Protein AF-A0A429MW27-F1 (afdb_monomer_lite)

Foldseek 3Di:
DLLLVLVLVLLVLVVCQFVVNDDPVVSVVSNLVSLLVSLVVVDPLVLVLLVVLLVLCCVLCPPHDTPCDSVNSVVSNVSSCCSNQPVVQVVQVVCCVVPVDDDPRPQHPVRSVVPQVQLVLLLQLLVVLCVVPQAAAPAQQLVLLSCLVSVVSGPAQARDSDSLAVLSNLCNHGHDPVSCVVVVVVVVLLVVLSVQQNDSLLSSLNSSLVSLNSSSGRGDHPPDPVNVVSNVVSSVVSQVSPPDDDDDDDDPVVVVVVVVVVVVVVVLVVQLVVLLVQLVVCVVVVHHSADHDPRDSDRDPPVLSVVVSVVSPDALLDADDPVVLVVLVSNCSSPVDLVSLLSSLSNCVSNVNNVVSVSSQVSCCRNPVDDDDSVNSNPPD

InterPro domains:
  IPR007016 O-antigen ligase-related domain [PF04932] (31-181)
  IPR021797 Virulence factor membrane-bound polymerase, C-terminal [PF11846] (207-371)
  IPR051533 O-antigen ligase-like [PTHR37422] (2-244)

Radius of gyration: 25.69 Å; chains: 1; bounding box: 64×52×71 Å

Secondary structure (DSSP, 8-state):
-HHHHHHHHHHHHHHHHHTT-S-HHHHHHHHHHHHHHHHHTT-THHHHHHHHHHHHHHHHHTTS--SS-HHHHHHHHHHHHHIIIIIHHHHHHHHHHHHT--------HHHHHHTTHHHHHHHHHHHHHHHHSTTT-S-TT-HHHHHHHTGGG----S--SS-SSHHHHHHHHHHHHHHHHHHHHHHHHHHHHHHH--SHHHHHHHHHHHHHHHHHHHSS----HHHHHHHHHHHHHHHHT-SS-------HHHHHHHHHHHHHHHHHHHHHHHHHHHHHHHHHTT------SSS----SS-HHHHHHHHHHHS-TT----HHHHHHHHHHHHHT--HHHHHHHHHHHHHTT-HHHHHHHHHHHHHHH-----HHHHHH--

pLDDT: mean 90.4, std 8.34, range [47.47, 98.5]

Sequence (381 aa):
NMATFLIIGLLGCLYLYEKHKVTLWLLLPSALIILFTIALSQSRTSWIVFPFLLIYWMVKQFGKQKRFRFVQGLLWCLAFFLIAGLILPYITQFIEFSTNTEITETSSFVARAGSGHERIGMWIQILHAIAQQPWLGYGWSQTSVAVVDSIQYGTVHVWFNSAHNVLLDIIIWNGIPIGIVIIAYFACWFVWLNQQAKETISIIAIMMVCTVLIHAMLEFPQRYAYFLLTCGFLLGIIQAQTPVLKGIVLNKQVLRLIWGISVILLVAIWRDYNVYVTNSNLLFKNKQPNAEILGSNQIFILTQFEQRLKWIEMKPETTLSDADLAVWGNFVKNKATPYNLRKYAQLLAYNGKVEQAEQQIFILQHLYRQQITLAELLKNK

Organism: Acinetobacter baumannii (NCBI:txid470)

Structure (mmCIF, N/CA/C/O backbone):
data_AF-A0A429MW27-F1
#
_entry.id   AF-A0A429MW27-F1
#
loop_
_atom_site.group_PDB
_atom_site.id
_atom_site.type_symbol
_atom_site.label_atom_id
_atom_site.label_alt_id
_atom_site.label_comp_id
_atom_site.label_asym_id
_atom_site.label_entity_id
_atom_site.label_seq_id
_atom_site.pdbx_PDB_ins_code
_atom_site.Cartn_x
_atom_site.Cartn_y
_atom_site.Cartn_z
_atom_site.occupancy
_atom_site.B_iso_or_equiv
_atom_site.auth_seq_id
_atom_site.auth_comp_id
_atom_site.auth_asym_id
_atom_site.auth_atom_id
_atom_site.pdbx_PDB_model_num
ATOM 1 N N . ASN A 1 1 ? 2.960 1.534 8.537 1.00 86.00 1 ASN A N 1
ATOM 2 C CA . ASN A 1 1 ? 2.543 0.133 8.791 1.00 86.00 1 ASN A CA 1
ATOM 3 C C . ASN A 1 1 ? 2.744 -0.309 10.236 1.00 86.00 1 ASN A C 1
ATOM 5 O O . ASN A 1 1 ? 1.744 -0.527 10.902 1.00 86.00 1 ASN A O 1
ATOM 9 N N . MET A 1 2 ? 3.978 -0.413 10.754 1.00 89.69 2 MET A N 1
ATOM 10 C CA . MET A 1 2 ? 4.218 -0.864 12.141 1.00 89.69 2 MET A CA 1
ATOM 11 C C . MET A 1 2 ? 3.453 -0.028 13.183 1.00 89.69 2 MET A C 1
ATOM 13 O O . MET A 1 2 ? 2.705 -0.582 13.981 1.00 89.69 2 MET A O 1
ATOM 17 N N . ALA A 1 3 ? 3.560 1.306 13.115 1.00 91.69 3 ALA A N 1
ATOM 18 C CA . ALA A 1 3 ? 2.825 2.218 13.996 1.00 91.69 3 ALA A CA 1
ATOM 19 C C . ALA A 1 3 ? 1.305 1.980 13.966 1.00 91.69 3 ALA A C 1
ATOM 21 O O . ALA A 1 3 ? 0.669 1.923 15.009 1.00 91.69 3 ALA A O 1
ATOM 22 N N . THR A 1 4 ? 0.726 1.774 12.779 1.00 92.88 4 THR A N 1
ATOM 23 C CA . THR A 1 4 ? -0.705 1.487 12.596 1.00 92.88 4 THR A CA 1
ATOM 24 C C . THR A 1 4 ? -1.123 0.234 13.362 1.00 92.88 4 THR A C 1
ATOM 26 O O . THR A 1 4 ? -2.112 0.264 14.086 1.00 92.88 4 THR A O 1
ATOM 29 N N . PHE A 1 5 ? -0.355 -0.853 13.247 1.00 92.56 5 PHE A N 1
ATOM 30 C CA . PHE A 1 5 ? -0.632 -2.092 13.973 1.00 92.56 5 PHE A CA 1
ATOM 31 C C . PHE A 1 5 ? -0.544 -1.922 15.481 1.00 92.56 5 PHE A C 1
ATOM 33 O O . PHE A 1 5 ? -1.406 -2.409 16.206 1.00 92.56 5 PHE A O 1
ATOM 40 N N . LEU A 1 6 ? 0.477 -1.209 15.947 1.00 95.12 6 LEU A N 1
ATOM 41 C CA . LEU A 1 6 ? 0.656 -0.928 17.363 1.00 95.12 6 LEU A CA 1
ATOM 42 C C . LEU A 1 6 ? -0.487 -0.072 17.916 1.00 95.12 6 LEU A C 1
ATOM 44 O O . LEU A 1 6 ? -0.979 -0.358 19.002 1.00 95.12 6 LEU A O 1
ATOM 48 N N . ILE A 1 7 ? -0.972 0.915 17.158 1.00 95.69 7 ILE A N 1
ATOM 49 C CA . ILE A 1 7 ? -2.142 1.713 17.546 1.00 95.69 7 ILE A CA 1
ATOM 50 C C . ILE A 1 7 ? -3.406 0.840 17.585 1.00 95.69 7 ILE A C 1
ATOM 52 O O . ILE A 1 7 ? -4.173 0.935 18.539 1.00 95.69 7 ILE A O 1
ATOM 56 N N . ILE A 1 8 ? -3.612 -0.060 16.615 1.00 95.56 8 ILE A N 1
ATOM 57 C CA . ILE A 1 8 ? -4.714 -1.039 16.669 1.00 95.56 8 ILE A CA 1
ATOM 58 C C . ILE A 1 8 ? -4.579 -1.927 17.919 1.00 95.56 8 ILE A C 1
ATOM 60 O O . ILE A 1 8 ? -5.558 -2.126 18.635 1.00 95.56 8 ILE A O 1
ATOM 64 N N . GLY A 1 9 ? -3.373 -2.401 18.241 1.00 95.56 9 GLY A N 1
ATOM 65 C CA . GLY A 1 9 ? -3.093 -3.156 19.467 1.00 95.56 9 GLY A CA 1
ATOM 66 C C . GLY A 1 9 ? -3.407 -2.365 20.742 1.00 95.56 9 GLY A C 1
ATOM 67 O O . GLY A 1 9 ? -4.072 -2.881 21.640 1.00 95.56 9 GLY A O 1
ATOM 68 N N . LEU A 1 10 ? -3.0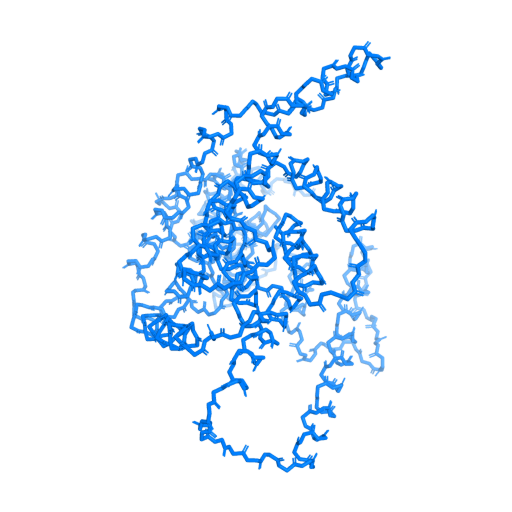25 -1.085 20.789 1.00 95.81 10 LEU A N 1
ATOM 69 C CA . LEU A 1 10 ? -3.327 -0.167 21.892 1.00 95.81 10 LEU A CA 1
ATOM 70 C C . LEU A 1 10 ? -4.841 0.030 22.074 1.00 95.81 10 LEU A C 1
ATOM 72 O O . LEU A 1 10 ? -5.347 0.021 23.197 1.00 95.81 10 LEU A O 1
ATOM 76 N N . LEU A 1 11 ? -5.587 0.151 20.974 1.00 96.69 11 LEU A N 1
ATOM 77 C CA . LEU A 1 11 ? -7.052 0.194 20.994 1.00 96.69 11 LEU A CA 1
ATOM 78 C C . LEU A 1 11 ? -7.661 -1.141 21.459 1.00 96.69 11 LEU A C 1
ATOM 80 O O . LEU A 1 11 ? -8.707 -1.151 22.110 1.00 96.69 11 LEU A O 1
ATOM 84 N N . GLY A 1 12 ? -6.985 -2.263 21.208 1.00 95.69 12 GLY A N 1
ATOM 85 C CA . GLY A 1 12 ? -7.302 -3.556 21.815 1.00 95.69 12 GLY A CA 1
ATOM 86 C C . GLY A 1 12 ? -7.158 -3.533 23.342 1.00 95.69 12 GLY A C 1
ATOM 87 O O . GLY A 1 12 ? -8.060 -3.987 24.049 1.00 95.69 12 GLY A O 1
ATOM 88 N N . CYS A 1 13 ? -6.088 -2.929 23.872 1.00 94.81 13 CYS A N 1
ATOM 89 C CA . CYS A 1 13 ? -5.930 -2.719 25.317 1.00 94.81 13 CYS A CA 1
ATOM 90 C C . CYS A 1 13 ? -7.059 -1.850 25.894 1.00 94.81 13 CYS A C 1
ATOM 92 O O . CYS A 1 13 ? -7.601 -2.183 26.951 1.00 94.81 13 CYS A O 1
ATOM 94 N N . LEU A 1 14 ? -7.464 -0.785 25.186 1.00 94.56 14 LEU A N 1
ATOM 95 C CA . LEU A 1 14 ? -8.612 0.048 25.568 1.00 94.56 14 LEU A CA 1
ATOM 96 C C . LEU A 1 14 ? -9.907 -0.774 25.643 1.00 94.56 14 LEU A C 1
ATOM 98 O O . LEU A 1 14 ? -10.663 -0.657 26.607 1.00 94.56 14 LEU A O 1
ATOM 102 N N . TYR A 1 15 ? -10.151 -1.642 24.659 1.00 95.00 15 TYR A N 1
ATOM 103 C CA . TYR A 1 15 ? -11.321 -2.520 24.654 1.00 95.00 15 TYR A CA 1
ATOM 104 C C . TYR A 1 15 ? -11.338 -3.469 25.858 1.00 95.00 15 TYR A C 1
ATOM 106 O O . TYR A 1 15 ? -12.357 -3.581 26.546 1.00 95.00 15 TYR A O 1
ATOM 114 N N . LEU A 1 16 ? -10.211 -4.125 26.145 1.00 95.19 16 LEU A N 1
ATOM 115 C CA . LEU A 1 16 ? -10.089 -5.049 27.277 1.00 95.19 16 LEU A CA 1
ATOM 116 C C . LEU A 1 16 ? -10.269 -4.339 28.624 1.00 95.19 16 LEU A C 1
ATOM 118 O O . LEU A 1 16 ? -10.903 -4.896 29.526 1.00 95.19 16 LEU A O 1
ATOM 122 N N . TYR A 1 17 ? -9.764 -3.107 28.734 1.00 93.44 17 TYR A N 1
ATOM 123 C CA . TYR A 1 17 ? -9.952 -2.245 29.898 1.00 93.44 17 TYR A CA 1
ATOM 124 C C . TYR A 1 17 ? -11.429 -1.896 30.117 1.00 93.44 17 TYR A C 1
ATOM 126 O O . TYR A 1 17 ? -11.951 -2.087 31.216 1.00 93.44 17 TYR A O 1
ATOM 134 N N . GLU A 1 18 ? -12.121 -1.436 29.072 1.00 92.00 18 GLU A N 1
ATOM 135 C CA . GLU A 1 18 ? -13.542 -1.064 29.131 1.00 92.00 18 GLU A CA 1
ATOM 136 C C . GLU A 1 18 ? -14.460 -2.256 29.432 1.00 92.00 18 GLU A C 1
ATOM 138 O O . GLU A 1 18 ? -15.501 -2.100 30.066 1.00 92.00 18 GLU A O 1
ATOM 143 N N . LYS A 1 19 ? -14.091 -3.461 28.986 1.00 92.00 19 LYS A N 1
ATOM 144 C CA . LYS A 1 19 ? -14.880 -4.683 29.201 1.00 92.00 19 LYS A CA 1
ATOM 145 C C . LYS A 1 19 ? -14.529 -5.442 30.480 1.00 92.00 19 LYS A C 1
ATOM 147 O O . LYS A 1 19 ? -15.071 -6.529 30.678 1.00 92.00 19 LYS A O 1
ATOM 152 N N . HIS A 1 20 ? -13.647 -4.906 31.328 1.00 90.56 20 HIS A N 1
ATOM 153 C CA . HIS A 1 20 ? -13.184 -5.566 32.556 1.00 90.56 20 HIS A CA 1
ATOM 154 C C . HIS A 1 20 ? -12.633 -6.986 32.319 1.00 90.56 20 HIS A C 1
ATOM 156 O O . HIS A 1 20 ? -12.781 -7.869 33.160 1.00 90.56 20 HIS A O 1
ATOM 162 N N . LYS A 1 21 ? -12.017 -7.233 31.155 1.00 92.56 21 LYS A N 1
ATOM 163 C CA . LYS A 1 21 ? -11.528 -8.572 30.782 1.00 92.56 21 LYS A CA 1
ATOM 164 C C . LYS A 1 21 ? -10.104 -8.850 31.254 1.00 92.56 21 LYS A C 1
ATOM 166 O O . LYS A 1 21 ? -9.735 -10.012 31.365 1.00 92.56 21 LYS A O 1
ATOM 171 N N . VAL A 1 22 ? -9.315 -7.807 31.517 1.00 92.19 22 VAL A N 1
ATOM 172 C CA . VAL A 1 22 ? -7.907 -7.911 31.934 1.00 92.19 22 VAL A CA 1
ATOM 173 C C . VAL A 1 22 ? -7.610 -6.879 33.024 1.00 92.19 22 VAL A C 1
ATOM 175 O O . VAL A 1 22 ? -8.192 -5.792 33.046 1.00 92.19 22 VAL A O 1
ATOM 178 N N . THR A 1 23 ? -6.713 -7.224 33.948 1.00 92.31 23 THR A N 1
ATOM 179 C CA . THR A 1 23 ? -6.307 -6.356 35.059 1.00 92.31 23 THR A CA 1
ATOM 180 C C . THR A 1 23 ? -5.449 -5.179 34.586 1.00 92.31 23 THR A C 1
ATOM 182 O O . THR A 1 23 ? -4.709 -5.259 33.604 1.00 92.31 23 THR A O 1
ATOM 185 N N . LEU A 1 24 ? -5.516 -4.063 35.319 1.00 90.00 24 LEU A N 1
ATOM 186 C CA . LEU A 1 24 ? -4.744 -2.858 34.999 1.00 90.00 24 LEU A CA 1
ATOM 187 C C . LEU A 1 24 ? -3.227 -3.099 35.067 1.00 90.00 24 LEU A C 1
ATOM 189 O O . LEU A 1 24 ? -2.493 -2.537 34.263 1.00 90.00 24 LEU A O 1
ATOM 193 N N . TRP A 1 25 ? -2.781 -3.973 35.973 1.00 90.88 25 TRP A N 1
ATOM 194 C CA . TRP A 1 25 ? -1.375 -4.348 36.141 1.00 90.88 25 TRP A CA 1
ATOM 195 C C . TRP A 1 25 ? -0.743 -4.956 34.888 1.00 90.88 25 TRP A C 1
ATOM 197 O O . TRP A 1 25 ? 0.449 -4.779 34.679 1.00 90.88 25 TRP A O 1
ATOM 207 N N . LEU A 1 26 ? -1.526 -5.627 34.038 1.00 92.69 26 LEU A N 1
ATOM 208 C CA . LEU A 1 26 ? -1.049 -6.155 32.755 1.00 92.69 26 LEU A CA 1
ATOM 209 C C . LEU A 1 26 ? -1.221 -5.139 31.620 1.00 92.69 26 LEU A C 1
ATOM 211 O O . LEU A 1 26 ? -0.357 -5.009 30.753 1.00 92.69 26 LEU A O 1
ATOM 215 N N . LEU A 1 27 ? -2.330 -4.396 31.623 1.00 91.88 27 LEU A N 1
ATOM 216 C CA . LEU A 1 27 ? -2.658 -3.461 30.545 1.00 91.88 27 LEU A CA 1
ATOM 217 C C . LEU A 1 27 ? -1.769 -2.216 30.539 1.00 91.88 27 LEU A C 1
ATOM 219 O O . LEU A 1 27 ? -1.381 -1.766 29.465 1.00 91.88 27 LEU A O 1
ATOM 223 N N . LEU A 1 28 ? -1.440 -1.665 31.709 1.00 90.56 28 LEU A N 1
ATOM 224 C CA . LEU A 1 28 ? -0.627 -0.455 31.822 1.00 90.56 28 LEU A CA 1
ATOM 225 C C . LEU A 1 28 ? 0.793 -0.631 31.249 1.00 90.56 28 LEU A C 1
ATOM 227 O O . LEU A 1 28 ? 1.144 0.148 30.362 1.00 90.56 28 LEU A O 1
ATOM 231 N N . PRO A 1 29 ? 1.600 -1.630 31.668 1.00 93.62 29 PRO A N 1
ATOM 232 C CA . PRO A 1 29 ? 2.932 -1.818 31.094 1.00 93.62 29 PRO A CA 1
ATOM 233 C C . PRO A 1 29 ? 2.861 -2.154 29.602 1.00 93.62 29 PRO A C 1
ATOM 235 O O . PRO A 1 29 ? 3.644 -1.616 28.825 1.00 93.62 29 PRO A O 1
ATOM 238 N N . SER A 1 30 ? 1.877 -2.955 29.177 1.00 94.06 30 SER A N 1
ATOM 239 C CA . SER A 1 30 ? 1.670 -3.265 27.756 1.00 94.06 30 SER A CA 1
ATOM 240 C C . SER A 1 30 ? 1.406 -2.001 26.931 1.00 94.06 30 SER A C 1
ATOM 242 O O . SER A 1 30 ? 2.038 -1.792 25.899 1.00 94.06 30 SER A O 1
ATOM 244 N N . ALA A 1 31 ? 0.516 -1.122 27.403 1.00 93.44 31 ALA A N 1
ATOM 245 C CA . ALA A 1 31 ? 0.212 0.141 26.737 1.00 93.44 31 ALA A CA 1
ATOM 246 C C . ALA A 1 31 ? 1.434 1.072 26.678 1.00 93.44 31 ALA A C 1
ATOM 248 O O . ALA A 1 31 ? 1.676 1.679 25.638 1.00 93.44 31 ALA A O 1
ATOM 249 N N . LEU A 1 32 ? 2.227 1.158 27.753 1.00 92.06 32 LEU A N 1
ATOM 250 C CA . LEU A 1 32 ? 3.448 1.973 27.786 1.00 92.06 32 LEU A CA 1
ATOM 251 C C . LEU A 1 32 ? 4.518 1.457 26.817 1.00 92.06 32 LEU A C 1
ATOM 253 O O . LEU A 1 32 ? 5.095 2.256 26.082 1.00 92.06 32 LEU A O 1
ATOM 257 N N . ILE A 1 33 ? 4.738 0.139 26.761 1.00 94.12 33 ILE A N 1
ATOM 258 C CA . ILE A 1 33 ? 5.657 -0.480 25.795 1.00 94.12 33 ILE A CA 1
ATOM 259 C C . ILE A 1 33 ? 5.191 -0.181 24.370 1.00 94.12 33 ILE A C 1
ATOM 261 O O . ILE A 1 33 ? 5.983 0.281 23.552 1.00 94.12 33 ILE A O 1
ATOM 265 N N . ILE A 1 34 ? 3.899 -0.372 24.084 1.00 95.19 34 ILE A N 1
ATOM 266 C CA . ILE A 1 34 ? 3.325 -0.082 22.766 1.00 95.19 34 ILE A CA 1
ATOM 267 C C . ILE A 1 34 ? 3.519 1.396 22.400 1.00 95.19 34 ILE A C 1
ATOM 269 O O . ILE A 1 34 ? 3.984 1.686 21.299 1.00 95.19 34 ILE A O 1
ATOM 273 N N . LEU A 1 35 ? 3.218 2.331 23.306 1.00 93.50 35 LEU A N 1
ATOM 274 C CA . LEU A 1 35 ? 3.420 3.769 23.087 1.00 93.50 35 LEU A CA 1
ATOM 275 C C . LEU A 1 35 ? 4.888 4.104 22.809 1.00 93.50 35 LEU A C 1
ATOM 277 O O . LEU A 1 35 ? 5.176 4.848 21.869 1.00 93.50 35 LEU A O 1
ATOM 281 N N . PHE A 1 36 ? 5.806 3.515 23.574 1.00 92.12 36 PHE A N 1
ATOM 282 C CA . PHE A 1 36 ? 7.239 3.667 23.359 1.00 92.12 36 PHE A CA 1
ATOM 283 C C . PHE A 1 36 ? 7.668 3.145 21.985 1.00 92.12 36 PHE A C 1
ATOM 285 O O . PHE A 1 36 ? 8.365 3.840 21.248 1.00 92.12 36 PHE A O 1
ATOM 292 N N . THR A 1 37 ? 7.189 1.969 21.576 1.00 93.25 37 THR A N 1
ATOM 293 C CA . THR A 1 37 ? 7.495 1.413 20.251 1.00 93.25 37 THR A CA 1
ATOM 294 C C . THR A 1 37 ? 6.880 2.245 19.116 1.00 93.25 37 THR A C 1
ATOM 296 O O . THR A 1 37 ? 7.505 2.418 18.069 1.00 93.25 37 THR A O 1
ATOM 299 N N . ILE A 1 38 ? 5.684 2.818 19.307 1.00 92.44 38 ILE A N 1
ATOM 300 C CA . ILE A 1 38 ? 5.100 3.751 18.329 1.00 92.44 38 ILE A CA 1
ATOM 301 C C . ILE A 1 38 ? 5.986 4.995 18.197 1.00 92.44 38 ILE A C 1
ATOM 303 O O . ILE A 1 38 ? 6.238 5.431 17.074 1.00 92.44 38 ILE A O 1
ATOM 307 N N . ALA A 1 39 ? 6.490 5.546 19.302 1.00 90.06 39 ALA A N 1
ATOM 308 C CA . ALA A 1 39 ? 7.417 6.676 19.268 1.00 90.06 39 ALA A CA 1
ATOM 309 C C . ALA A 1 39 ? 8.736 6.318 18.560 1.00 90.06 39 ALA A C 1
ATOM 311 O O . ALA A 1 39 ? 9.187 7.074 17.698 1.00 90.06 39 ALA A O 1
ATOM 312 N N . LEU A 1 40 ? 9.290 5.132 18.838 1.00 88.94 40 LEU A N 1
ATOM 313 C CA . LEU A 1 40 ? 10.500 4.615 18.191 1.00 88.94 40 LEU A CA 1
ATOM 314 C C . LEU A 1 40 ? 10.334 4.453 16.672 1.00 88.94 40 LEU A C 1
ATOM 316 O O . LEU A 1 40 ? 11.287 4.636 15.925 1.00 88.94 40 LEU A O 1
ATOM 320 N N . SER A 1 41 ? 9.114 4.176 16.197 1.00 87.81 41 SER A N 1
ATOM 321 C CA . SER A 1 41 ? 8.829 4.071 14.758 1.00 87.81 41 SER A CA 1
ATOM 322 C C . SER A 1 41 ? 8.947 5.395 13.988 1.00 87.81 41 SER A C 1
ATOM 324 O O . SER A 1 41 ? 8.898 5.381 12.760 1.00 87.81 41 SER A O 1
ATOM 326 N N . GLN A 1 42 ? 9.018 6.535 14.692 1.00 83.88 42 GLN A N 1
ATOM 327 C CA . GLN A 1 42 ? 9.084 7.894 14.132 1.00 83.88 42 GLN A CA 1
ATOM 328 C C . GLN A 1 42 ? 7.985 8.244 13.111 1.00 83.88 42 GLN A C 1
ATOM 330 O O . GLN A 1 42 ? 8.126 9.174 12.314 1.00 83.88 42 GLN A O 1
ATOM 335 N N . SER A 1 43 ? 6.853 7.533 13.127 1.00 85.00 43 SER A N 1
ATOM 336 C CA . SER A 1 43 ? 5.794 7.769 12.147 1.00 85.00 43 SER A CA 1
ATOM 337 C C . SER A 1 43 ? 5.064 9.092 12.391 1.00 85.00 43 SER A C 1
ATOM 339 O O . SER A 1 43 ? 4.429 9.286 13.429 1.00 85.00 43 SER A O 1
ATOM 341 N N . ARG A 1 44 ? 5.069 9.969 11.380 1.00 84.56 44 ARG A N 1
ATOM 342 C CA . ARG A 1 44 ? 4.332 11.246 11.383 1.00 84.56 44 ARG A CA 1
ATOM 343 C C . ARG A 1 44 ? 2.817 11.053 11.393 1.00 84.56 44 ARG A C 1
ATOM 345 O O . ARG A 1 44 ? 2.102 11.850 11.986 1.00 84.56 44 ARG A O 1
ATOM 352 N N . THR A 1 45 ? 2.315 9.959 10.814 1.00 87.81 45 THR A N 1
ATOM 353 C CA . THR A 1 45 ? 0.870 9.655 10.844 1.00 87.81 45 THR A CA 1
ATOM 354 C C . THR A 1 45 ? 0.323 9.529 12.257 1.00 87.81 45 THR A C 1
ATOM 356 O O . THR A 1 45 ? -0.798 9.962 12.516 1.00 87.81 45 THR A O 1
ATOM 359 N N . SER A 1 46 ? 1.127 9.025 13.197 1.00 90.69 46 SER A N 1
ATOM 360 C CA . SER A 1 46 ? 0.741 8.924 14.604 1.00 90.69 46 SER A CA 1
ATOM 361 C C . SER A 1 46 ? 0.386 10.290 15.202 1.00 90.69 46 SER A C 1
ATOM 363 O O . SER A 1 46 ? -0.509 10.367 16.038 1.00 90.69 46 SER A O 1
ATOM 365 N N . TRP A 1 47 ? 1.012 11.377 14.733 1.00 90.25 47 TRP A N 1
ATOM 366 C CA . TRP A 1 47 ? 0.753 12.736 15.226 1.00 90.25 47 TRP A CA 1
ATOM 367 C C . TRP A 1 47 ? -0.659 13.217 14.904 1.00 90.25 47 TRP A C 1
ATOM 369 O O . TRP A 1 47 ? -1.196 14.038 15.636 1.00 90.25 47 TRP A O 1
ATOM 379 N N . ILE A 1 48 ? -1.263 12.695 13.835 1.00 93.12 48 ILE A N 1
ATOM 380 C CA . ILE A 1 48 ? -2.643 12.997 13.440 1.00 93.12 48 ILE A CA 1
ATOM 381 C C . ILE A 1 48 ? -3.600 11.988 14.077 1.00 93.12 48 ILE A C 1
ATOM 383 O O . ILE A 1 48 ? -4.668 12.360 14.563 1.00 93.12 48 ILE A O 1
ATOM 387 N N . VAL A 1 49 ? -3.203 10.713 14.124 1.00 94.62 49 VAL A N 1
ATOM 388 C CA . VAL A 1 49 ? -4.041 9.643 14.670 1.00 94.62 49 VAL A CA 1
ATOM 389 C C . VAL A 1 49 ? -4.328 9.857 16.159 1.00 94.62 49 VAL A C 1
ATOM 391 O O . VAL A 1 49 ? -5.489 9.791 16.540 1.00 94.62 49 VAL A O 1
ATOM 394 N N . PHE A 1 50 ? -3.341 10.157 17.011 1.00 94.00 50 PHE A N 1
ATOM 395 C CA . PHE A 1 50 ? -3.589 10.309 18.456 1.00 94.00 50 PHE A CA 1
ATOM 396 C C . PHE A 1 50 ? -4.603 11.421 18.797 1.00 94.00 50 PHE A C 1
ATOM 398 O O . PHE A 1 50 ? -5.590 11.122 19.479 1.00 94.00 50 PHE A O 1
ATOM 405 N N . PRO A 1 51 ? -4.453 12.667 18.299 1.00 94.44 51 PRO A N 1
ATOM 406 C CA . PRO A 1 51 ? -5.470 13.703 18.475 1.00 94.44 51 PRO A CA 1
ATOM 407 C C . PRO A 1 51 ? -6.836 13.298 17.918 1.00 94.44 51 PRO A C 1
ATOM 409 O O . PRO A 1 51 ? -7.847 13.490 18.594 1.00 94.44 51 PRO A O 1
ATOM 412 N N . PHE A 1 52 ? -6.878 12.682 16.730 1.00 95.88 52 PHE A N 1
ATOM 413 C CA . PHE A 1 52 ? -8.124 12.181 16.150 1.00 95.88 52 PHE A CA 1
ATOM 414 C C . PHE A 1 52 ? -8.815 11.167 17.075 1.00 95.88 52 PHE A C 1
ATOM 416 O O . PHE A 1 52 ? -10.010 11.296 17.338 1.00 95.88 52 PHE A O 1
ATOM 423 N N . LEU A 1 53 ? -8.076 10.186 17.604 1.00 95.00 53 LEU A N 1
ATOM 424 C CA . LEU A 1 53 ? -8.608 9.159 18.501 1.00 95.00 53 LEU A CA 1
ATOM 425 C C . LEU A 1 53 ? -9.180 9.774 19.783 1.00 95.00 53 LEU A C 1
ATOM 427 O O . LEU A 1 53 ? -10.270 9.385 20.206 1.00 95.00 53 LEU A O 1
ATOM 431 N N . LEU A 1 54 ? -8.481 10.749 20.371 1.00 93.62 54 LEU A N 1
ATOM 432 C CA . LEU A 1 54 ? -8.948 11.472 21.555 1.00 93.62 54 LEU A CA 1
ATOM 433 C C . LEU A 1 54 ? -10.256 12.223 21.271 1.00 93.62 54 LEU A C 1
ATOM 435 O O . LEU A 1 54 ? -11.235 12.042 21.997 1.00 93.62 54 LEU A O 1
ATOM 439 N N . ILE A 1 55 ? -10.290 13.024 20.201 1.00 94.62 55 ILE A N 1
ATOM 440 C CA . ILE A 1 55 ? -11.469 13.8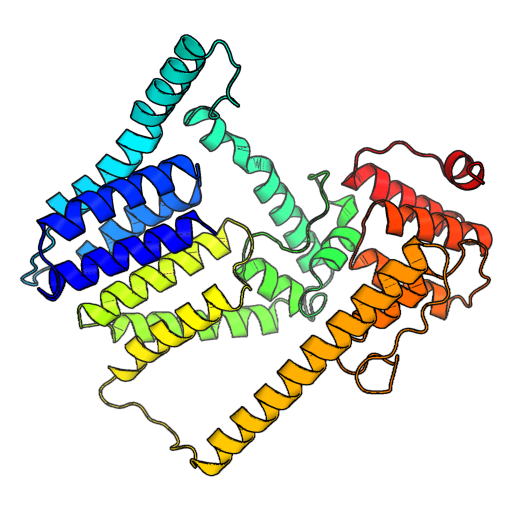08 19.801 1.00 94.62 55 ILE A CA 1
ATOM 441 C C . ILE A 1 55 ? -12.652 12.888 19.509 1.00 94.62 55 ILE A C 1
ATOM 443 O O . ILE A 1 55 ? -13.742 13.077 20.051 1.00 94.62 55 ILE A O 1
ATOM 447 N N . TYR A 1 56 ? -12.436 11.855 18.699 1.00 95.38 56 TYR A N 1
ATOM 448 C CA . TYR A 1 56 ? -13.485 10.922 18.317 1.00 95.38 56 TYR A CA 1
ATOM 449 C C . TYR A 1 56 ? -14.050 10.161 19.527 1.00 95.38 56 TYR A C 1
ATOM 451 O O . TYR A 1 56 ? -15.273 10.045 19.664 1.00 95.38 56 TYR A O 1
ATOM 459 N N . TRP A 1 57 ? -13.188 9.695 20.442 1.00 93.31 57 TRP A N 1
ATOM 460 C CA . TRP A 1 57 ? -13.621 9.045 21.683 1.00 93.31 57 TRP A CA 1
ATOM 461 C C . TRP A 1 57 ? -14.493 9.974 22.532 1.00 93.31 57 TRP A C 1
ATOM 463 O O . TRP A 1 57 ? -15.570 9.566 22.971 1.00 93.31 57 TRP A O 1
ATOM 473 N N . MET A 1 58 ? -14.076 11.232 22.713 1.00 90.06 58 MET A N 1
ATOM 474 C CA . MET A 1 58 ? -14.853 12.225 23.463 1.00 90.06 58 MET A CA 1
ATOM 475 C C . MET A 1 58 ? -16.232 12.457 22.854 1.00 90.06 58 MET A C 1
ATOM 477 O O . MET A 1 58 ? -17.230 12.389 23.567 1.00 90.06 58 MET A O 1
ATOM 481 N N . VAL A 1 59 ? -16.298 12.683 21.539 1.00 92.50 59 VAL A N 1
ATOM 482 C CA . VAL A 1 59 ? -17.561 12.950 20.838 1.00 92.50 59 VAL A CA 1
ATOM 483 C C . VAL A 1 59 ? -18.526 11.770 20.984 1.00 92.50 59 VAL A C 1
ATOM 485 O O . VAL A 1 59 ? -19.699 11.960 21.301 1.00 92.50 59 VAL A O 1
ATOM 488 N N . LYS A 1 60 ? -18.054 10.530 20.808 1.00 91.31 60 LYS A N 1
ATOM 489 C CA . LYS A 1 60 ? -18.917 9.334 20.863 1.00 91.31 60 LYS A CA 1
ATOM 490 C C . LYS A 1 60 ? -19.337 8.911 22.266 1.00 91.31 60 LYS A C 1
ATOM 492 O O . LYS A 1 60 ? -20.352 8.212 22.419 1.00 91.31 60 LYS A O 1
ATOM 497 N N . GLN A 1 61 ? -18.554 9.288 23.270 1.00 86.44 61 GLN A N 1
ATOM 498 C CA . GLN A 1 61 ? -18.806 8.950 24.668 1.00 86.44 61 GLN A CA 1
ATOM 499 C C . GLN A 1 61 ? -19.345 10.123 25.489 1.00 86.44 61 GLN A C 1
ATOM 501 O O . GLN A 1 61 ? -19.540 9.969 26.695 1.00 86.44 61 GLN A O 1
ATOM 506 N N . PHE A 1 62 ? -19.625 11.266 24.860 1.00 85.62 62 PHE A N 1
ATOM 507 C CA . PHE A 1 62 ? -20.187 12.424 25.541 1.00 85.62 62 PHE A CA 1
ATOM 508 C C . PHE A 1 62 ? -21.477 12.051 26.290 1.00 85.62 62 PHE A C 1
ATOM 510 O O . PHE A 1 62 ? -22.365 11.398 25.738 1.00 85.62 62 PHE A O 1
ATOM 517 N N . GLY A 1 63 ? -21.549 12.412 27.574 1.00 76.50 63 GLY A N 1
ATOM 518 C CA . GLY A 1 63 ? -22.697 12.123 28.443 1.00 76.50 63 GLY A CA 1
ATOM 519 C C . GLY A 1 63 ? -22.877 10.653 28.855 1.00 76.50 63 GLY A C 1
ATOM 520 O O . GLY A 1 63 ? -23.851 10.338 29.534 1.00 76.50 63 GLY A O 1
ATOM 521 N N . LYS A 1 64 ? -21.971 9.737 28.485 1.00 83.19 64 LYS A N 1
ATOM 522 C CA . LYS A 1 64 ? -22.046 8.317 28.877 1.00 83.19 64 LYS A CA 1
ATOM 523 C C . LYS A 1 64 ? -21.106 8.023 30.047 1.00 83.19 64 LYS A C 1
ATOM 525 O O . LYS A 1 64 ? -19.978 8.507 30.079 1.00 83.19 64 LYS A O 1
ATOM 530 N N . GLN A 1 65 ? -21.521 7.155 30.973 1.00 75.81 65 GLN A N 1
ATOM 531 C CA . GLN A 1 65 ? -20.610 6.655 32.009 1.00 75.81 65 GLN A CA 1
ATOM 532 C C . GLN A 1 65 ? -19.585 5.694 31.397 1.00 75.81 65 GLN A C 1
ATOM 534 O O . GLN A 1 65 ? -19.955 4.713 30.744 1.00 75.81 65 GLN A O 1
ATOM 539 N N . LYS A 1 66 ? -18.296 5.998 31.578 1.00 77.88 66 LYS A N 1
ATOM 540 C CA . LYS A 1 66 ? -17.168 5.228 31.037 1.00 77.88 66 LYS A CA 1
ATOM 541 C C . LYS A 1 66 ? -16.051 5.100 32.057 1.00 77.88 66 LYS A C 1
ATOM 543 O O . LYS A 1 66 ? -15.863 5.977 32.905 1.00 77.88 66 LYS A O 1
ATOM 548 N N . ARG A 1 67 ? -15.292 4.011 31.936 1.00 82.44 67 ARG A N 1
ATOM 549 C CA . ARG A 1 67 ? -14.110 3.759 32.762 1.00 82.44 67 ARG A CA 1
ATOM 550 C C . ARG A 1 67 ? -12.933 4.601 32.262 1.00 82.44 67 ARG A C 1
ATOM 552 O O . ARG A 1 67 ? -12.259 5.238 33.069 1.00 82.44 67 ARG A O 1
ATOM 559 N N . PHE A 1 68 ? -12.747 4.663 30.944 1.00 85.06 68 PHE A N 1
ATOM 560 C CA . PHE A 1 68 ? -11.718 5.440 30.268 1.00 85.06 68 PHE A CA 1
ATOM 561 C C . PHE A 1 68 ? -12.161 6.886 30.041 1.00 85.06 68 PHE A C 1
ATOM 563 O O . PHE A 1 68 ? -12.929 7.205 29.127 1.00 85.06 68 PHE A O 1
ATOM 570 N N . ARG A 1 69 ? -11.693 7.767 30.929 1.00 86.56 69 ARG A N 1
ATOM 571 C CA . ARG A 1 69 ? -12.080 9.185 30.970 1.00 86.56 69 ARG A CA 1
ATOM 572 C C . ARG A 1 69 ? -11.197 10.044 30.069 1.00 86.56 69 ARG A C 1
ATOM 574 O O . ARG A 1 69 ? -10.081 9.663 29.730 1.00 86.56 69 ARG A O 1
ATOM 581 N N . PHE A 1 70 ? -11.669 11.258 29.779 1.00 83.62 70 PHE A N 1
ATOM 582 C CA . PHE A 1 70 ? -10.928 12.263 29.008 1.00 83.62 70 PHE A CA 1
ATOM 583 C C . PHE A 1 70 ? -9.483 12.439 29.485 1.00 83.62 70 PHE A C 1
ATOM 585 O O . PHE A 1 70 ? -8.569 12.377 28.674 1.00 83.62 70 PHE A O 1
ATOM 592 N N . VAL A 1 71 ? -9.274 12.573 30.799 1.00 86.25 71 VAL A N 1
ATOM 593 C CA . VAL A 1 71 ? -7.936 12.757 31.383 1.00 86.25 71 VAL A CA 1
ATOM 594 C C . VAL A 1 71 ? -6.996 11.608 31.009 1.00 86.25 71 VAL A C 1
ATOM 596 O O . VAL A 1 71 ? -5.847 11.851 30.675 1.00 86.25 71 VAL A O 1
ATOM 599 N N . GLN A 1 72 ? -7.475 10.361 30.988 1.00 86.12 72 GLN A N 1
ATOM 600 C CA . GLN A 1 72 ? -6.649 9.207 30.614 1.00 86.12 72 GLN A CA 1
ATOM 601 C C . GLN A 1 72 ? -6.313 9.206 29.117 1.00 86.12 72 GLN A C 1
ATOM 603 O O . GLN A 1 72 ? -5.176 8.926 28.747 1.00 86.12 72 GLN A O 1
ATOM 608 N N . GLY A 1 73 ? -7.268 9.580 28.259 1.00 83.75 73 GLY A N 1
ATOM 609 C CA . GLY A 1 73 ? -7.014 9.767 26.828 1.00 83.75 73 GLY A CA 1
ATOM 610 C C . GLY A 1 73 ? -6.027 10.903 26.549 1.00 83.75 73 GLY A C 1
ATOM 611 O O . GLY A 1 73 ? -5.125 10.750 25.729 1.00 83.75 73 GLY A O 1
ATOM 612 N N . LEU A 1 74 ? -6.151 12.017 27.274 1.00 88.00 74 LEU A N 1
ATOM 613 C CA . LEU A 1 74 ? -5.214 13.134 27.201 1.00 88.00 74 LEU A CA 1
ATOM 614 C C . LEU A 1 74 ? -3.814 12.702 27.648 1.00 88.00 74 LEU A C 1
ATOM 616 O O . LEU A 1 74 ? -2.842 13.026 26.974 1.00 88.00 74 LEU A O 1
ATOM 620 N N . LEU A 1 75 ? -3.715 11.918 28.726 1.00 89.31 75 LEU A N 1
ATOM 621 C CA . LEU A 1 75 ? -2.453 11.344 29.188 1.00 89.31 75 LEU A CA 1
ATOM 622 C C . LEU A 1 75 ? -1.839 10.388 28.160 1.00 89.31 75 LEU A C 1
ATOM 624 O O . LEU A 1 75 ? -0.627 10.404 28.009 1.00 89.31 75 LEU A O 1
ATOM 628 N N . TRP A 1 76 ? -2.627 9.597 27.423 1.00 86.25 76 TRP A N 1
ATOM 629 C CA . TRP A 1 76 ? -2.102 8.772 26.324 1.00 86.25 76 TRP A CA 1
ATOM 630 C C . TRP A 1 76 ? -1.497 9.618 25.205 1.00 86.25 76 TRP A C 1
ATOM 632 O O . TRP A 1 76 ? -0.369 9.358 24.785 1.00 86.25 76 TRP A O 1
ATOM 642 N N . CYS A 1 77 ? -2.219 10.644 24.748 1.00 87.50 77 CYS A N 1
ATOM 643 C CA . CYS A 1 77 ? -1.711 11.566 23.735 1.00 87.50 77 CYS A CA 1
ATOM 644 C C . CYS A 1 77 ? -0.445 12.277 24.224 1.00 87.50 77 CYS A C 1
ATOM 646 O O . CYS A 1 77 ? 0.565 12.292 23.522 1.00 87.50 77 CYS A O 1
ATOM 648 N N . LEU A 1 78 ? -0.478 12.820 25.442 1.00 90.31 78 LEU A N 1
ATOM 649 C CA . LEU A 1 78 ? 0.650 13.527 26.033 1.00 90.31 78 LEU A CA 1
ATOM 650 C C . LEU A 1 78 ? 1.850 12.596 26.228 1.00 90.31 78 LEU A C 1
ATOM 652 O O . LEU A 1 78 ? 2.956 12.968 25.861 1.00 90.31 78 LEU A O 1
ATOM 656 N N . ALA A 1 79 ? 1.642 11.377 26.730 1.00 89.38 79 ALA A N 1
ATOM 657 C CA . ALA A 1 79 ? 2.698 10.384 26.889 1.00 89.38 79 ALA A CA 1
ATOM 658 C C . ALA A 1 79 ? 3.361 10.055 25.548 1.00 89.38 79 ALA A C 1
ATOM 660 O O . ALA A 1 79 ? 4.585 10.038 25.474 1.00 89.38 79 ALA A O 1
ATOM 661 N N . PHE A 1 80 ? 2.586 9.862 24.475 1.00 89.38 80 PHE A N 1
ATOM 662 C CA . PHE A 1 80 ? 3.154 9.660 23.141 1.00 89.38 80 PHE A CA 1
ATOM 663 C C . PHE A 1 80 ? 4.051 10.834 22.714 1.00 89.38 80 PHE A C 1
ATOM 665 O O . PHE A 1 80 ? 5.198 10.611 22.321 1.00 89.38 80 PHE A O 1
ATOM 672 N N . PHE A 1 81 ? 3.563 12.074 22.818 1.00 87.56 81 PHE A N 1
ATOM 673 C CA . PHE A 1 81 ? 4.337 13.254 22.420 1.00 87.56 81 PHE A CA 1
ATOM 674 C C . PHE A 1 81 ? 5.559 13.493 23.317 1.00 87.56 81 PHE A C 1
ATOM 676 O O . PHE A 1 81 ? 6.619 13.843 22.804 1.00 87.56 81 PHE A O 1
ATOM 683 N N . LEU A 1 82 ? 5.452 13.245 24.624 1.00 89.94 82 LEU A N 1
ATOM 684 C CA . LEU A 1 82 ? 6.578 13.319 25.558 1.00 89.94 82 LEU A CA 1
ATOM 685 C C . LEU A 1 82 ? 7.636 12.262 25.238 1.00 89.94 82 LEU A C 1
ATOM 687 O O . LEU A 1 82 ? 8.823 12.581 25.189 1.00 89.94 82 LEU A O 1
ATOM 691 N N . ILE A 1 83 ? 7.229 11.019 24.964 1.00 86.75 83 ILE A N 1
ATOM 692 C CA . ILE A 1 83 ? 8.180 9.965 24.605 1.00 86.75 83 ILE A CA 1
ATOM 693 C C . ILE A 1 83 ? 8.878 10.305 23.284 1.00 86.75 83 ILE A C 1
ATOM 695 O O . ILE A 1 83 ? 10.103 10.259 23.203 1.00 86.75 83 ILE A O 1
ATOM 699 N N . ALA A 1 84 ? 8.111 10.674 22.256 1.00 84.69 84 ALA A N 1
ATOM 700 C CA . ALA A 1 84 ? 8.637 10.923 20.916 1.00 84.69 84 ALA A CA 1
ATOM 701 C C . ALA A 1 84 ? 9.453 12.222 20.793 1.00 84.69 84 ALA A C 1
ATOM 703 O O . ALA A 1 84 ? 10.339 12.305 19.940 1.00 84.69 84 ALA A O 1
ATOM 704 N N . GLY A 1 85 ? 9.109 13.247 21.575 1.00 82.50 85 GLY A N 1
ATOM 705 C CA . GLY A 1 85 ? 9.711 14.578 21.499 1.00 82.50 85 GLY A CA 1
ATOM 706 C C . GLY A 1 85 ? 10.828 14.822 22.510 1.00 82.50 85 GLY A C 1
ATOM 707 O O . GLY A 1 85 ? 11.754 15.559 22.191 1.00 82.50 85 GLY A O 1
ATOM 708 N N . LEU A 1 86 ? 10.754 14.213 23.698 1.00 85.50 86 LEU A N 1
ATOM 709 C CA . LEU A 1 86 ? 11.687 14.473 24.797 1.00 85.50 86 LEU A CA 1
ATOM 710 C C . LEU A 1 86 ? 12.522 13.237 25.138 1.00 85.50 86 LEU A C 1
ATOM 712 O O . LEU A 1 86 ? 13.743 13.282 25.071 1.00 85.50 86 LEU A O 1
ATOM 716 N N . ILE A 1 87 ? 11.873 12.119 25.473 1.00 86.69 87 ILE A N 1
ATOM 717 C CA . ILE A 1 87 ? 12.566 10.944 26.027 1.00 86.69 87 ILE A CA 1
ATOM 718 C C . ILE A 1 87 ? 13.462 10.272 24.980 1.00 86.69 87 ILE A C 1
ATOM 720 O O . ILE A 1 87 ? 14.606 9.941 25.278 1.00 86.69 87 ILE A O 1
ATOM 724 N N . LEU A 1 88 ? 12.963 10.069 23.757 1.00 85.69 88 LEU A N 1
ATOM 725 C CA . LEU A 1 88 ? 13.701 9.341 22.723 1.00 85.69 88 LEU A CA 1
ATOM 726 C C . LEU A 1 88 ? 15.012 10.042 22.299 1.00 85.69 88 LEU A C 1
ATOM 728 O O . LEU A 1 88 ? 16.027 9.347 22.218 1.00 85.69 88 LEU A O 1
ATOM 732 N N . PRO A 1 89 ? 15.051 11.377 22.098 1.00 84.19 89 PRO A N 1
ATOM 733 C CA . PRO A 1 89 ? 16.310 12.096 21.896 1.00 84.19 89 PRO A CA 1
ATOM 734 C C . PRO A 1 89 ? 17.320 11.901 23.033 1.00 84.19 89 PRO A C 1
ATOM 736 O O . PRO A 1 89 ? 18.470 11.573 22.758 1.00 84.19 89 PRO A O 1
ATOM 739 N N . TYR A 1 90 ? 16.897 12.017 24.300 1.00 85.94 90 TYR A N 1
ATOM 740 C CA . TYR A 1 90 ? 17.798 11.811 25.442 1.00 85.94 90 TYR A CA 1
ATOM 741 C C . TYR A 1 90 ? 18.334 10.379 25.522 1.00 85.94 90 TYR A C 1
ATOM 743 O O . TYR A 1 90 ? 19.511 10.186 25.811 1.00 85.94 90 TYR A O 1
ATOM 751 N N . ILE A 1 91 ? 17.497 9.372 25.243 1.00 85.50 91 ILE A N 1
ATOM 752 C CA . ILE A 1 91 ? 17.944 7.972 25.185 1.00 85.50 91 ILE A CA 1
ATOM 753 C C . ILE A 1 91 ? 18.984 7.793 24.076 1.00 85.50 91 ILE A C 1
ATOM 755 O O . ILE A 1 91 ? 20.004 7.155 24.306 1.00 85.50 91 ILE A O 1
ATOM 759 N N . THR A 1 92 ? 18.743 8.363 22.894 1.00 82.94 92 THR A N 1
ATOM 760 C CA . THR A 1 92 ? 19.656 8.231 21.746 1.00 82.94 92 THR A CA 1
ATOM 761 C C . THR A 1 92 ? 21.015 8.854 22.069 1.00 82.94 92 THR A C 1
ATOM 763 O O . THR A 1 92 ? 22.028 8.167 21.970 1.00 82.94 92 THR A O 1
ATOM 766 N N . GLN A 1 93 ? 21.021 10.080 22.603 1.00 83.56 93 GLN A N 1
ATOM 767 C CA . GLN A 1 93 ? 22.238 10.764 23.059 1.00 83.56 93 GLN A CA 1
ATOM 768 C C . GLN A 1 93 ? 22.977 9.986 24.155 1.00 83.56 93 GLN A C 1
ATOM 770 O O . GLN A 1 93 ? 24.203 9.900 24.147 1.00 83.56 93 GLN A O 1
ATOM 775 N N . PHE A 1 94 ? 22.247 9.399 25.107 1.00 85.44 94 PHE A N 1
ATOM 776 C CA . PHE A 1 94 ? 22.852 8.602 26.171 1.00 85.44 94 PHE A CA 1
ATOM 777 C C . PHE A 1 94 ? 23.524 7.330 25.635 1.00 85.44 94 PHE A C 1
ATOM 779 O O . PHE A 1 94 ? 24.614 6.977 26.091 1.00 85.44 94 PHE A O 1
ATOM 786 N N . ILE A 1 95 ? 22.899 6.636 24.677 1.00 84.56 95 ILE A N 1
ATOM 787 C CA . ILE A 1 95 ? 23.487 5.431 24.076 1.00 84.56 95 ILE A CA 1
ATOM 788 C C . ILE A 1 95 ? 24.698 5.812 23.216 1.00 84.56 95 ILE A C 1
ATOM 790 O O . ILE A 1 95 ? 25.723 5.143 23.330 1.00 84.56 95 ILE A O 1
ATOM 794 N N . GLU A 1 96 ? 24.634 6.888 22.428 1.00 83.44 96 GLU A N 1
ATOM 795 C CA . GLU A 1 96 ? 25.784 7.409 21.665 1.00 83.44 96 GLU A CA 1
ATOM 796 C C . GLU A 1 96 ? 26.968 7.699 22.590 1.00 83.44 96 GLU A C 1
ATOM 798 O O . GLU A 1 96 ? 28.060 7.164 22.390 1.00 83.44 96 GLU A O 1
ATOM 803 N N . PHE A 1 97 ? 26.721 8.450 23.670 1.00 84.06 97 PHE A N 1
ATOM 804 C CA . PHE A 1 97 ? 27.722 8.748 24.693 1.00 84.06 97 PHE A CA 1
ATOM 805 C C . PHE A 1 97 ? 28.304 7.478 25.333 1.00 84.06 97 PHE A C 1
ATOM 807 O O . PHE A 1 97 ? 29.506 7.388 25.565 1.00 84.06 97 PHE A O 1
ATOM 814 N N . SER A 1 98 ? 27.463 6.479 25.611 1.00 85.19 98 SER A N 1
ATOM 815 C CA . SER A 1 98 ? 27.884 5.256 26.309 1.00 85.19 98 SER A CA 1
ATOM 816 C C . SER A 1 98 ? 28.598 4.246 25.405 1.00 85.19 98 SER A C 1
ATOM 818 O O . SER A 1 98 ? 29.354 3.414 25.901 1.00 85.19 98 SER A O 1
ATOM 820 N N . THR A 1 99 ? 28.338 4.270 24.095 1.00 83.06 99 THR A N 1
ATOM 821 C CA . THR A 1 99 ? 28.819 3.247 23.149 1.00 83.06 99 THR A CA 1
ATOM 822 C C . THR A 1 99 ? 29.887 3.756 22.186 1.00 83.06 99 THR A C 1
ATOM 824 O O . THR A 1 99 ? 30.424 2.947 21.429 1.00 83.06 99 THR A O 1
ATOM 827 N N . ASN A 1 100 ? 30.207 5.061 22.192 1.00 75.88 100 ASN A N 1
ATOM 828 C CA . ASN A 1 100 ? 31.100 5.710 21.215 1.00 75.88 100 ASN A CA 1
ATOM 829 C C . ASN A 1 100 ? 30.775 5.321 19.760 1.00 75.88 100 ASN A C 1
ATOM 831 O O . ASN A 1 100 ? 31.652 5.257 18.900 1.00 75.88 100 ASN A O 1
ATOM 835 N N . THR A 1 101 ? 29.509 5.004 19.498 1.00 71.81 101 THR A N 1
ATOM 836 C CA . THR A 1 101 ? 29.007 4.599 18.192 1.00 71.81 101 THR A CA 1
ATOM 837 C C . THR A 1 101 ? 28.028 5.670 17.755 1.00 71.81 101 THR A C 1
ATOM 839 O O . THR A 1 101 ? 27.091 5.973 18.492 1.00 71.81 101 THR A O 1
ATOM 842 N N . GLU A 1 102 ? 28.237 6.236 16.567 1.00 63.34 102 GLU A N 1
ATOM 843 C CA . GLU A 1 102 ? 27.243 7.109 15.948 1.00 63.34 102 GLU A CA 1
ATOM 844 C C . GLU A 1 102 ? 25.983 6.285 15.678 1.00 63.34 102 GLU A C 1
ATOM 846 O O . GLU A 1 102 ? 25.936 5.427 14.790 1.00 63.34 102 GLU A O 1
ATOM 851 N N . ILE A 1 103 ? 24.957 6.506 16.493 1.00 64.25 103 ILE A N 1
ATOM 852 C CA . ILE A 1 103 ? 23.626 5.993 16.212 1.00 64.25 103 ILE A CA 1
ATOM 853 C C . ILE A 1 103 ? 23.057 6.886 15.118 1.00 64.25 103 ILE A C 1
ATOM 85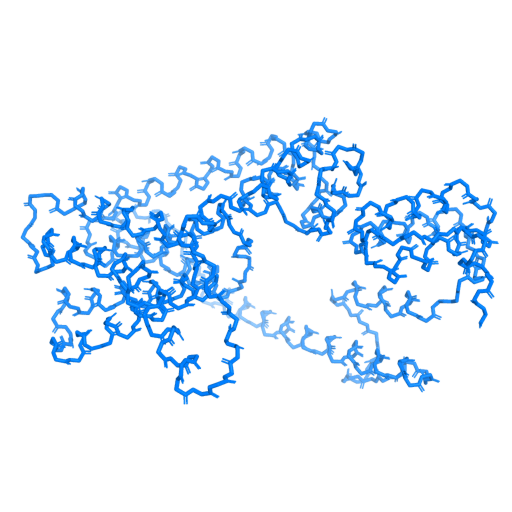5 O O . ILE A 1 103 ? 23.341 8.077 15.054 1.00 64.25 103 ILE A O 1
ATOM 859 N N . THR A 1 104 ? 22.270 6.310 14.211 1.00 59.44 104 THR A N 1
ATOM 860 C CA . THR A 1 104 ? 21.559 7.105 13.210 1.00 59.44 104 THR A CA 1
ATOM 861 C C . THR A 1 104 ? 20.747 8.176 13.932 1.00 59.44 104 THR A C 1
ATOM 863 O O . THR A 1 104 ? 19.766 7.835 14.600 1.00 59.44 104 THR A O 1
ATOM 866 N N . GLU A 1 105 ? 21.168 9.441 13.812 1.00 58.69 105 GLU A N 1
ATOM 867 C CA . GLU A 1 105 ? 20.539 10.545 14.527 1.00 58.69 105 GLU A CA 1
ATOM 868 C C . GLU A 1 105 ? 19.030 10.481 14.307 1.00 58.69 105 GLU A C 1
ATOM 870 O O . GLU A 1 105 ? 18.520 10.510 13.177 1.00 58.69 105 GLU A O 1
ATOM 875 N N . THR A 1 106 ? 18.278 10.375 15.401 1.00 58.50 106 THR A N 1
ATOM 876 C CA . THR A 1 106 ? 16.834 10.516 15.319 1.00 58.50 106 THR A CA 1
ATOM 877 C C . THR A 1 106 ? 16.546 11.929 14.830 1.00 58.50 106 THR A C 1
ATOM 879 O O . THR A 1 106 ? 16.678 12.878 15.601 1.00 58.50 106 THR A O 1
ATOM 882 N N . SER A 1 107 ? 16.176 12.067 13.552 1.00 60.56 107 SER A N 1
ATOM 883 C CA . SER A 1 107 ? 15.860 13.367 12.947 1.00 60.56 107 SER A CA 1
ATOM 884 C C . SER A 1 107 ? 14.984 14.190 13.890 1.00 60.56 107 SER A C 1
ATOM 886 O O . SER A 1 107 ? 13.986 13.683 14.413 1.00 60.56 107 SER A O 1
ATOM 888 N N . SER A 1 108 ? 15.381 15.436 14.162 1.00 66.19 108 SER A N 1
ATOM 889 C CA . SER A 1 108 ? 14.715 16.252 15.179 1.00 66.19 108 SER A CA 1
ATOM 890 C C . SER A 1 108 ? 13.217 16.388 14.884 1.00 66.19 108 SER A C 1
ATOM 892 O O . SER A 1 108 ? 12.781 16.352 13.730 1.00 66.19 108 SER A O 1
ATOM 894 N N . PHE A 1 109 ? 12.400 16.555 15.928 1.00 63.44 109 PHE A N 1
ATOM 895 C CA . PHE A 1 109 ? 10.949 16.712 15.775 1.00 63.44 109 PHE A CA 1
ATOM 896 C C . PHE A 1 109 ? 10.589 17.807 14.749 1.00 63.44 109 PHE A C 1
ATOM 898 O O . PHE A 1 109 ? 9.705 17.605 13.916 1.00 63.44 109 PHE A O 1
ATOM 905 N N . VAL A 1 110 ? 11.336 18.917 14.754 1.00 64.69 110 VAL A N 1
ATOM 906 C CA . VAL A 1 110 ? 11.178 20.047 13.825 1.00 64.69 110 VAL A CA 1
ATOM 907 C C . VAL A 1 110 ? 11.593 19.674 12.398 1.00 64.69 110 VAL A C 1
ATOM 909 O O . VAL A 1 110 ? 10.843 19.936 11.458 1.00 64.69 110 VAL A O 1
ATOM 912 N N . ALA A 1 111 ? 12.731 18.998 12.215 1.00 67.94 111 ALA A N 1
ATOM 913 C CA . ALA A 1 111 ? 13.177 18.557 10.891 1.00 67.94 111 ALA A CA 1
ATOM 914 C C . ALA A 1 111 ? 12.182 17.574 10.246 1.00 67.94 111 ALA A C 1
ATOM 916 O O . ALA A 1 111 ? 11.886 17.670 9.053 1.00 67.94 111 ALA A O 1
ATOM 917 N N . ARG A 1 112 ? 11.589 16.672 11.041 1.00 69.69 112 ARG A N 1
ATOM 918 C CA . ARG A 1 112 ? 10.560 15.727 10.566 1.00 69.69 112 ARG A CA 1
ATOM 919 C C . ARG A 1 112 ? 9.263 16.409 10.144 1.00 69.69 112 ARG A C 1
ATOM 921 O O . ARG A 1 112 ? 8.611 15.938 9.209 1.00 69.69 112 ARG A O 1
ATOM 928 N N . ALA A 1 113 ? 8.886 17.493 10.821 1.00 60.44 113 ALA A N 1
ATOM 929 C CA . ALA A 1 113 ? 7.736 18.301 10.428 1.00 60.44 113 ALA A CA 1
ATOM 930 C C . ALA A 1 113 ? 7.967 18.985 9.065 1.00 60.44 113 ALA A C 1
ATOM 932 O O . ALA A 1 113 ? 7.032 19.095 8.277 1.00 60.44 113 ALA A O 1
ATOM 933 N N . GLY A 1 114 ? 9.213 19.371 8.756 1.00 57.22 114 GLY A N 1
ATOM 934 C CA . GLY A 1 114 ? 9.589 20.028 7.497 1.00 57.22 114 GLY A CA 1
ATOM 935 C C . GLY A 1 114 ? 9.873 19.098 6.305 1.00 57.22 114 GLY A C 1
ATOM 936 O O . GLY A 1 114 ? 9.859 19.549 5.165 1.00 57.22 114 GLY A O 1
ATOM 937 N N . SER A 1 115 ? 10.102 17.797 6.501 1.00 59.19 115 SER A N 1
ATOM 938 C CA . SER A 1 115 ? 10.558 16.874 5.439 1.00 59.19 115 SER A CA 1
ATOM 939 C C . SER A 1 115 ? 9.435 16.236 4.590 1.00 59.19 115 SER A C 1
ATOM 941 O O . SER A 1 115 ? 9.574 15.123 4.086 1.00 59.19 115 SER A O 1
ATOM 943 N N . GLY A 1 116 ? 8.274 16.887 4.453 1.00 59.94 116 GLY A N 1
ATOM 944 C CA . GLY A 1 116 ? 7.096 16.355 3.735 1.00 59.94 116 GLY A CA 1
ATOM 945 C C . GLY A 1 116 ? 7.054 16.611 2.219 1.00 59.94 116 GLY A C 1
ATOM 946 O O . GLY A 1 116 ? 6.137 16.140 1.546 1.00 59.94 116 GLY A O 1
ATOM 947 N N . HIS A 1 117 ? 8.027 17.352 1.683 1.00 65.88 117 HIS A N 1
ATOM 948 C CA . HIS A 1 117 ? 7.990 17.923 0.332 1.00 65.88 117 HIS A CA 1
ATOM 949 C C . HIS A 1 117 ? 7.837 16.886 -0.790 1.00 65.88 117 HIS A C 1
ATOM 951 O O . HIS A 1 117 ? 7.130 17.140 -1.764 1.00 65.88 117 HIS A O 1
ATOM 957 N N . GLU A 1 118 ? 8.416 15.693 -0.637 1.00 78.44 118 GLU A N 1
ATOM 958 C CA . GLU A 1 118 ? 8.330 14.646 -1.662 1.00 78.44 118 GLU A CA 1
ATOM 959 C C . GLU A 1 118 ? 6.890 14.182 -1.907 1.00 78.44 118 GLU A C 1
ATOM 961 O O . GLU A 1 118 ? 6.502 13.963 -3.048 1.00 78.44 118 GLU A O 1
ATOM 966 N N . ARG A 1 119 ? 6.054 14.075 -0.865 1.00 86.44 119 ARG A N 1
ATOM 967 C CA . ARG A 1 119 ? 4.658 13.629 -1.029 1.00 86.44 119 ARG A CA 1
ATOM 968 C C . ARG A 1 119 ? 3.823 14.649 -1.782 1.00 86.44 119 ARG A C 1
ATOM 970 O O . ARG A 1 119 ? 3.045 14.271 -2.648 1.00 86.44 119 ARG A O 1
ATOM 977 N N . ILE A 1 120 ? 4.029 15.931 -1.490 1.00 88.69 120 ILE A N 1
ATOM 978 C CA . ILE A 1 120 ? 3.354 17.020 -2.199 1.00 88.69 120 ILE A CA 1
ATOM 979 C C . ILE A 1 120 ? 3.757 16.997 -3.678 1.00 88.69 120 ILE A C 1
ATOM 981 O O . ILE A 1 120 ? 2.885 17.053 -4.541 1.00 88.69 120 ILE A O 1
ATOM 985 N N . GLY A 1 121 ? 5.051 16.828 -3.977 1.00 90.44 121 GLY A N 1
ATOM 986 C CA . GLY A 1 121 ? 5.533 16.673 -5.352 1.00 90.44 121 GLY A CA 1
ATOM 987 C C . GLY A 1 121 ? 4.910 15.473 -6.074 1.00 90.44 121 GLY A C 1
ATOM 988 O O . GLY A 1 121 ? 4.433 15.614 -7.199 1.00 90.44 121 GLY A O 1
ATOM 989 N N . MET A 1 122 ? 4.814 14.318 -5.402 1.00 91.75 122 MET A N 1
ATOM 990 C CA . MET A 1 122 ? 4.127 13.133 -5.939 1.00 91.75 122 MET A CA 1
ATOM 991 C C . MET A 1 122 ? 2.646 13.411 -6.222 1.00 91.75 122 MET A C 1
ATOM 993 O O . MET A 1 122 ? 2.139 13.010 -7.266 1.00 91.75 122 MET A O 1
ATOM 997 N N . TRP A 1 123 ? 1.938 14.100 -5.324 1.00 93.88 123 TRP A N 1
ATOM 998 C CA . TRP A 1 123 ? 0.523 14.430 -5.520 1.00 93.88 123 TRP A CA 1
ATOM 999 C C . TRP A 1 123 ? 0.316 15.374 -6.695 1.00 93.88 123 TRP A C 1
ATOM 1001 O O . TRP A 1 123 ? -0.575 15.127 -7.500 1.00 93.88 123 TRP A O 1
ATOM 1011 N N . ILE A 1 124 ? 1.154 16.404 -6.834 1.00 94.25 124 ILE A N 1
ATOM 1012 C CA . ILE A 1 124 ? 1.110 17.324 -7.978 1.00 94.25 124 ILE A CA 1
ATOM 1013 C C . ILE A 1 124 ? 1.296 16.545 -9.283 1.00 94.25 124 ILE A C 1
ATOM 1015 O O . ILE A 1 124 ? 0.480 16.674 -10.195 1.00 94.25 124 ILE A O 1
ATOM 1019 N N . GLN A 1 125 ? 2.304 15.673 -9.350 1.00 95.44 125 GLN A N 1
ATOM 1020 C CA . GLN A 1 125 ? 2.533 14.834 -10.526 1.00 95.44 125 GLN A CA 1
ATOM 1021 C C . GLN A 1 125 ? 1.327 13.928 -10.833 1.00 95.44 125 GLN A C 1
ATOM 1023 O O . GLN A 1 125 ? 0.890 13.844 -11.980 1.00 95.44 125 GLN A O 1
ATOM 1028 N N . ILE A 1 126 ? 0.736 13.291 -9.817 1.00 96.12 126 ILE A N 1
ATOM 1029 C CA . ILE A 1 126 ? -0.451 12.443 -10.001 1.00 96.12 126 ILE A CA 1
ATOM 1030 C C . ILE A 1 126 ? -1.677 13.253 -10.431 1.00 96.12 126 ILE A C 1
ATOM 1032 O O . ILE A 1 126 ? -2.447 12.771 -11.255 1.00 96.12 126 ILE A O 1
ATOM 1036 N N . LEU A 1 127 ? -1.856 14.483 -9.948 1.00 96.94 127 LEU A N 1
ATOM 1037 C CA . LEU A 1 127 ? -2.928 15.365 -10.416 1.00 96.94 127 LEU A CA 1
ATOM 1038 C C . LEU A 1 127 ? -2.759 15.713 -11.903 1.00 96.94 127 LEU A C 1
ATOM 1040 O O . LEU A 1 127 ? -3.744 15.688 -12.642 1.00 96.94 127 LEU A O 1
ATOM 1044 N N . HIS A 1 128 ? -1.527 15.947 -12.366 1.00 97.06 128 HIS A N 1
ATOM 1045 C CA . HIS A 1 128 ? -1.247 16.100 -13.797 1.00 97.06 128 HIS A CA 1
ATOM 1046 C C . HIS A 1 128 ? -1.558 14.825 -14.588 1.00 97.06 128 HIS A C 1
ATOM 1048 O O . HIS A 1 128 ? -2.171 14.909 -15.651 1.00 97.06 128 HIS A O 1
ATOM 1054 N N . ALA A 1 129 ? -1.211 13.646 -14.067 1.00 97.00 129 ALA A N 1
ATOM 1055 C CA . ALA A 1 129 ? -1.557 12.380 -14.711 1.00 97.00 129 ALA A CA 1
ATOM 1056 C C . ALA A 1 129 ? -3.083 12.162 -14.783 1.00 97.00 129 ALA A C 1
ATOM 1058 O O . ALA A 1 129 ? -3.609 11.770 -15.823 1.00 97.00 129 ALA A O 1
ATOM 1059 N N . ILE A 1 130 ? -3.830 12.491 -13.721 1.00 97.88 130 ILE A N 1
ATOM 1060 C CA . ILE A 1 130 ? -5.304 12.458 -13.735 1.00 97.88 130 ILE A CA 1
ATOM 1061 C C . ILE A 1 130 ? -5.847 13.378 -14.837 1.00 97.88 130 ILE A C 1
ATOM 1063 O O . ILE A 1 130 ? -6.774 12.992 -15.544 1.00 97.88 130 ILE A O 1
ATOM 1067 N N . ALA A 1 131 ? -5.262 14.565 -15.024 1.00 97.38 131 ALA A N 1
ATOM 1068 C CA . ALA A 1 131 ? -5.671 15.484 -16.084 1.00 97.38 131 ALA A CA 1
ATOM 1069 C C . ALA A 1 131 ? -5.389 14.945 -17.503 1.00 97.38 131 ALA A C 1
ATOM 1071 O O . ALA A 1 131 ? -6.118 15.291 -18.430 1.00 97.38 131 ALA A O 1
ATOM 1072 N N . GLN A 1 132 ? -4.378 14.083 -17.678 1.00 96.56 132 GLN A N 1
ATOM 1073 C CA . GLN A 1 132 ? -4.084 13.423 -18.958 1.00 96.56 132 GLN A CA 1
ATOM 1074 C C . GLN A 1 132 ? -5.081 12.298 -19.293 1.00 96.56 132 GLN A C 1
ATOM 1076 O O . GLN A 1 132 ? -5.409 12.112 -20.462 1.00 96.56 132 GLN A O 1
ATOM 1081 N N . GLN A 1 133 ? -5.570 11.553 -18.292 1.00 96.62 133 GLN A N 1
ATOM 1082 C CA . GLN A 1 133 ? -6.517 10.436 -18.467 1.00 96.62 133 GLN A CA 1
ATOM 1083 C C . GLN A 1 133 ? -7.720 10.532 -17.501 1.00 96.62 133 GLN A C 1
ATOM 1085 O O . GLN A 1 133 ? -7.920 9.654 -16.656 1.00 96.62 133 GLN A O 1
ATOM 1090 N N . PRO A 1 134 ? -8.568 11.576 -17.603 1.00 97.38 134 PRO A N 1
ATOM 1091 C CA . PRO A 1 134 ? -9.569 11.877 -16.575 1.00 97.38 134 PRO A CA 1
ATOM 1092 C C . PRO A 1 134 ? -10.762 10.917 -16.566 1.00 97.38 134 PRO A C 1
ATOM 1094 O O . PRO A 1 134 ? -11.437 10.794 -15.547 1.00 97.38 134 PRO A O 1
ATOM 1097 N N . TRP A 1 135 ? -11.053 10.244 -17.681 1.00 97.69 135 TRP A N 1
ATOM 1098 C CA . TRP A 1 135 ? -12.292 9.476 -17.843 1.00 97.69 135 TRP A CA 1
ATOM 1099 C C . TRP A 1 135 ? -12.170 8.028 -17.380 1.00 97.69 135 TRP A C 1
ATOM 1101 O O . TRP A 1 135 ? -12.965 7.590 -16.555 1.00 97.69 135 TRP A O 1
ATOM 1111 N N . LEU A 1 136 ? -11.182 7.301 -17.906 1.00 96.94 136 LEU A N 1
ATOM 1112 C CA . LEU A 1 136 ? -10.973 5.876 -17.625 1.00 96.94 136 LEU A CA 1
ATOM 1113 C C . LEU A 1 136 ? -9.797 5.622 -16.673 1.00 96.94 136 LEU A C 1
ATOM 1115 O O . LEU A 1 136 ? -9.653 4.512 -16.164 1.00 96.94 136 LEU A O 1
ATOM 1119 N N . GLY A 1 137 ? -8.968 6.639 -16.418 1.00 97.31 137 GLY A N 1
ATOM 1120 C CA . GLY A 1 137 ? -7.720 6.477 -15.684 1.00 97.31 137 GLY A CA 1
ATOM 1121 C C . GLY A 1 137 ? -6.719 5.589 -16.426 1.00 97.31 137 GLY A C 1
ATOM 1122 O O . GLY A 1 137 ? -6.832 5.346 -17.626 1.00 97.31 137 GLY A O 1
ATOM 1123 N N . TYR A 1 138 ? -5.727 5.097 -15.689 1.00 96.81 138 TYR A N 1
ATOM 1124 C CA . TYR A 1 138 ? -4.644 4.254 -16.210 1.00 96.81 138 TYR A CA 1
ATOM 1125 C C . TYR A 1 138 ? -4.896 2.752 -16.019 1.00 96.81 138 TYR A C 1
ATOM 1127 O O . TYR A 1 138 ? -4.121 1.931 -16.505 1.00 96.81 138 TYR A O 1
ATOM 1135 N N . GLY A 1 139 ? -5.956 2.373 -15.302 1.00 95.12 139 GLY A N 1
ATOM 1136 C CA . GLY A 1 139 ? -6.251 0.998 -14.911 1.00 95.12 139 GLY A CA 1
ATOM 1137 C C . GLY A 1 139 ? -5.788 0.645 -13.493 1.00 95.12 139 GLY A C 1
ATOM 1138 O O . GLY A 1 139 ? -4.932 1.295 -12.884 1.00 95.12 139 GLY A O 1
ATOM 1139 N N . TRP A 1 140 ? -6.372 -0.425 -12.945 1.00 93.19 140 TRP A N 1
ATOM 1140 C CA . TRP A 1 140 ? -6.098 -0.894 -11.586 1.00 93.19 140 TRP A CA 1
ATOM 1141 C C . TRP A 1 140 ? -4.613 -1.175 -11.363 1.00 93.19 140 TRP A C 1
ATOM 1143 O O . TRP A 1 140 ? -3.989 -1.949 -12.086 1.00 93.19 140 TRP A O 1
ATOM 1153 N N . SER A 1 141 ? -4.057 -0.577 -10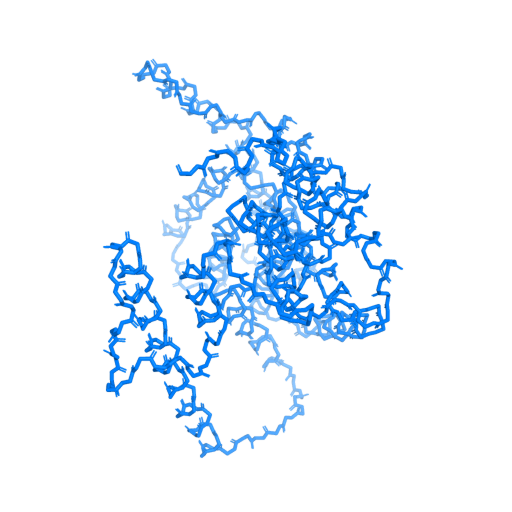.306 1.00 91.25 141 SER A N 1
ATOM 1154 C CA . SER A 1 141 ? -2.648 -0.723 -9.928 1.00 91.25 141 SER A CA 1
ATOM 1155 C C . SER A 1 141 ? -1.637 -0.194 -10.962 1.00 91.25 141 SER A C 1
ATOM 1157 O O . SER A 1 141 ? -0.472 -0.597 -10.926 1.00 91.25 141 SER A O 1
ATOM 1159 N N . GLN A 1 142 ? -2.039 0.739 -11.833 1.00 94.31 142 GLN A N 1
ATOM 1160 C CA . GLN A 1 142 ? -1.177 1.332 -12.869 1.00 94.31 142 GLN A CA 1
ATOM 1161 C C . GLN A 1 142 ? -0.628 2.722 -12.505 1.00 94.31 142 GLN A C 1
ATOM 1163 O O . GLN A 1 142 ? -0.267 3.505 -13.379 1.00 94.31 142 GLN A O 1
ATOM 1168 N N . THR A 1 143 ? -0.502 3.042 -11.211 1.00 94.69 143 THR A N 1
ATOM 1169 C CA . THR A 1 143 ? 0.071 4.330 -10.776 1.00 94.69 143 THR A CA 1
ATOM 1170 C C . THR A 1 143 ? 1.498 4.530 -11.300 1.00 94.69 143 THR A C 1
ATOM 1172 O O . THR A 1 143 ? 1.864 5.645 -11.641 1.00 94.69 143 THR A O 1
ATOM 1175 N N . SER A 1 144 ? 2.302 3.468 -11.418 1.00 93.94 144 SER A N 1
ATOM 1176 C CA . SER A 1 144 ? 3.660 3.562 -11.972 1.00 93.94 144 SER A CA 1
ATOM 1177 C C . SER A 1 144 ? 3.681 3.955 -13.451 1.00 93.94 144 SER A C 1
ATOM 1179 O O . SER A 1 144 ? 4.562 4.703 -13.860 1.00 93.94 144 SER A O 1
ATOM 1181 N N . VAL A 1 145 ? 2.695 3.511 -14.236 1.00 95.62 145 VAL A N 1
ATOM 1182 C CA . VAL A 1 145 ? 2.530 3.949 -15.631 1.00 95.62 145 VAL A CA 1
ATOM 1183 C C . VAL A 1 145 ? 2.171 5.431 -15.667 1.00 95.62 145 VAL A C 1
ATOM 1185 O O . VAL A 1 145 ? 2.814 6.189 -16.385 1.00 95.62 145 VAL A O 1
ATOM 1188 N N . ALA A 1 146 ? 1.234 5.860 -14.815 1.00 96.06 146 ALA A N 1
ATOM 1189 C CA . ALA A 1 146 ? 0.877 7.268 -14.671 1.00 96.06 146 ALA A CA 1
ATOM 1190 C C . ALA A 1 146 ? 2.085 8.153 -14.311 1.00 96.06 146 ALA A C 1
ATOM 1192 O O . ALA A 1 146 ? 2.229 9.242 -14.860 1.00 96.06 146 ALA A O 1
ATOM 1193 N N . VAL A 1 147 ? 2.986 7.683 -13.436 1.00 94.75 147 VAL A N 1
ATOM 1194 C CA . VAL A 1 147 ? 4.239 8.388 -13.095 1.00 94.75 147 VAL A CA 1
ATOM 1195 C C . VAL A 1 147 ? 5.130 8.572 -14.322 1.00 94.75 147 VAL A C 1
ATOM 1197 O O . VAL A 1 147 ? 5.632 9.669 -14.552 1.00 94.75 147 VAL A O 1
ATOM 1200 N N . VAL A 1 148 ? 5.328 7.516 -15.114 1.00 94.88 148 VAL A N 1
ATOM 1201 C CA . VAL A 1 148 ? 6.188 7.578 -16.304 1.00 94.88 148 VAL A CA 1
ATOM 1202 C C . VAL A 1 148 ? 5.574 8.466 -17.390 1.00 94.88 148 VAL A C 1
ATOM 1204 O O . VAL A 1 148 ? 6.284 9.269 -17.988 1.00 94.88 148 VAL A O 1
ATOM 1207 N N . ASP A 1 149 ? 4.264 8.389 -17.612 1.00 94.44 149 ASP A N 1
ATOM 1208 C CA . ASP A 1 149 ? 3.578 9.195 -18.634 1.00 94.44 149 ASP A CA 1
ATOM 1209 C C . ASP A 1 149 ? 3.484 10.689 -18.258 1.00 94.44 149 ASP A C 1
ATOM 1211 O O . ASP A 1 149 ? 3.431 11.558 -19.129 1.00 94.44 149 ASP A O 1
ATOM 1215 N N . SER A 1 150 ? 3.533 11.003 -16.961 1.00 94.69 150 SER A N 1
ATOM 1216 C CA . SER A 1 150 ? 3.541 12.374 -16.427 1.00 94.69 150 SER A CA 1
ATOM 1217 C C . SER A 1 150 ? 4.929 12.858 -15.990 1.00 94.69 150 SER A C 1
ATOM 1219 O O . SER A 1 150 ? 5.033 13.871 -15.298 1.00 94.69 150 SER A O 1
ATOM 1221 N N . ILE A 1 151 ? 6.004 12.165 -16.387 1.00 93.88 151 ILE A N 1
ATOM 1222 C CA . ILE A 1 151 ? 7.369 12.394 -15.879 1.00 93.88 151 ILE A CA 1
ATOM 1223 C C . ILE A 1 151 ? 7.858 13.840 -16.057 1.00 93.88 151 ILE A C 1
ATOM 1225 O O . ILE A 1 151 ? 8.583 14.354 -15.214 1.00 93.88 151 ILE A O 1
ATOM 1229 N N . GLN A 1 152 ? 7.404 14.530 -17.106 1.00 91.75 152 GLN A N 1
ATOM 1230 C CA . GLN A 1 152 ? 7.739 15.934 -17.376 1.00 91.75 152 GLN A CA 1
ATOM 1231 C C . GLN A 1 152 ? 7.220 16.917 -16.312 1.00 91.75 152 GLN A C 1
ATOM 1233 O O . GLN A 1 152 ? 7.754 18.014 -16.181 1.00 91.75 152 GLN A O 1
ATOM 1238 N N . TYR A 1 153 ? 6.193 16.526 -15.554 1.00 91.50 153 TYR A N 1
ATOM 1239 C CA . TYR A 1 153 ? 5.638 17.294 -14.435 1.00 91.50 153 TYR A CA 1
ATOM 1240 C C . TYR A 1 153 ? 6.171 16.815 -13.078 1.00 91.50 153 TYR A C 1
ATOM 1242 O O . TYR A 1 153 ? 5.785 17.345 -12.035 1.00 91.50 153 TYR A O 1
ATOM 1250 N N . GLY A 1 154 ? 7.025 15.788 -13.076 1.00 85.25 154 GLY A N 1
ATOM 1251 C CA . GLY A 1 154 ? 7.635 15.242 -11.875 1.00 85.25 154 GLY A CA 1
ATOM 1252 C C . GLY A 1 154 ? 8.633 16.223 -11.271 1.00 85.25 154 GLY A C 1
ATOM 1253 O O . GLY A 1 154 ? 9.561 16.684 -11.928 1.00 85.25 154 GLY A O 1
ATOM 1254 N N . THR A 1 155 ? 8.455 16.532 -9.990 1.00 84.62 155 THR A N 1
ATOM 1255 C CA . THR A 1 155 ? 9.449 17.261 -9.180 1.00 84.62 155 THR A CA 1
ATOM 1256 C C . THR A 1 155 ? 10.231 16.325 -8.260 1.00 84.62 155 THR A C 1
ATOM 1258 O O . THR A 1 155 ? 11.162 16.744 -7.574 1.00 84.62 155 THR A O 1
ATOM 1261 N N . VAL A 1 156 ? 9.851 15.045 -8.236 1.00 85.81 156 VAL A N 1
ATOM 1262 C CA . VAL A 1 156 ? 10.407 14.023 -7.354 1.00 85.81 156 VAL A CA 1
ATOM 1263 C C . VAL A 1 156 ? 11.232 13.043 -8.174 1.00 85.81 156 VAL A C 1
ATOM 1265 O O . VAL A 1 156 ? 10.732 12.375 -9.072 1.00 85.81 156 VAL A O 1
ATOM 1268 N N . HIS A 1 157 ? 12.502 12.910 -7.808 1.00 86.88 157 HIS A N 1
ATOM 1269 C CA . HIS A 1 157 ? 13.468 12.040 -8.479 1.00 86.88 157 HIS A CA 1
ATOM 1270 C C . HIS A 1 157 ? 13.463 10.626 -7.895 1.00 86.88 157 HIS A C 1
ATOM 1272 O O . HIS A 1 157 ? 14.504 10.116 -7.483 1.00 86.88 157 HIS A O 1
ATOM 1278 N N . VAL A 1 158 ? 12.275 10.035 -7.762 1.00 86.62 158 VAL A N 1
ATOM 1279 C CA . VAL A 1 158 ? 12.097 8.687 -7.217 1.00 86.62 158 VAL A CA 1
ATOM 1280 C C . VAL A 1 158 ? 10.949 8.012 -7.947 1.00 86.62 158 VAL A C 1
ATOM 1282 O O . VAL A 1 158 ? 9.882 8.593 -8.125 1.00 86.62 158 VAL A O 1
ATOM 1285 N N . TRP A 1 159 ? 11.147 6.757 -8.338 1.00 88.38 159 TRP A N 1
ATOM 1286 C CA . TRP A 1 159 ? 10.062 5.932 -8.857 1.00 88.38 159 TRP A CA 1
ATOM 1287 C C . TRP A 1 159 ? 9.096 5.517 -7.740 1.00 88.38 159 TRP A C 1
ATOM 1289 O O . TRP A 1 159 ? 9.518 4.989 -6.709 1.00 88.38 159 TRP A O 1
ATOM 1299 N N . PHE A 1 160 ? 7.792 5.679 -7.972 1.00 89.62 160 PHE A N 1
ATOM 1300 C CA . PHE A 1 160 ? 6.747 5.244 -7.048 1.00 89.62 160 PHE A CA 1
ATOM 1301 C C . PHE A 1 160 ? 5.589 4.551 -7.775 1.00 89.62 160 PHE A C 1
ATOM 1303 O O . PHE A 1 160 ? 5.296 4.812 -8.939 1.00 89.62 160 PHE A O 1
ATOM 1310 N N . ASN A 1 161 ? 4.918 3.636 -7.072 1.00 90.00 161 ASN A N 1
ATOM 1311 C CA . ASN A 1 161 ? 3.788 2.845 -7.581 1.00 90.00 161 ASN A CA 1
ATOM 1312 C C . ASN A 1 161 ? 2.470 3.136 -6.837 1.00 90.00 161 ASN A C 1
ATOM 1314 O O . ASN A 1 161 ? 1.508 2.363 -6.906 1.00 90.00 161 ASN A O 1
ATOM 1318 N N . SER A 1 162 ? 2.442 4.243 -6.100 1.00 90.69 162 SER A N 1
ATOM 1319 C CA . SER A 1 162 ? 1.295 4.730 -5.350 1.00 90.69 162 SER A CA 1
ATOM 1320 C C . SER A 1 162 ? 1.419 6.222 -5.104 1.00 90.69 162 SER A C 1
ATOM 1322 O O . SER A 1 162 ? 2.497 6.698 -4.761 1.00 90.69 162 SER A O 1
ATOM 1324 N N . ALA A 1 163 ? 0.295 6.930 -5.162 1.00 90.31 163 ALA A N 1
ATOM 1325 C CA . ALA A 1 163 ? 0.220 8.334 -4.784 1.00 90.31 163 ALA A CA 1
ATOM 1326 C C . ALA A 1 163 ? 0.419 8.576 -3.272 1.00 90.31 163 ALA A C 1
ATOM 1328 O O . ALA A 1 163 ? 0.386 9.721 -2.833 1.00 90.31 163 ALA A O 1
ATOM 1329 N N . HIS A 1 164 ? 0.574 7.526 -2.453 1.00 89.62 164 HIS A N 1
ATOM 1330 C CA . HIS A 1 164 ? 0.566 7.613 -0.985 1.00 89.62 164 HIS A CA 1
ATOM 1331 C C . HIS A 1 164 ? -0.710 8.261 -0.424 1.00 89.62 164 HIS A C 1
ATOM 1333 O O . HIS A 1 164 ? -0.715 8.862 0.647 1.00 89.62 164 HIS A O 1
ATOM 1339 N N . ASN A 1 165 ? -1.796 8.149 -1.188 1.00 93.31 165 ASN A N 1
ATOM 1340 C CA . ASN A 1 165 ? -3.126 8.599 -0.836 1.00 93.31 165 ASN A CA 1
ATOM 1341 C C . ASN A 1 165 ? -4.129 7.705 -1.573 1.00 93.31 165 ASN A C 1
ATOM 1343 O O . ASN A 1 165 ? -4.186 7.713 -2.805 1.00 93.31 165 ASN A O 1
ATOM 1347 N N . VAL A 1 166 ? -4.912 6.919 -0.829 1.00 93.12 166 VAL A N 1
ATOM 1348 C CA . VAL A 1 166 ? -5.821 5.933 -1.438 1.00 93.12 166 VAL A CA 1
ATOM 1349 C C . VAL A 1 166 ? -6.901 6.563 -2.323 1.00 93.12 166 VAL A C 1
ATOM 1351 O O . VAL A 1 166 ? -7.357 5.913 -3.256 1.00 93.12 166 VAL A O 1
ATOM 1354 N N . LEU A 1 167 ? -7.296 7.818 -2.074 1.00 95.38 167 LEU A N 1
ATOM 1355 C CA . LEU A 1 167 ? -8.308 8.499 -2.886 1.00 95.38 167 LEU A CA 1
ATOM 1356 C C . LEU A 1 167 ? -7.725 8.869 -4.248 1.00 95.38 167 LEU A C 1
ATOM 1358 O O . LEU A 1 167 ? -8.343 8.589 -5.273 1.00 95.38 167 LEU A O 1
ATOM 1362 N N . LEU A 1 168 ? -6.508 9.421 -4.258 1.00 95.88 168 LEU A N 1
ATOM 1363 C CA . LEU A 1 168 ? -5.787 9.693 -5.501 1.00 95.88 168 LEU A CA 1
ATOM 1364 C C . LEU A 1 168 ? -5.509 8.401 -6.272 1.00 95.88 168 LEU A C 1
ATOM 1366 O O . LEU A 1 168 ? -5.707 8.382 -7.481 1.00 95.88 168 LEU A O 1
ATOM 1370 N N . ASP A 1 169 ? -5.127 7.317 -5.585 1.00 95.00 169 ASP A N 1
ATOM 1371 C CA . ASP A 1 169 ? -4.945 6.002 -6.213 1.00 95.00 169 ASP A CA 1
ATOM 1372 C C . ASP A 1 169 ? -6.251 5.484 -6.854 1.00 95.00 169 ASP A C 1
ATOM 1374 O O . ASP A 1 169 ? -6.236 4.998 -7.981 1.00 95.00 169 ASP A O 1
ATOM 1378 N N . ILE A 1 170 ? -7.404 5.616 -6.188 1.00 95.94 170 ILE A N 1
ATOM 1379 C CA . ILE A 1 170 ? -8.694 5.188 -6.757 1.00 95.94 170 ILE A CA 1
ATOM 1380 C C . ILE A 1 170 ? -9.043 5.997 -8.015 1.00 95.94 170 ILE A C 1
ATOM 1382 O O . ILE A 1 170 ? -9.498 5.411 -9.002 1.00 95.94 170 ILE A O 1
ATOM 1386 N N . ILE A 1 171 ? -8.810 7.313 -7.992 1.00 97.75 171 ILE A N 1
ATOM 1387 C CA . ILE A 1 171 ? -9.104 8.209 -9.118 1.00 97.75 171 ILE A CA 1
ATOM 1388 C C . ILE A 1 171 ? -8.147 7.957 -10.288 1.00 97.75 171 ILE A C 1
ATOM 1390 O O . ILE A 1 171 ? -8.610 7.804 -11.414 1.00 97.75 171 ILE A O 1
ATOM 1394 N N . ILE A 1 172 ? -6.833 7.858 -10.058 1.00 96.94 172 ILE A N 1
ATOM 1395 C CA . ILE A 1 172 ? -5.867 7.630 -11.149 1.00 96.94 172 ILE A CA 1
ATOM 1396 C C . ILE A 1 172 ? -6.083 6.273 -11.835 1.00 96.94 172 ILE A C 1
ATOM 1398 O O . ILE A 1 172 ? -5.817 6.135 -13.026 1.00 96.94 172 ILE A O 1
ATOM 1402 N N . TRP A 1 173 ? -6.593 5.268 -11.119 1.00 96.88 173 TRP A N 1
ATOM 1403 C CA . TRP A 1 173 ? -6.858 3.947 -11.696 1.00 96.88 173 TRP A CA 1
ATOM 1404 C C . TRP A 1 173 ? -8.130 3.865 -12.516 1.00 96.88 173 TRP A C 1
ATOM 1406 O O . TRP A 1 173 ? -8.134 3.179 -13.532 1.00 96.88 173 TRP A O 1
ATOM 1416 N N . ASN A 1 174 ? -9.201 4.502 -12.048 1.00 97.94 174 ASN A N 1
ATOM 1417 C CA . ASN A 1 174 ? -10.542 4.313 -12.601 1.00 97.94 174 ASN A CA 1
ATOM 1418 C C . ASN A 1 174 ? -11.057 5.540 -13.366 1.00 97.94 174 ASN A C 1
ATOM 1420 O O . ASN A 1 174 ? -12.151 5.500 -13.924 1.00 97.94 174 ASN A O 1
ATOM 1424 N N . GLY A 1 175 ? -10.310 6.642 -13.336 1.00 97.88 175 GLY A N 1
ATOM 1425 C CA . GLY A 1 175 ? -10.778 7.950 -13.762 1.00 97.88 175 GLY A CA 1
ATOM 1426 C C . GLY A 1 175 ? -11.672 8.620 -12.719 1.00 97.88 175 GLY A C 1
ATOM 1427 O O . GLY A 1 175 ? -12.079 8.037 -11.708 1.00 97.88 175 GLY A O 1
ATOM 1428 N N . ILE A 1 176 ? -11.989 9.883 -12.979 1.00 98.31 176 ILE A N 1
ATOM 1429 C CA . ILE A 1 176 ? -12.801 10.744 -12.120 1.00 98.31 176 ILE A CA 1
ATOM 1430 C C . ILE A 1 176 ? -14.221 10.183 -11.926 1.00 98.31 176 ILE A C 1
ATOM 1432 O O . ILE A 1 176 ? -14.638 10.087 -10.771 1.00 98.31 176 ILE A O 1
ATOM 1436 N N . PRO A 1 177 ? -14.971 9.764 -12.971 1.00 98.12 177 PRO A N 1
ATOM 1437 C CA . PRO A 1 177 ? -16.367 9.362 -12.793 1.00 98.12 177 PRO A CA 1
ATOM 1438 C C . PRO A 1 177 ? -16.510 8.135 -11.885 1.00 98.12 177 PRO A C 1
ATOM 1440 O O . PRO A 1 177 ? -17.211 8.177 -10.874 1.00 98.12 177 PRO A O 1
ATOM 1443 N N . ILE A 1 178 ? -15.799 7.051 -12.209 1.00 98.12 178 ILE A N 1
ATOM 1444 C CA . ILE A 1 178 ? -15.859 5.801 -11.443 1.00 98.12 178 ILE A CA 1
ATOM 1445 C C . ILE A 1 178 ? -15.171 5.983 -10.086 1.00 98.12 178 ILE A C 1
ATOM 1447 O O . ILE A 1 178 ? -15.684 5.514 -9.069 1.00 98.12 178 ILE A O 1
ATOM 1451 N N . GLY A 1 179 ? -14.047 6.706 -10.044 1.00 97.75 179 GLY A N 1
ATOM 1452 C CA . GLY A 1 179 ? -13.327 6.982 -8.806 1.00 97.75 179 GLY A CA 1
ATOM 1453 C C . GLY A 1 179 ? -14.189 7.716 -7.777 1.00 97.75 179 GLY A C 1
ATOM 1454 O O . GLY A 1 179 ? -14.257 7.287 -6.624 1.00 97.75 179 GLY A O 1
ATOM 1455 N N . ILE A 1 180 ? -14.915 8.761 -8.192 1.00 98.19 180 ILE A N 1
ATOM 1456 C CA . ILE A 1 180 ? -15.844 9.493 -7.317 1.00 98.19 180 ILE A CA 1
ATOM 1457 C C . ILE A 1 180 ? -16.975 8.585 -6.836 1.00 98.19 180 ILE A C 1
ATOM 1459 O O . ILE A 1 180 ? -17.288 8.612 -5.649 1.00 98.19 180 ILE A O 1
ATOM 1463 N N . VAL A 1 181 ? -17.565 7.761 -7.708 1.00 98.50 181 VAL A N 1
ATOM 1464 C CA . VAL A 1 181 ? -18.640 6.833 -7.312 1.00 98.50 181 VAL A CA 1
ATOM 1465 C C . VAL A 1 181 ? -18.158 5.854 -6.239 1.00 98.50 181 VAL A C 1
ATOM 1467 O O . VAL A 1 181 ? -18.838 5.680 -5.227 1.00 98.50 181 VAL A O 1
ATOM 1470 N N . ILE A 1 182 ? -16.973 5.260 -6.413 1.00 97.75 182 ILE A N 1
ATOM 1471 C CA . ILE A 1 182 ? -16.376 4.350 -5.424 1.00 97.75 182 ILE A CA 1
ATOM 1472 C C . ILE A 1 182 ? -16.146 5.086 -4.099 1.00 97.75 182 ILE A C 1
ATOM 1474 O O . ILE A 1 182 ? -16.579 4.613 -3.046 1.00 97.75 182 ILE A O 1
ATOM 1478 N N . ILE A 1 183 ? -15.494 6.251 -4.140 1.00 97.62 183 ILE A N 1
ATOM 1479 C CA . ILE A 1 183 ? -15.179 7.036 -2.939 1.00 97.62 183 ILE A CA 1
ATOM 1480 C C . ILE A 1 183 ? -16.461 7.448 -2.210 1.00 97.62 183 ILE A C 1
ATOM 1482 O O . ILE A 1 183 ? -16.560 7.252 -0.999 1.00 97.62 183 ILE A O 1
ATOM 1486 N N . ALA A 1 184 ? -17.453 7.967 -2.934 1.00 98.38 184 ALA A N 1
ATOM 1487 C CA . ALA A 1 184 ? -18.728 8.394 -2.373 1.00 98.38 184 ALA A CA 1
ATOM 1488 C C . ALA A 1 184 ? -19.485 7.219 -1.745 1.00 98.38 184 ALA A C 1
ATOM 1490 O O . ALA A 1 184 ? -19.950 7.337 -0.613 1.00 98.38 184 ALA A O 1
ATOM 1491 N N . TYR A 1 185 ? -19.547 6.066 -2.419 1.00 98.00 185 TYR A N 1
ATOM 1492 C CA . TYR A 1 185 ? -20.183 4.865 -1.879 1.00 98.00 185 TYR A CA 1
ATOM 1493 C C . TYR A 1 185 ? -19.558 4.443 -0.543 1.00 98.00 185 TYR A C 1
ATOM 1495 O O . TYR A 1 185 ? -20.268 4.307 0.458 1.00 98.00 185 TYR A O 1
ATOM 1503 N N . PHE A 1 186 ? -18.230 4.286 -0.496 1.00 96.75 186 PHE A N 1
ATOM 1504 C CA . PHE A 1 186 ? -17.541 3.875 0.730 1.00 96.75 186 PHE A CA 1
ATOM 1505 C C . PHE A 1 186 ? -17.616 4.943 1.825 1.00 96.75 186 PHE A C 1
ATOM 1507 O O . PHE A 1 186 ? -17.765 4.590 2.994 1.00 96.75 186 PHE A O 1
ATOM 1514 N N . ALA A 1 187 ? -17.575 6.232 1.474 1.00 97.25 187 ALA A N 1
ATOM 1515 C CA . ALA A 1 187 ? -17.743 7.322 2.430 1.00 97.25 187 ALA A CA 1
ATOM 1516 C C . ALA A 1 187 ? -19.151 7.321 3.043 1.00 97.25 187 ALA A C 1
ATOM 1518 O O . ALA A 1 187 ? -19.284 7.340 4.267 1.00 97.25 187 ALA A O 1
ATOM 1519 N N . CYS A 1 188 ? -20.202 7.229 2.223 1.00 97.62 188 CYS A N 1
ATOM 1520 C CA . CYS A 1 188 ? -21.586 7.152 2.690 1.00 97.62 188 CYS A CA 1
ATOM 1521 C C . CYS A 1 188 ? -21.821 5.910 3.557 1.00 97.62 188 CYS A C 1
ATOM 1523 O O . CYS A 1 188 ? -22.396 6.021 4.642 1.00 97.62 188 CYS A O 1
ATOM 1525 N N . TRP A 1 189 ? -21.333 4.742 3.126 1.00 95.94 189 TRP A N 1
ATOM 1526 C CA . TRP A 1 189 ? -21.427 3.504 3.902 1.00 95.94 189 TRP A CA 1
ATOM 1527 C C . TRP A 1 189 ? -20.691 3.611 5.242 1.00 95.94 189 TRP A C 1
ATOM 1529 O O . TRP A 1 189 ? -21.242 3.246 6.281 1.00 95.94 189 TRP A O 1
ATOM 1539 N N . PHE A 1 190 ? -19.484 4.180 5.257 1.00 96.75 190 PHE A N 1
ATOM 1540 C CA . PHE A 1 190 ? -18.714 4.368 6.485 1.00 96.75 190 PHE A CA 1
ATOM 1541 C C . PHE A 1 190 ? -19.371 5.366 7.448 1.00 96.75 190 PHE A C 1
ATOM 1543 O O . PHE A 1 190 ? -19.431 5.115 8.654 1.00 96.75 190 PHE A O 1
ATOM 1550 N N . VAL A 1 191 ? -19.918 6.473 6.935 1.00 96.38 191 VAL A N 1
ATOM 1551 C CA . VAL A 1 191 ? -20.693 7.437 7.733 1.00 96.38 191 VAL A CA 1
ATOM 1552 C C . VAL A 1 191 ? -21.916 6.761 8.345 1.00 96.38 191 VAL A C 1
ATOM 1554 O O . VAL A 1 191 ? -22.167 6.925 9.541 1.00 96.38 191 VAL A O 1
ATOM 1557 N N . TRP A 1 192 ? -22.638 5.961 7.562 1.00 94.94 192 TRP A N 1
ATOM 1558 C CA . TRP A 1 192 ? -23.773 5.188 8.051 1.00 94.94 192 TRP A CA 1
ATOM 1559 C C . TRP A 1 192 ? -23.362 4.202 9.158 1.00 94.94 192 TRP A C 1
ATOM 1561 O O . TRP A 1 192 ? -23.961 4.220 10.235 1.00 94.94 192 TRP A O 1
ATOM 1571 N N . LEU A 1 193 ? -22.292 3.419 8.969 1.00 94.81 193 LEU A N 1
ATOM 1572 C CA . LEU A 1 193 ? -21.759 2.514 10.000 1.00 94.81 193 LEU A CA 1
ATOM 1573 C C . LEU A 1 193 ? -21.377 3.261 11.282 1.00 94.81 193 LEU A C 1
ATOM 1575 O O . LEU A 1 193 ? -21.717 2.839 12.389 1.00 94.81 193 LEU A O 1
ATOM 1579 N N . ASN A 1 194 ? -20.714 4.408 11.144 1.00 95.06 194 ASN A N 1
ATOM 1580 C CA . ASN A 1 194 ? -20.356 5.259 12.270 1.00 95.06 194 ASN A CA 1
ATOM 1581 C C . ASN A 1 194 ? -21.597 5.753 13.038 1.00 95.06 194 ASN A C 1
ATOM 1583 O O . ASN A 1 194 ? -21.559 5.848 14.266 1.00 95.06 194 ASN A O 1
ATOM 1587 N N . GLN A 1 195 ? -22.707 6.058 12.364 1.00 92.44 195 GLN A N 1
ATOM 1588 C CA . GLN A 1 195 ? -23.965 6.423 13.031 1.00 92.44 195 GLN A CA 1
ATOM 1589 C C . GLN A 1 195 ? -24.574 5.245 13.809 1.00 92.44 195 GLN A C 1
ATOM 1591 O O . GLN A 1 195 ? -25.128 5.452 14.891 1.00 92.44 195 GLN A O 1
ATOM 1596 N N . GLN A 1 196 ? -24.427 4.015 13.305 1.00 90.12 196 GLN A N 1
ATOM 1597 C CA . GLN A 1 196 ? -24.899 2.804 13.990 1.00 90.12 196 GLN A CA 1
ATOM 1598 C C . GLN A 1 196 ? -23.995 2.370 15.155 1.00 90.12 196 GLN A C 1
ATOM 1600 O O . GLN A 1 196 ? -24.460 1.693 16.073 1.00 90.12 196 GLN A O 1
ATOM 1605 N N . ALA A 1 197 ? -22.725 2.788 15.175 1.00 91.88 197 ALA A N 1
ATOM 1606 C CA . ALA A 1 197 ? -21.757 2.448 16.217 1.00 91.88 197 ALA A CA 1
ATOM 1607 C C . ALA A 1 197 ? -22.105 3.079 17.585 1.00 91.88 197 ALA A C 1
ATOM 1609 O O . ALA A 1 197 ? -21.603 4.146 17.957 1.00 91.88 197 ALA A O 1
ATOM 1610 N N . LYS A 1 198 ? -22.972 2.406 18.352 1.00 88.69 198 LYS A N 1
ATOM 1611 C CA . LYS A 1 198 ? -23.430 2.846 19.685 1.00 88.69 198 LYS A CA 1
ATOM 1612 C C . LYS A 1 198 ? -22.697 2.156 20.832 1.00 88.69 198 LYS A C 1
ATOM 1614 O O . LYS A 1 198 ? -22.489 2.771 21.884 1.00 88.69 198 LYS A O 1
ATOM 1619 N N . GLU A 1 199 ? -22.306 0.902 20.635 1.00 90.75 199 GLU A N 1
ATOM 1620 C CA . GLU A 1 199 ? -21.602 0.113 21.639 1.00 90.75 199 GLU A CA 1
ATOM 1621 C C . GLU A 1 199 ? -20.105 0.423 21.684 1.00 90.75 199 GLU A C 1
ATOM 1623 O O . GLU A 1 199 ? -19.491 0.787 20.682 1.00 90.75 199 GLU A O 1
ATOM 1628 N N . THR A 1 200 ? -19.483 0.196 22.846 1.00 91.50 200 THR A N 1
ATOM 1629 C CA . THR A 1 200 ? -18.039 0.404 23.028 1.00 91.50 200 THR A CA 1
ATOM 1630 C C . THR A 1 200 ? -17.198 -0.398 22.030 1.00 91.50 200 THR A C 1
ATOM 1632 O O . THR A 1 200 ? -16.207 0.128 21.535 1.00 91.50 200 THR A O 1
ATOM 1635 N N . ILE A 1 201 ? -17.594 -1.634 21.693 1.00 93.94 201 ILE A N 1
ATOM 1636 C CA . ILE A 1 201 ? -16.848 -2.459 20.729 1.00 93.94 201 ILE A CA 1
ATOM 1637 C C . ILE A 1 201 ? -16.838 -1.826 19.334 1.00 93.94 201 ILE A C 1
ATOM 1639 O O . ILE A 1 201 ? -15.774 -1.699 18.740 1.00 93.94 201 ILE A O 1
ATOM 1643 N N . SER A 1 202 ? -17.984 -1.335 18.856 1.00 94.75 202 SER A N 1
ATOM 1644 C CA . SER A 1 202 ? -18.092 -0.681 17.548 1.00 94.75 202 SER A CA 1
ATOM 1645 C C . SER A 1 202 ? -17.407 0.674 17.507 1.00 94.75 202 SER A C 1
ATOM 1647 O O . SER A 1 202 ? -16.788 1.015 16.506 1.00 94.75 202 SER A O 1
ATOM 1649 N N . ILE A 1 203 ? -17.460 1.445 18.596 1.00 95.19 203 ILE A N 1
ATOM 1650 C CA . ILE A 1 203 ? -16.741 2.724 18.684 1.00 95.19 203 ILE A CA 1
ATOM 1651 C C . ILE A 1 203 ? -15.230 2.487 18.560 1.00 95.19 203 ILE A C 1
ATOM 1653 O O . ILE A 1 203 ? -14.570 3.168 17.776 1.00 95.19 203 ILE A O 1
ATOM 1657 N N . ILE A 1 204 ? -14.696 1.493 19.275 1.00 96.00 204 ILE A N 1
ATOM 1658 C CA . ILE A 1 204 ? -13.275 1.126 19.197 1.00 96.00 204 ILE A CA 1
ATOM 1659 C C . ILE A 1 204 ? -12.931 0.529 17.823 1.00 96.00 204 ILE A C 1
ATOM 1661 O O . ILE A 1 204 ? -11.888 0.857 17.262 1.00 96.00 204 ILE A O 1
ATOM 1665 N N . ALA A 1 205 ? -13.813 -0.281 17.233 1.00 97.06 205 ALA A N 1
ATOM 1666 C CA . ALA A 1 205 ? -13.627 -0.808 15.883 1.00 97.06 205 ALA A CA 1
ATOM 1667 C C . ALA A 1 205 ? -13.556 0.316 14.832 1.00 97.06 205 ALA A C 1
ATOM 1669 O O . ALA A 1 205 ? -12.672 0.287 13.977 1.00 97.06 205 ALA A O 1
ATOM 1670 N N . ILE A 1 206 ? -14.405 1.350 14.928 1.00 97.38 206 ILE A N 1
ATOM 1671 C CA . ILE A 1 206 ? -14.315 2.534 14.056 1.00 97.38 206 ILE A CA 1
ATOM 1672 C C . ILE A 1 206 ? -12.974 3.245 14.258 1.00 97.38 206 ILE A C 1
ATOM 1674 O O . ILE A 1 206 ? -12.327 3.597 13.279 1.00 97.38 206 ILE A O 1
ATOM 1678 N N . MET A 1 207 ? -12.513 3.415 15.500 1.00 97.50 207 MET A N 1
ATOM 1679 C CA . MET A 1 207 ? -11.205 4.019 15.790 1.00 97.50 207 MET A CA 1
ATOM 1680 C C . MET A 1 207 ? -10.044 3.248 15.143 1.00 97.50 207 MET A C 1
ATOM 1682 O O . MET A 1 207 ? -9.137 3.856 14.566 1.00 97.50 207 MET A O 1
ATOM 1686 N N . MET A 1 208 ? -10.087 1.913 15.191 1.00 97.56 208 MET A N 1
ATOM 1687 C CA . MET A 1 208 ? -9.106 1.047 14.531 1.00 97.56 208 MET A CA 1
ATOM 1688 C C . MET A 1 208 ? -9.154 1.206 13.005 1.00 97.56 208 MET A C 1
ATOM 1690 O O . MET A 1 208 ? -8.110 1.362 12.374 1.00 97.56 208 MET A O 1
ATOM 1694 N N . VAL A 1 209 ? -10.349 1.234 12.406 1.00 96.88 209 VAL A N 1
ATOM 1695 C CA . VAL A 1 209 ? -10.507 1.445 10.957 1.00 96.88 209 VAL A CA 1
ATOM 1696 C C . VAL A 1 209 ? -10.035 2.843 10.546 1.00 96.88 209 VAL A C 1
ATOM 1698 O O . VAL A 1 209 ? -9.273 2.966 9.592 1.00 96.88 209 VAL A O 1
ATOM 1701 N N . CYS A 1 210 ? -10.393 3.895 11.284 1.00 96.56 210 CYS A N 1
ATOM 1702 C CA . CYS A 1 210 ? -9.912 5.252 11.018 1.00 96.56 210 CYS A CA 1
ATOM 1703 C C . CYS A 1 210 ? -8.388 5.355 11.106 1.00 96.56 210 CYS A C 1
ATOM 1705 O O . CYS A 1 210 ? -7.787 6.078 10.320 1.00 96.56 210 CYS A O 1
ATOM 1707 N N . THR A 1 211 ? -7.750 4.613 12.014 1.00 95.62 211 THR A N 1
ATOM 1708 C CA . THR A 1 211 ? -6.282 4.555 12.104 1.00 95.62 211 THR A CA 1
ATOM 1709 C C . THR A 1 211 ? -5.662 4.048 10.796 1.00 95.62 211 THR A C 1
ATOM 1711 O O . THR A 1 211 ? -4.686 4.623 10.312 1.00 95.62 211 THR A O 1
ATOM 1714 N N . VAL A 1 212 ? -6.246 3.005 10.197 1.00 95.44 212 VAL A N 1
ATOM 1715 C CA . VAL A 1 212 ? -5.839 2.470 8.884 1.00 95.44 212 VAL A CA 1
ATOM 1716 C C . VAL A 1 212 ? -6.112 3.493 7.779 1.00 95.44 212 VAL A C 1
ATOM 1718 O O . VAL A 1 212 ? -5.218 3.788 6.986 1.00 95.44 212 VAL A O 1
ATOM 1721 N N . LEU A 1 213 ? -7.310 4.086 7.748 1.00 94.38 213 LEU A N 1
ATOM 1722 C CA . LEU A 1 213 ? -7.699 5.054 6.717 1.00 94.38 213 LEU A CA 1
ATOM 1723 C C . LEU A 1 213 ? -6.817 6.311 6.732 1.00 94.38 213 LEU A C 1
ATOM 1725 O O . LEU A 1 213 ? -6.314 6.699 5.682 1.00 94.38 213 LEU A O 1
ATOM 1729 N N . ILE A 1 214 ? -6.564 6.905 7.904 1.00 94.44 214 ILE A N 1
ATOM 1730 C CA . ILE A 1 214 ? -5.672 8.070 8.051 1.00 94.44 214 ILE A CA 1
ATOM 1731 C C . ILE A 1 214 ? -4.264 7.727 7.559 1.00 94.44 214 ILE A C 1
ATOM 1733 O O . ILE A 1 214 ? -3.641 8.520 6.857 1.00 94.44 214 ILE A O 1
ATOM 1737 N N . HIS A 1 215 ? -3.759 6.533 7.877 1.00 91.81 215 HIS A N 1
ATOM 1738 C CA . HIS A 1 215 ? -2.452 6.109 7.384 1.00 91.81 215 HIS A CA 1
ATOM 1739 C C . HIS A 1 215 ? -2.440 5.945 5.859 1.00 91.81 215 HIS A C 1
ATOM 1741 O O . HIS A 1 215 ? -1.514 6.411 5.203 1.00 91.81 215 HIS A O 1
ATOM 1747 N N . ALA A 1 216 ? -3.479 5.336 5.283 1.00 91.50 216 ALA A N 1
ATOM 1748 C CA . ALA A 1 216 ? -3.616 5.158 3.838 1.00 91.50 216 ALA A CA 1
ATOM 1749 C C . ALA A 1 216 ? -3.817 6.479 3.063 1.00 91.50 216 ALA A C 1
ATOM 1751 O O . ALA A 1 216 ? -3.695 6.484 1.838 1.00 91.50 216 ALA A O 1
ATOM 1752 N N . MET A 1 217 ? -4.139 7.583 3.749 1.00 90.75 217 MET A N 1
ATOM 1753 C CA . MET A 1 217 ? -4.231 8.930 3.164 1.00 90.75 217 MET A CA 1
ATOM 1754 C C . MET A 1 217 ? -2.890 9.654 3.052 1.00 90.75 217 MET A C 1
ATOM 1756 O O . MET A 1 217 ? -2.779 10.578 2.250 1.00 90.75 217 MET A O 1
ATOM 1760 N N . LEU A 1 218 ? -1.916 9.294 3.890 1.00 86.75 218 LEU A N 1
ATOM 1761 C CA . LEU A 1 218 ? -0.711 10.100 4.109 1.00 86.75 218 LEU A CA 1
ATOM 1762 C C . LEU A 1 218 ? 0.593 9.330 3.878 1.00 86.75 218 LEU A C 1
ATOM 1764 O O . LEU A 1 218 ? 1.649 9.934 3.702 1.00 86.75 218 LEU A O 1
ATOM 1768 N N . GLU A 1 219 ? 0.540 8.002 3.916 1.00 84.62 219 GLU A N 1
ATOM 1769 C CA . GLU A 1 219 ? 1.698 7.123 3.789 1.00 84.62 219 GLU A CA 1
ATOM 1770 C C . GLU A 1 219 ? 1.435 6.023 2.754 1.00 84.62 219 GLU A C 1
ATOM 1772 O O . GLU A 1 219 ? 0.539 6.114 1.919 1.00 84.62 219 GLU A O 1
ATOM 1777 N N . PHE A 1 220 ? 2.276 4.985 2.748 1.00 73.06 220 PHE A N 1
ATOM 1778 C CA . PHE A 1 220 ? 2.165 3.880 1.800 1.00 73.06 220 PHE A CA 1
ATOM 1779 C C . PHE A 1 220 ? 0.760 3.247 1.838 1.00 73.06 220 PHE A C 1
ATOM 1781 O O . PHE A 1 220 ? 0.230 2.988 2.927 1.00 73.06 220 PHE A O 1
ATOM 1788 N N . PRO A 1 221 ? 0.146 2.976 0.674 1.00 62.72 221 PRO A N 1
ATOM 1789 C CA . PRO A 1 221 ? -1.227 2.511 0.610 1.00 62.72 221 PRO A CA 1
ATOM 1790 C C . PRO A 1 221 ? -1.333 1.148 1.293 1.00 62.72 221 PRO A C 1
ATOM 1792 O O . PRO A 1 221 ? -0.608 0.199 0.982 1.00 62.72 221 PRO A O 1
ATOM 1795 N N . GLN A 1 222 ? -2.265 1.035 2.235 1.00 67.69 222 GLN A N 1
ATOM 1796 C CA . GLN A 1 222 ? -2.452 -0.167 3.047 1.00 67.69 222 GLN A CA 1
ATOM 1797 C C . GLN A 1 222 ? -3.238 -1.252 2.294 1.00 67.69 222 GLN A C 1
ATOM 1799 O O . GLN A 1 222 ? -4.237 -1.770 2.782 1.00 67.69 222 GLN A O 1
ATOM 1804 N N . ARG A 1 223 ? -2.769 -1.630 1.097 1.00 76.88 223 ARG A N 1
ATOM 1805 C CA . ARG A 1 223 ? -3.369 -2.684 0.249 1.00 76.88 223 ARG A CA 1
ATOM 1806 C C . ARG A 1 223 ? -3.024 -4.102 0.714 1.00 76.88 223 ARG A C 1
ATOM 1808 O O . ARG A 1 223 ? -3.339 -5.076 0.039 1.00 76.88 223 ARG A O 1
ATOM 1815 N N . TYR A 1 224 ? -2.333 -4.234 1.841 1.00 84.88 224 TYR A N 1
ATOM 1816 C CA . TYR A 1 224 ? -1.944 -5.529 2.374 1.00 84.88 224 TYR A CA 1
ATOM 1817 C C . TYR A 1 224 ? -3.158 -6.277 2.919 1.00 84.88 224 TYR A C 1
ATOM 1819 O O . TYR A 1 224 ? -3.966 -5.710 3.657 1.00 84.88 224 TYR A O 1
ATOM 1827 N N . ALA A 1 225 ? -3.235 -7.576 2.620 1.00 87.44 225 ALA A N 1
ATOM 1828 C CA . ALA A 1 225 ? -4.333 -8.434 3.058 1.00 87.44 225 ALA A CA 1
ATOM 1829 C C . ALA A 1 225 ? -4.556 -8.365 4.576 1.00 87.44 225 ALA A C 1
ATOM 1831 O O . ALA A 1 225 ? -5.690 -8.279 5.024 1.00 87.44 225 ALA A O 1
ATOM 1832 N N . TYR A 1 226 ? -3.490 -8.307 5.376 1.00 88.06 226 TYR A N 1
ATOM 1833 C CA . TYR A 1 226 ? -3.609 -8.211 6.830 1.00 88.06 226 TYR A CA 1
ATOM 1834 C C . TYR A 1 226 ? -4.286 -6.916 7.318 1.00 88.06 226 TYR A C 1
ATOM 1836 O O . TYR A 1 226 ? -4.949 -6.948 8.350 1.00 88.06 226 TYR A O 1
ATOM 1844 N N . PHE A 1 227 ? -4.184 -5.794 6.594 1.00 91.25 227 PHE A N 1
ATOM 1845 C CA . PHE A 1 227 ? -4.927 -4.573 6.930 1.00 91.25 227 PHE A CA 1
ATOM 1846 C C . PHE A 1 227 ? -6.358 -4.658 6.411 1.00 91.25 227 PHE A C 1
ATOM 1848 O O . PHE A 1 227 ? -7.295 -4.426 7.170 1.00 91.25 227 PHE A O 1
ATOM 1855 N N . LEU A 1 228 ? -6.532 -5.049 5.146 1.00 91.25 228 LEU A N 1
ATOM 1856 C CA . LEU A 1 228 ? -7.846 -5.107 4.504 1.00 91.25 228 LEU A CA 1
ATOM 1857 C C . LEU A 1 228 ? -8.779 -6.121 5.175 1.00 91.25 228 LEU A C 1
ATOM 1859 O O . LEU A 1 228 ? -9.933 -5.797 5.439 1.00 91.25 228 LEU A O 1
ATOM 1863 N N . LEU A 1 229 ? -8.282 -7.315 5.507 1.00 92.38 229 LEU A N 1
ATOM 1864 C CA . LEU A 1 229 ? -9.054 -8.340 6.213 1.00 92.38 229 LEU A CA 1
ATOM 1865 C C . LEU A 1 229 ? -9.409 -7.890 7.631 1.00 92.38 229 LEU A C 1
ATOM 1867 O O . LEU A 1 229 ? -10.550 -8.062 8.053 1.00 92.38 229 LEU A O 1
ATOM 1871 N N . THR A 1 230 ? -8.469 -7.258 8.341 1.00 93.50 230 THR A N 1
ATOM 1872 C CA . THR A 1 230 ? -8.729 -6.711 9.680 1.00 93.50 230 THR A CA 1
ATOM 1873 C C . THR A 1 230 ? -9.800 -5.622 9.622 1.00 93.50 230 THR A C 1
ATOM 1875 O O . THR A 1 230 ? -10.768 -5.674 10.377 1.00 93.50 230 THR A O 1
ATOM 1878 N N . CYS A 1 231 ? -9.695 -4.669 8.692 1.00 95.25 231 CYS A N 1
ATOM 1879 C CA . CYS A 1 231 ? -10.715 -3.639 8.502 1.00 95.25 231 CYS A CA 1
ATOM 1880 C C . CYS A 1 231 ? -12.061 -4.222 8.079 1.00 95.25 231 CYS A C 1
ATOM 1882 O O . CYS A 1 231 ? -13.076 -3.834 8.647 1.00 95.25 231 CYS A O 1
ATOM 1884 N N . GLY A 1 232 ? -12.086 -5.165 7.135 1.00 95.44 232 GLY A N 1
ATOM 1885 C CA . GLY A 1 232 ? -13.313 -5.830 6.696 1.00 95.44 232 GLY A CA 1
ATOM 1886 C C . GLY A 1 232 ? -14.018 -6.551 7.843 1.00 95.44 232 GLY A C 1
ATOM 1887 O O . GLY A 1 232 ? -15.226 -6.400 8.017 1.00 95.44 232 GLY A O 1
ATOM 1888 N N . PHE A 1 233 ? -13.260 -7.258 8.685 1.00 95.50 233 PHE A N 1
ATOM 1889 C CA . PHE A 1 233 ? -13.783 -7.900 9.889 1.00 95.50 233 PHE A CA 1
ATOM 1890 C C . PHE A 1 233 ? -14.357 -6.884 10.888 1.00 95.50 233 PHE A C 1
ATOM 1892 O O . PHE A 1 233 ? -15.485 -7.047 11.351 1.00 95.50 233 PHE A O 1
ATOM 1899 N N . LEU A 1 234 ? -13.622 -5.807 11.183 1.00 96.44 234 LEU A N 1
ATOM 1900 C CA . LEU A 1 234 ? -14.066 -4.752 12.101 1.00 96.44 234 LEU A CA 1
ATOM 1901 C C . LEU A 1 234 ? -15.319 -4.025 11.592 1.00 96.44 234 LEU A C 1
ATOM 1903 O O . LEU A 1 234 ? -16.261 -3.820 12.356 1.00 96.44 234 LEU A O 1
ATOM 1907 N N . LEU A 1 235 ? -15.361 -3.680 10.303 1.00 96.38 235 LEU A N 1
ATOM 1908 C CA . LEU A 1 235 ? -16.535 -3.096 9.646 1.00 96.38 235 LEU A CA 1
ATOM 1909 C C . LEU A 1 235 ? -17.728 -4.058 9.687 1.00 96.38 235 LEU A C 1
ATOM 1911 O O . LEU A 1 235 ? -18.846 -3.625 9.954 1.00 96.38 235 LEU A O 1
ATOM 1915 N N . GLY A 1 236 ? -17.487 -5.361 9.513 1.00 94.44 236 GLY A N 1
ATOM 1916 C CA . GLY A 1 236 ? -18.494 -6.408 9.677 1.00 94.44 236 GLY A CA 1
ATOM 1917 C C . GLY A 1 236 ? -19.066 -6.479 11.096 1.00 94.44 236 GLY A C 1
ATOM 1918 O O . GLY A 1 236 ? -20.284 -6.562 11.247 1.00 94.44 236 GLY A O 1
ATOM 1919 N N . ILE A 1 237 ? -18.222 -6.371 12.133 1.00 93.44 237 ILE A N 1
ATOM 1920 C CA . ILE A 1 237 ? -18.675 -6.280 13.535 1.00 93.44 237 ILE A CA 1
ATOM 1921 C C . ILE A 1 237 ? -19.591 -5.072 13.721 1.00 93.44 237 ILE A C 1
ATOM 1923 O O . ILE A 1 237 ? -20.668 -5.212 14.295 1.00 93.44 237 ILE A O 1
ATOM 1927 N N . ILE A 1 238 ? -19.182 -3.900 13.227 1.00 94.75 238 ILE A N 1
ATOM 1928 C CA . ILE A 1 238 ? -19.976 -2.671 13.353 1.00 94.75 238 ILE A CA 1
ATOM 1929 C C . ILE A 1 238 ? -21.321 -2.838 12.640 1.00 94.75 238 ILE A C 1
ATOM 1931 O O . ILE A 1 238 ? -22.369 -2.523 13.202 1.00 94.75 238 ILE A O 1
ATOM 1935 N N . GLN A 1 239 ? -21.303 -3.387 11.424 1.00 93.94 239 GLN A N 1
ATOM 1936 C CA . GLN A 1 239 ? -22.506 -3.606 10.627 1.00 93.94 239 GLN A CA 1
ATOM 1937 C C . GLN A 1 239 ? -23.478 -4.585 11.296 1.00 93.94 239 GLN A C 1
ATOM 1939 O O . GLN A 1 239 ? -24.688 -4.355 11.257 1.00 93.94 239 GLN A O 1
ATOM 1944 N N . ALA A 1 240 ? -22.969 -5.637 11.943 1.00 90.31 240 ALA A N 1
ATOM 1945 C CA . ALA A 1 240 ? -23.775 -6.647 12.630 1.00 90.31 240 ALA A CA 1
ATOM 1946 C C . ALA A 1 240 ? -24.588 -6.092 13.815 1.00 90.31 240 ALA A C 1
ATOM 1948 O O . ALA A 1 240 ? -25.545 -6.729 14.244 1.00 90.31 240 ALA A O 1
ATOM 1949 N N . GLN A 1 241 ? -24.248 -4.904 14.324 1.00 87.12 241 GLN A N 1
ATOM 1950 C CA . GLN A 1 241 ? -25.001 -4.233 15.392 1.00 87.12 241 GLN A CA 1
ATOM 1951 C C . GLN A 1 241 ? -26.181 -3.401 14.884 1.00 87.12 241 GLN A C 1
ATOM 1953 O O . GLN A 1 241 ? -26.893 -2.774 15.671 1.00 87.12 241 GLN A O 1
ATOM 1958 N N . THR A 1 242 ? -26.394 -3.370 13.570 1.00 84.31 242 THR A N 1
ATOM 1959 C CA . THR A 1 242 ? -27.530 -2.668 12.977 1.00 84.31 242 THR A CA 1
ATOM 1960 C C . THR A 1 242 ? -28.826 -3.428 13.297 1.00 84.31 242 THR A C 1
ATOM 1962 O O . THR A 1 242 ? -28.923 -4.601 12.938 1.00 84.31 242 THR A O 1
ATOM 1965 N N . PRO A 1 243 ? -29.850 -2.785 13.898 1.00 72.56 243 PRO A N 1
ATOM 1966 C CA . PRO A 1 243 ? -31.067 -3.470 14.354 1.00 72.56 243 PRO A CA 1
ATOM 1967 C C . PRO A 1 243 ? -31.860 -4.176 13.247 1.00 72.56 243 PRO A C 1
ATOM 1969 O O . PRO A 1 243 ? -32.479 -5.206 13.489 1.00 72.56 243 PRO A O 1
ATOM 1972 N N . VAL A 1 244 ? -31.856 -3.620 12.032 1.00 80.50 244 VAL A N 1
ATOM 1973 C CA . VAL A 1 244 ? -32.541 -4.188 10.864 1.00 80.50 244 VAL A CA 1
ATOM 1974 C C . VAL A 1 244 ? -31.568 -4.202 9.696 1.00 80.50 244 VAL A C 1
ATOM 1976 O O . VAL A 1 244 ? -31.489 -3.255 8.913 1.00 80.50 244 VAL A O 1
ATOM 1979 N N . LEU A 1 245 ? -30.799 -5.282 9.587 1.00 80.69 245 LEU A N 1
ATOM 1980 C CA . LEU A 1 245 ? -29.939 -5.511 8.436 1.00 80.69 245 LEU A CA 1
ATOM 1981 C C . LEU A 1 245 ? -30.713 -6.323 7.393 1.00 80.69 245 LEU A C 1
ATOM 1983 O O . LEU A 1 245 ? -30.937 -7.520 7.565 1.00 80.69 245 LEU A O 1
ATOM 1987 N N . LYS A 1 246 ? -31.128 -5.679 6.297 1.00 81.44 246 LYS A N 1
ATOM 1988 C CA . LYS A 1 246 ? -31.626 -6.411 5.126 1.00 81.44 246 LYS A CA 1
ATOM 1989 C C . LYS A 1 246 ? -30.447 -7.175 4.526 1.00 81.44 246 LYS A C 1
ATOM 1991 O O . LYS A 1 246 ? -29.483 -6.562 4.075 1.00 81.44 246 LYS A O 1
ATOM 1996 N N . GLY A 1 247 ? -30.511 -8.499 4.556 1.00 81.81 247 GLY A N 1
ATOM 1997 C CA . GLY A 1 247 ? -29.441 -9.368 4.083 1.00 81.81 247 GLY A CA 1
ATOM 1998 C C . GLY A 1 247 ? -29.990 -10.604 3.388 1.00 81.81 247 GLY A C 1
ATOM 1999 O O . GLY A 1 247 ? -31.145 -10.979 3.574 1.00 81.81 247 GLY A O 1
ATOM 2000 N N . ILE A 1 248 ? -29.140 -11.233 2.583 1.00 85.25 248 ILE A N 1
ATOM 2001 C CA . ILE A 1 248 ? -29.436 -12.503 1.923 1.00 85.25 248 ILE A CA 1
ATOM 2002 C C . ILE A 1 248 ? -28.691 -13.590 2.692 1.00 85.25 248 ILE A C 1
ATOM 2004 O O . ILE A 1 248 ? -27.475 -13.507 2.876 1.00 85.25 248 ILE A O 1
ATOM 2008 N N . VAL A 1 249 ? -29.413 -14.613 3.151 1.00 85.38 249 VAL A N 1
ATOM 2009 C CA . VAL A 1 249 ? -28.788 -15.776 3.787 1.00 85.38 249 VAL A CA 1
ATOM 2010 C C . VAL A 1 249 ? -28.168 -16.640 2.693 1.00 85.38 249 VAL A C 1
ATOM 2012 O O . VAL A 1 249 ? -28.867 -17.249 1.887 1.00 85.38 249 VAL A O 1
ATOM 2015 N N . LEU A 1 250 ? -26.839 -16.683 2.658 1.00 87.81 250 LEU A N 1
ATOM 2016 C CA . LEU A 1 250 ? -26.094 -17.535 1.735 1.00 87.81 250 LEU A CA 1
ATOM 2017 C C . LEU A 1 250 ? -26.183 -19.005 2.163 1.00 87.81 250 LEU A C 1
ATOM 2019 O O . LEU A 1 250 ? -26.001 -19.349 3.333 1.00 87.81 250 LEU A O 1
ATOM 2023 N N . ASN A 1 251 ? -26.418 -19.894 1.196 1.00 93.81 251 ASN A N 1
ATOM 2024 C CA . ASN A 1 251 ? -26.411 -21.336 1.427 1.00 93.81 251 ASN A CA 1
ATOM 2025 C C . ASN A 1 251 ? -25.003 -21.801 1.853 1.00 93.81 251 ASN A C 1
ATOM 2027 O O . ASN A 1 251 ? -23.998 -21.433 1.244 1.00 93.81 251 ASN A O 1
ATOM 2031 N N . LYS A 1 252 ? -24.927 -22.678 2.863 1.00 94.94 252 LYS A N 1
ATOM 2032 C CA . LYS A 1 252 ? -23.674 -23.291 3.339 1.00 94.94 252 LYS A CA 1
ATOM 2033 C C . LYS A 1 252 ? -22.876 -23.968 2.218 1.00 94.94 252 LYS A C 1
ATOM 2035 O O . LYS A 1 252 ? -21.652 -23.959 2.272 1.00 94.94 252 LYS A O 1
ATOM 2040 N N . GLN A 1 253 ? -23.540 -24.529 1.207 1.00 95.75 253 GLN A N 1
ATOM 2041 C CA . GLN A 1 253 ? -22.862 -25.139 0.058 1.00 95.75 253 GLN A CA 1
ATOM 2042 C C . GLN A 1 253 ? -22.133 -24.102 -0.802 1.00 95.75 253 GLN A C 1
ATOM 2044 O O . GLN A 1 253 ? -21.015 -24.355 -1.236 1.00 95.75 253 GLN A O 1
ATOM 2049 N N . VAL A 1 254 ? -22.710 -22.907 -0.969 1.00 94.62 254 VAL A N 1
ATOM 2050 C CA . VAL A 1 254 ? -22.047 -21.789 -1.659 1.00 94.62 254 VAL A CA 1
ATOM 2051 C C . VAL A 1 254 ? -20.813 -21.354 -0.874 1.00 94.62 254 VAL A C 1
ATOM 2053 O O . VAL A 1 254 ? -19.750 -21.172 -1.457 1.00 94.62 254 VAL A O 1
ATOM 2056 N N . LEU A 1 255 ? -20.911 -21.272 0.458 1.00 92.75 255 LEU A N 1
ATOM 2057 C CA . LEU A 1 255 ? -19.758 -20.947 1.299 1.00 92.75 255 LEU A CA 1
ATOM 2058 C C . LEU A 1 255 ? -18.643 -22.001 1.189 1.00 92.75 255 LEU A C 1
ATOM 2060 O O . LEU A 1 255 ? -1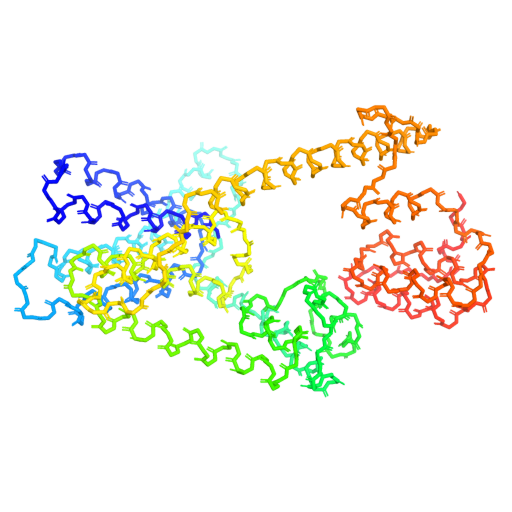7.476 -21.636 1.070 1.00 92.75 255 LEU A O 1
ATOM 2064 N N . ARG A 1 256 ? -18.990 -23.296 1.195 1.00 95.62 256 ARG A N 1
ATOM 2065 C CA . ARG A 1 256 ? -18.023 -24.392 0.991 1.00 95.62 256 ARG A CA 1
ATOM 2066 C C . ARG A 1 256 ? -17.374 -24.328 -0.387 1.00 95.62 256 ARG A C 1
ATOM 2068 O O . ARG A 1 256 ? -16.172 -24.543 -0.485 1.00 95.62 256 ARG A O 1
ATOM 2075 N N . LEU A 1 257 ? -18.145 -24.003 -1.425 1.00 96.50 257 LEU A N 1
ATOM 2076 C CA . LEU A 1 257 ? -17.631 -23.831 -2.781 1.00 96.50 257 LEU A CA 1
ATOM 2077 C C . LEU A 1 257 ? -16.644 -22.661 -2.857 1.00 96.50 257 LEU A C 1
ATOM 2079 O O . LEU A 1 257 ? -15.540 -22.843 -3.360 1.00 96.50 257 LEU A O 1
ATOM 2083 N N . ILE A 1 258 ? -16.998 -21.494 -2.305 1.00 94.62 258 ILE A N 1
ATOM 2084 C CA . ILE A 1 258 ? -16.101 -20.328 -2.235 1.00 94.62 258 ILE A CA 1
ATOM 2085 C C . ILE A 1 258 ? -14.806 -20.697 -1.503 1.00 94.62 258 ILE A C 1
ATOM 2087 O O . ILE A 1 258 ? -13.718 -20.367 -1.974 1.00 94.62 258 ILE A O 1
ATOM 2091 N N . TRP A 1 259 ? -14.910 -21.421 -0.385 1.00 94.81 259 TRP A N 1
ATOM 2092 C CA . TRP A 1 259 ? -13.747 -21.922 0.349 1.00 94.81 259 TRP A CA 1
ATOM 2093 C C . TRP A 1 259 ? -12.889 -22.876 -0.484 1.00 94.81 259 TRP A C 1
ATOM 2095 O O . TRP A 1 259 ? -11.677 -22.689 -0.551 1.00 94.81 259 TRP A O 1
ATOM 2105 N N . GLY A 1 260 ? -13.498 -23.857 -1.154 1.00 97.31 260 GLY A N 1
ATOM 2106 C CA . GLY A 1 260 ? -12.792 -24.797 -2.027 1.00 97.31 260 GLY A CA 1
ATOM 2107 C C . GLY A 1 260 ? -12.057 -24.088 -3.165 1.00 97.31 260 GLY A C 1
ATOM 2108 O O . GLY A 1 260 ? -10.865 -24.318 -3.359 1.00 97.31 260 GLY A O 1
ATOM 2109 N N . ILE A 1 261 ? -12.727 -23.153 -3.847 1.00 96.62 261 ILE A N 1
ATOM 2110 C CA . ILE A 1 261 ? -12.121 -22.306 -4.886 1.00 96.62 261 ILE A CA 1
ATOM 2111 C C . ILE A 1 261 ? -10.964 -21.483 -4.308 1.00 96.62 261 ILE A C 1
ATOM 2113 O O . ILE A 1 261 ? -9.902 -21.417 -4.920 1.00 96.62 261 ILE A O 1
ATOM 2117 N N . SER A 1 262 ? -11.129 -20.895 -3.120 1.00 94.62 262 SER A N 1
ATOM 2118 C CA . SER A 1 262 ? -10.070 -20.109 -2.472 1.00 94.62 262 SER A CA 1
ATOM 2119 C C . SER A 1 262 ? -8.838 -20.959 -2.161 1.00 94.62 262 SER A C 1
ATOM 2121 O O . SER A 1 262 ? -7.716 -20.511 -2.381 1.00 94.62 262 SER A O 1
ATOM 2123 N N . VAL A 1 263 ? -9.028 -22.197 -1.696 1.00 96.38 263 VAL A N 1
ATOM 2124 C CA . VAL A 1 263 ? -7.923 -23.132 -1.432 1.00 96.38 263 VAL A CA 1
ATOM 2125 C C . VAL A 1 263 ? -7.215 -23.519 -2.729 1.00 96.38 263 VAL A C 1
ATOM 2127 O O . VAL A 1 263 ? -5.990 -23.455 -2.783 1.00 96.38 263 VAL A O 1
ATOM 2130 N N . ILE A 1 264 ? -7.962 -23.857 -3.785 1.00 96.25 264 ILE A N 1
ATOM 2131 C CA . ILE A 1 264 ? -7.388 -24.170 -5.104 1.00 96.25 264 ILE A CA 1
ATOM 2132 C C . ILE A 1 264 ? -6.574 -22.980 -5.623 1.00 96.25 264 ILE A C 1
ATOM 2134 O O . ILE A 1 264 ? -5.438 -23.153 -6.064 1.00 96.25 264 ILE A O 1
ATOM 2138 N N . LEU A 1 265 ? -7.118 -21.767 -5.511 1.00 95.81 265 LEU A N 1
ATOM 2139 C CA . LEU A 1 265 ? -6.438 -20.540 -5.910 1.00 95.81 265 LEU A CA 1
ATOM 2140 C C . LEU A 1 265 ? -5.155 -20.308 -5.100 1.00 95.81 265 LEU A C 1
ATOM 2142 O O . LEU A 1 265 ? -4.131 -19.961 -5.680 1.00 95.81 265 LEU A O 1
ATOM 2146 N N . LEU A 1 266 ? -5.173 -20.534 -3.782 1.00 95.06 266 LEU A N 1
ATOM 2147 C CA . LEU A 1 266 ? -3.977 -20.421 -2.939 1.00 95.06 266 LEU A CA 1
ATOM 2148 C C . LEU A 1 266 ? -2.898 -21.433 -3.330 1.00 95.06 266 LEU A C 1
ATOM 2150 O O . LEU A 1 266 ? -1.728 -21.061 -3.415 1.00 95.06 266 LEU A O 1
ATOM 2154 N N . VAL A 1 267 ? -3.280 -22.684 -3.603 1.00 96.00 267 VAL A N 1
ATOM 2155 C CA . VAL A 1 267 ? -2.350 -23.719 -4.079 1.00 96.00 267 VAL A CA 1
ATOM 2156 C C . VAL A 1 267 ? -1.754 -23.319 -5.426 1.00 96.00 267 VAL A C 1
ATOM 2158 O O . VAL A 1 267 ? -0.541 -23.414 -5.604 1.00 96.00 267 VAL A O 1
ATOM 2161 N N . ALA A 1 268 ? -2.570 -22.814 -6.349 1.00 95.56 268 ALA A N 1
ATOM 2162 C CA . ALA A 1 268 ? -2.104 -22.372 -7.656 1.00 95.56 268 ALA A CA 1
ATOM 2163 C C . ALA A 1 268 ? -1.181 -21.140 -7.568 1.00 95.56 268 ALA A C 1
ATOM 2165 O O . ALA A 1 268 ? -0.132 -21.131 -8.206 1.00 95.56 268 ALA A O 1
ATOM 2166 N N . ILE A 1 269 ? -1.492 -20.151 -6.719 1.00 95.38 269 ILE A N 1
ATOM 2167 C CA . ILE A 1 269 ? -0.616 -18.995 -6.444 1.00 95.38 269 ILE A CA 1
ATOM 2168 C C . ILE A 1 269 ? 0.713 -19.451 -5.837 1.00 95.38 269 ILE A C 1
ATOM 2170 O O . ILE A 1 269 ? 1.773 -19.018 -6.288 1.00 95.38 269 ILE A O 1
ATOM 2174 N N . TRP A 1 270 ? 0.672 -20.318 -4.820 1.00 96.25 270 TRP A N 1
ATOM 2175 C CA . TRP A 1 270 ? 1.873 -20.866 -4.186 1.00 96.25 270 TRP A CA 1
ATOM 2176 C C . TRP A 1 270 ? 2.737 -21.609 -5.205 1.00 96.25 270 TRP A C 1
ATOM 2178 O O . TRP A 1 270 ? 3.946 -21.385 -5.281 1.00 96.25 270 TRP A O 1
ATOM 2188 N N . ARG A 1 271 ? 2.116 -22.457 -6.027 1.00 96.25 271 ARG A N 1
ATOM 2189 C CA . ARG A 1 271 ? 2.804 -23.225 -7.060 1.00 96.25 271 ARG A CA 1
ATOM 2190 C C . ARG A 1 271 ? 3.444 -22.298 -8.091 1.00 96.25 271 ARG A C 1
ATOM 2192 O O . ARG A 1 271 ? 4.648 -22.402 -8.306 1.00 96.25 271 ARG A O 1
ATOM 2199 N N . ASP A 1 272 ? 2.685 -21.378 -8.683 1.00 96.25 272 ASP A N 1
ATOM 2200 C CA . ASP A 1 272 ? 3.184 -20.443 -9.702 1.00 96.25 272 ASP A CA 1
ATOM 2201 C C . ASP A 1 272 ? 4.313 -19.557 -9.169 1.00 96.25 272 ASP A C 1
ATOM 2203 O O . ASP A 1 272 ? 5.307 -19.323 -9.858 1.00 96.25 272 ASP A O 1
ATOM 2207 N N . TYR A 1 273 ? 4.193 -19.098 -7.920 1.00 95.56 273 TYR A N 1
ATOM 2208 C CA . TYR A 1 273 ? 5.250 -18.350 -7.251 1.00 95.56 273 TYR A CA 1
ATOM 2209 C C . TYR A 1 273 ? 6.540 -19.170 -7.150 1.00 95.56 273 TYR A C 1
ATOM 2211 O O . TYR A 1 273 ? 7.611 -18.669 -7.493 1.00 95.56 273 TYR A O 1
ATOM 2219 N N . ASN A 1 274 ? 6.457 -20.436 -6.735 1.00 95.94 274 ASN A N 1
ATOM 2220 C CA . ASN A 1 274 ? 7.641 -21.286 -6.627 1.00 95.94 274 ASN A CA 1
ATOM 2221 C C . ASN A 1 274 ? 8.239 -21.642 -8.000 1.00 95.94 274 ASN A C 1
ATOM 2223 O O . ASN A 1 274 ? 9.466 -21.704 -8.116 1.00 95.94 274 ASN A O 1
ATOM 2227 N N . VAL A 1 275 ? 7.410 -21.830 -9.039 1.00 95.75 275 VAL A N 1
ATOM 2228 C CA . VAL A 1 275 ? 7.880 -22.045 -10.423 1.00 95.75 275 VAL A CA 1
ATOM 2229 C C . VAL A 1 275 ? 8.696 -20.833 -10.857 1.00 95.75 275 VAL A C 1
ATOM 2231 O O . VAL A 1 275 ? 9.841 -20.972 -11.289 1.00 95.75 275 VAL A O 1
ATOM 2234 N N . TYR A 1 276 ? 8.144 -19.634 -10.659 1.00 95.50 276 TYR A N 1
ATOM 2235 C CA . TYR A 1 276 ? 8.829 -18.383 -10.959 1.00 95.50 276 TYR A CA 1
ATOM 2236 C C . TYR A 1 276 ? 10.142 -18.231 -10.183 1.00 95.50 276 TYR A C 1
ATOM 2238 O O . TYR A 1 276 ? 11.170 -17.948 -10.792 1.00 95.50 276 TYR A O 1
ATOM 2246 N N . VAL A 1 277 ? 10.139 -18.425 -8.860 1.00 95.31 277 VAL A N 1
ATOM 2247 C CA . VAL A 1 277 ? 11.343 -18.260 -8.025 1.00 95.31 277 VAL A CA 1
ATOM 2248 C C . VAL A 1 277 ? 12.441 -19.231 -8.452 1.00 95.31 277 VAL A C 1
ATOM 2250 O O . VAL A 1 277 ? 13.592 -18.826 -8.619 1.00 95.31 277 VAL A O 1
ATOM 2253 N N . THR A 1 278 ? 12.094 -20.499 -8.673 1.00 94.75 278 THR A N 1
ATOM 2254 C CA . THR A 1 278 ? 13.068 -21.523 -9.066 1.00 94.75 278 THR A CA 1
ATOM 2255 C C . THR A 1 278 ? 13.662 -21.210 -10.437 1.00 94.75 278 THR A C 1
ATOM 2257 O O . THR A 1 278 ? 14.885 -21.177 -10.578 1.00 94.75 278 THR A O 1
ATOM 2260 N N . ASN A 1 279 ? 12.825 -20.877 -11.422 1.00 94.56 279 ASN A N 1
ATOM 2261 C CA . ASN A 1 279 ? 13.282 -20.534 -12.769 1.00 94.56 279 ASN A CA 1
ATOM 2262 C C . ASN A 1 279 ? 14.046 -19.206 -12.824 1.00 94.56 279 ASN A C 1
ATOM 2264 O O . ASN A 1 279 ? 15.060 -19.109 -13.512 1.00 94.56 279 ASN A O 1
ATOM 2268 N N . SER A 1 280 ? 13.646 -18.206 -12.037 1.00 93.62 280 SER A N 1
ATOM 2269 C CA . SER A 1 280 ? 14.400 -16.957 -11.905 1.00 93.62 280 SER A CA 1
ATOM 2270 C C . SER A 1 280 ? 15.797 -17.219 -11.338 1.00 93.62 280 SER A C 1
ATOM 2272 O O . SER A 1 280 ? 16.765 -16.643 -11.827 1.00 93.62 280 SER A O 1
ATOM 2274 N N . ASN A 1 281 ? 15.925 -18.101 -10.342 1.00 93.50 281 ASN A N 1
ATOM 2275 C CA . ASN A 1 281 ? 17.222 -18.486 -9.780 1.00 93.50 281 ASN A CA 1
ATOM 2276 C C . ASN A 1 281 ? 18.091 -19.262 -10.781 1.00 93.50 281 ASN A C 1
ATOM 2278 O O . ASN A 1 281 ? 19.314 -19.124 -10.750 1.00 93.50 281 ASN A O 1
ATOM 2282 N N . LEU A 1 282 ? 17.489 -20.071 -11.659 1.00 93.38 282 LEU A N 1
ATOM 2283 C CA . LEU A 1 282 ? 18.208 -20.744 -12.745 1.00 93.38 282 LEU A CA 1
ATOM 2284 C C . LEU A 1 282 ? 18.752 -19.734 -13.758 1.00 93.38 282 LEU A C 1
ATOM 2286 O O . LEU A 1 282 ? 19.943 -19.792 -14.063 1.00 93.38 282 LEU A O 1
ATOM 2290 N N . LEU A 1 283 ? 17.939 -18.760 -14.176 1.00 91.94 283 LEU A N 1
ATOM 2291 C CA . LEU A 1 283 ? 18.376 -17.676 -15.062 1.00 91.94 283 LEU A CA 1
ATOM 2292 C C . LEU A 1 283 ? 19.533 -16.872 -14.456 1.00 91.94 283 LEU A C 1
ATOM 2294 O O . LEU A 1 283 ? 20.526 -16.634 -15.135 1.00 91.94 283 LEU A O 1
ATOM 2298 N N . PHE A 1 284 ? 19.473 -16.534 -13.161 1.00 89.38 284 PHE A N 1
ATOM 2299 C CA . PHE A 1 284 ? 20.587 -15.864 -12.470 1.00 89.38 284 PHE A CA 1
ATOM 2300 C C . PHE A 1 284 ? 21.875 -16.699 -12.417 1.00 89.38 284 PHE A C 1
ATOM 2302 O O . PHE A 1 284 ? 22.961 -16.145 -12.273 1.00 89.38 284 PHE A O 1
ATOM 2309 N N . LYS A 1 285 ? 21.771 -18.026 -12.538 1.00 91.56 285 LYS A N 1
ATOM 2310 C CA . LYS A 1 285 ? 22.909 -18.954 -12.636 1.00 91.56 285 LYS A CA 1
ATOM 2311 C C . LYS A 1 285 ? 23.274 -19.291 -14.087 1.00 91.56 285 LYS A C 1
ATOM 2313 O O . LYS A 1 285 ? 24.019 -20.246 -14.300 1.00 91.56 285 LYS A O 1
ATOM 2318 N N . ASN A 1 286 ? 22.748 -18.550 -15.067 1.00 89.12 286 ASN A N 1
ATOM 2319 C CA . ASN A 1 286 ? 22.912 -18.795 -16.504 1.00 89.12 286 ASN A CA 1
ATOM 2320 C C . ASN A 1 286 ? 22.495 -20.216 -16.936 1.00 89.12 286 ASN A C 1
ATOM 2322 O O . ASN A 1 286 ? 23.105 -20.816 -17.820 1.00 89.12 286 ASN A O 1
ATOM 2326 N N . LYS A 1 287 ? 21.466 -20.775 -16.289 1.00 90.44 287 LYS A N 1
ATOM 2327 C CA . LYS A 1 287 ? 20.866 -22.074 -16.626 1.00 90.44 287 LYS A CA 1
ATOM 2328 C C . LYS A 1 287 ? 19.490 -21.884 -17.257 1.00 90.44 287 LYS A C 1
ATOM 2330 O O . LYS A 1 287 ? 18.811 -20.895 -16.996 1.00 90.44 287 LYS A O 1
ATOM 2335 N N . GLN A 1 288 ? 19.076 -22.871 -18.048 1.00 88.50 288 GLN A N 1
ATOM 2336 C CA . GLN A 1 288 ? 17.763 -22.890 -18.690 1.00 88.50 288 GLN A CA 1
ATOM 2337 C C . GLN A 1 288 ? 16.630 -22.945 -17.643 1.00 88.50 288 GLN A C 1
ATOM 2339 O O . GLN A 1 288 ? 16.723 -23.749 -16.712 1.00 88.50 288 GLN A O 1
ATOM 2344 N N . PRO A 1 289 ? 15.572 -22.121 -17.765 1.00 89.06 289 PRO A N 1
ATOM 2345 C CA . PRO A 1 289 ? 14.449 -22.083 -16.827 1.00 89.06 289 PRO A CA 1
ATOM 2346 C C . PRO A 1 289 ? 13.456 -23.230 -17.087 1.00 89.06 289 PRO A C 1
ATOM 2348 O O . PRO A 1 289 ? 12.370 -23.028 -17.627 1.00 89.06 289 PRO A O 1
ATOM 2351 N N . ASN A 1 290 ? 13.826 -24.454 -16.711 1.00 90.38 290 ASN A N 1
ATOM 2352 C CA . ASN A 1 290 ? 13.033 -25.667 -16.948 1.00 90.38 290 ASN A CA 1
ATOM 2353 C C . ASN A 1 290 ? 12.514 -26.343 -15.667 1.00 90.38 290 ASN A C 1
ATOM 2355 O O . ASN A 1 290 ? 12.124 -27.507 -15.705 1.00 90.38 290 ASN A O 1
ATOM 2359 N N . ALA A 1 291 ? 12.516 -25.649 -14.528 1.00 89.38 291 ALA A N 1
ATOM 2360 C CA . ALA A 1 291 ? 12.005 -26.208 -13.287 1.00 89.38 291 ALA A CA 1
ATOM 2361 C C . ALA A 1 291 ? 10.481 -26.358 -13.339 1.00 89.38 291 ALA A C 1
ATOM 2363 O O . ALA A 1 291 ? 9.752 -25.405 -13.633 1.00 89.38 291 ALA A O 1
ATOM 2364 N N . GLU A 1 292 ? 10.019 -27.553 -12.988 1.00 92.44 292 GLU A N 1
ATOM 2365 C CA . GLU A 1 292 ? 8.609 -27.906 -12.912 1.00 92.44 292 GLU A CA 1
ATOM 2366 C C . GLU A 1 292 ? 8.166 -28.055 -11.461 1.00 92.44 292 GLU A C 1
ATOM 2368 O O . GLU A 1 292 ? 8.885 -28.600 -10.621 1.00 92.44 292 GLU A O 1
ATOM 2373 N N . ILE A 1 293 ? 6.947 -27.606 -11.167 1.00 90.81 293 ILE A N 1
ATOM 2374 C CA . ILE A 1 293 ? 6.307 -27.831 -9.871 1.00 90.81 293 ILE A CA 1
ATOM 2375 C C . ILE A 1 293 ? 4.918 -28.380 -10.125 1.00 90.81 293 ILE A C 1
ATOM 2377 O O . ILE A 1 293 ? 4.132 -27.781 -10.864 1.00 90.81 293 ILE A O 1
ATOM 2381 N N . LEU A 1 294 ? 4.633 -29.525 -9.499 1.00 90.00 294 LEU A N 1
ATOM 2382 C CA . LEU A 1 294 ? 3.449 -30.338 -9.784 1.00 90.00 294 LEU A CA 1
ATOM 2383 C C . LEU A 1 294 ? 3.353 -30.715 -11.280 1.00 90.00 294 LEU A C 1
ATOM 2385 O O . LEU A 1 294 ? 2.276 -30.670 -11.862 1.00 90.00 294 LEU A O 1
ATOM 2389 N N . GLY A 1 295 ? 4.491 -31.066 -11.896 1.00 89.31 295 GLY A N 1
ATOM 2390 C CA . GLY A 1 295 ? 4.559 -31.620 -13.258 1.00 89.31 295 GLY A CA 1
ATOM 2391 C C . GLY A 1 295 ? 4.383 -30.617 -14.402 1.00 89.31 295 GLY A C 1
ATOM 2392 O O . GLY A 1 295 ? 4.012 -31.010 -15.502 1.00 89.31 295 GLY A O 1
ATOM 2393 N N . SER A 1 296 ? 4.569 -29.316 -14.155 1.00 90.06 296 SER A N 1
ATOM 2394 C CA . SER A 1 296 ? 4.592 -28.309 -15.221 1.00 90.06 296 SER A CA 1
ATOM 2395 C C . SER A 1 296 ? 5.425 -27.086 -14.823 1.00 90.06 296 SER A C 1
ATOM 2397 O O . SER A 1 296 ? 5.466 -26.712 -13.644 1.00 90.06 296 SER A O 1
ATOM 2399 N N . ASN A 1 297 ? 6.068 -26.461 -15.812 1.00 89.62 297 ASN A N 1
ATOM 2400 C CA . ASN A 1 297 ? 6.834 -25.213 -15.708 1.00 89.62 297 ASN A CA 1
ATOM 2401 C C . ASN A 1 297 ? 6.033 -23.968 -16.141 1.00 89.62 297 ASN A C 1
ATOM 2403 O O . ASN A 1 297 ? 6.501 -22.842 -15.970 1.00 89.62 297 ASN A O 1
ATOM 2407 N N . GLN A 1 298 ? 4.839 -24.152 -16.706 1.00 91.06 298 GLN A N 1
ATOM 2408 C CA . GLN A 1 298 ? 4.006 -23.065 -17.207 1.00 91.06 298 GLN A CA 1
ATOM 2409 C C . GLN A 1 298 ? 3.329 -22.353 -16.044 1.00 91.06 298 GLN A C 1
ATOM 2411 O O . GLN A 1 298 ? 2.759 -23.014 -15.186 1.00 91.06 298 GLN A O 1
ATOM 2416 N N . ILE A 1 299 ? 3.345 -21.023 -16.024 1.00 92.94 299 ILE A N 1
ATOM 2417 C CA . ILE A 1 299 ? 2.652 -20.212 -15.016 1.00 92.94 299 ILE A CA 1
ATOM 2418 C C . ILE A 1 299 ? 1.223 -19.943 -15.505 1.00 92.94 299 ILE A C 1
ATOM 2420 O O . ILE A 1 299 ? 1.037 -19.517 -16.640 1.00 92.94 299 ILE A O 1
ATOM 2424 N N . PHE A 1 300 ? 0.212 -20.187 -14.668 1.00 92.06 300 PHE A N 1
ATOM 2425 C CA . PHE A 1 300 ? -1.196 -20.114 -15.090 1.00 92.06 300 PHE A CA 1
ATOM 2426 C C . PHE A 1 300 ? -1.910 -18.849 -14.610 1.00 92.06 300 PHE A C 1
ATOM 2428 O O . PHE A 1 300 ? -2.652 -18.222 -15.359 1.00 92.06 300 PHE A O 1
ATOM 2435 N N . ILE A 1 301 ? -1.704 -18.480 -13.348 1.00 93.50 301 ILE A N 1
ATOM 2436 C CA . ILE A 1 301 ? -2.418 -17.398 -12.665 1.00 93.50 301 ILE A CA 1
ATOM 2437 C C . ILE A 1 301 ? -1.556 -16.143 -12.612 1.00 93.50 301 ILE A C 1
ATOM 2439 O O . ILE A 1 301 ? -2.031 -15.044 -12.889 1.00 93.50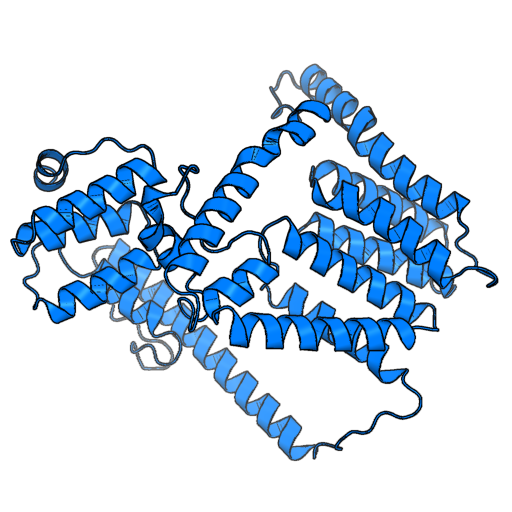 301 ILE A O 1
ATOM 2443 N N . LEU A 1 302 ? -0.279 -16.290 -12.260 1.00 94.06 302 LEU A N 1
ATOM 2444 C CA . LEU A 1 302 ? 0.631 -15.157 -12.071 1.00 94.06 302 LEU A CA 1
ATOM 2445 C C . LEU A 1 302 ? 1.364 -14.804 -13.370 1.00 94.06 302 LEU A C 1
ATOM 2447 O O . LEU A 1 302 ? 2.588 -14.696 -13.379 1.00 94.06 302 LEU A O 1
ATOM 2451 N N . THR A 1 303 ? 0.636 -14.628 -14.471 1.00 92.56 303 THR A N 1
ATOM 2452 C CA . THR A 1 303 ? 1.189 -14.456 -15.833 1.00 92.56 303 THR A CA 1
ATOM 2453 C C . THR A 1 303 ? 2.214 -13.317 -15.950 1.00 92.56 303 THR A C 1
ATOM 2455 O O . THR A 1 303 ? 3.164 -13.404 -16.730 1.00 92.56 303 THR A O 1
ATOM 2458 N N . GLN A 1 304 ? 2.131 -12.291 -15.097 1.00 90.94 304 GLN A N 1
ATOM 2459 C CA . GLN A 1 304 ? 3.142 -11.232 -14.980 1.00 90.94 304 GLN A CA 1
ATOM 2460 C C . GLN A 1 304 ? 4.547 -11.746 -14.606 1.00 90.94 304 GLN A C 1
ATOM 2462 O O . GLN A 1 304 ? 5.554 -11.098 -14.900 1.00 90.94 304 GLN A O 1
ATOM 2467 N N . PHE A 1 305 ? 4.637 -12.887 -13.921 1.00 93.50 305 PHE A N 1
ATOM 2468 C CA . PHE A 1 305 ? 5.897 -13.548 -13.595 1.00 93.50 305 PHE A CA 1
ATOM 2469 C C . PHE A 1 305 ? 6.465 -14.306 -14.786 1.00 93.50 305 PHE A C 1
ATOM 2471 O O . PHE A 1 305 ? 7.677 -14.275 -14.983 1.00 93.50 305 PHE A O 1
ATOM 2478 N N . GLU A 1 306 ? 5.615 -14.891 -15.627 1.00 92.50 306 GLU A N 1
ATOM 2479 C CA . GLU A 1 306 ? 6.050 -15.477 -16.895 1.00 92.50 306 GLU A CA 1
ATOM 2480 C C . GLU A 1 306 ? 6.624 -14.401 -17.820 1.00 92.50 306 GLU A C 1
ATOM 2482 O O . GLU A 1 306 ? 7.739 -14.537 -18.324 1.00 92.50 306 GLU A O 1
ATOM 2487 N N . GLN A 1 307 ? 5.913 -13.277 -17.964 1.00 92.81 307 GLN A N 1
ATOM 2488 C CA . GLN A 1 307 ? 6.392 -12.130 -18.735 1.00 92.81 307 GLN A CA 1
ATOM 2489 C C . GLN A 1 307 ? 7.733 -11.611 -18.194 1.00 92.81 307 GLN A C 1
ATOM 2491 O O . GLN A 1 307 ? 8.624 -11.256 -18.961 1.00 92.81 307 GLN A O 1
ATOM 2496 N N . ARG A 1 308 ? 7.918 -11.620 -16.870 1.00 93.44 308 ARG A N 1
ATOM 2497 C CA . ARG A 1 308 ? 9.190 -11.241 -16.247 1.00 93.44 308 ARG A CA 1
ATOM 2498 C C . ARG A 1 308 ? 10.318 -12.233 -16.537 1.00 93.44 308 ARG A C 1
ATOM 2500 O O . ARG A 1 308 ? 11.437 -11.776 -16.743 1.00 93.44 308 ARG A O 1
ATOM 2507 N N . LEU A 1 309 ? 10.063 -13.542 -16.549 1.00 93.88 309 LEU A N 1
ATOM 2508 C CA . LEU A 1 309 ? 11.078 -14.538 -16.922 1.00 93.88 309 LEU A CA 1
ATOM 2509 C C . LEU A 1 309 ? 11.529 -14.328 -18.369 1.00 93.88 309 LEU A C 1
ATOM 2511 O O . LEU A 1 309 ? 12.725 -14.173 -18.606 1.00 93.88 309 LEU A O 1
ATOM 2515 N N . LYS A 1 310 ? 10.568 -14.189 -19.293 1.00 93.75 310 LYS A N 1
ATOM 2516 C CA . LYS A 1 310 ? 10.836 -13.872 -20.706 1.00 93.75 310 LYS A CA 1
ATOM 2517 C C . LYS A 1 310 ? 11.639 -12.579 -20.849 1.00 93.75 310 LYS A C 1
ATOM 2519 O O . LYS A 1 310 ? 12.594 -12.531 -21.615 1.00 93.75 310 LYS A O 1
ATOM 2524 N N . TRP A 1 311 ? 11.302 -11.549 -20.067 1.00 95.06 311 TRP A N 1
ATOM 2525 C CA . TRP A 1 311 ? 12.061 -10.300 -20.056 1.00 95.06 311 TRP A CA 1
ATOM 2526 C C . TRP A 1 311 ? 13.497 -10.490 -19.589 1.00 95.06 311 TRP A C 1
ATOM 2528 O O . TRP A 1 311 ? 14.388 -9.894 -20.175 1.00 95.06 311 TRP A O 1
ATOM 2538 N N . ILE A 1 312 ? 13.747 -11.272 -18.534 1.00 92.44 312 ILE A N 1
ATOM 2539 C CA . ILE A 1 312 ? 15.103 -11.507 -18.012 1.00 92.44 312 ILE A CA 1
ATOM 2540 C C . ILE A 1 312 ? 15.943 -12.259 -19.048 1.00 92.44 312 ILE A C 1
ATOM 2542 O O . ILE A 1 312 ? 17.072 -11.848 -19.313 1.00 92.44 312 ILE A O 1
ATOM 2546 N N . GLU A 1 313 ? 15.373 -13.299 -19.651 1.00 92.56 313 GLU A N 1
ATOM 2547 C CA . GLU A 1 313 ? 16.025 -14.160 -20.640 1.00 92.56 313 GLU A CA 1
ATOM 2548 C C . GLU A 1 313 ? 16.339 -13.440 -21.962 1.00 92.56 313 GLU A C 1
ATOM 2550 O O . GLU A 1 313 ? 17.400 -13.654 -22.548 1.00 92.56 313 GLU A O 1
ATOM 2555 N N . MET A 1 314 ? 15.444 -12.557 -22.416 1.00 93.88 314 MET A N 1
ATOM 2556 C CA . MET A 1 314 ? 15.582 -11.845 -23.687 1.00 93.88 314 MET A CA 1
ATOM 2557 C C . MET A 1 314 ? 16.876 -11.034 -23.749 1.00 93.88 314 MET A C 1
ATOM 2559 O O . MET A 1 314 ? 17.173 -10.247 -22.851 1.00 93.88 314 MET A O 1
ATOM 2563 N N . LYS A 1 315 ? 17.634 -11.166 -24.834 1.00 93.00 315 LYS A N 1
ATOM 2564 C CA . LYS A 1 315 ? 18.839 -10.358 -25.039 1.00 93.00 315 LYS A CA 1
ATOM 2565 C C . LYS A 1 315 ? 18.485 -8.985 -25.624 1.00 93.00 315 LYS A C 1
ATOM 2567 O O . LYS A 1 315 ? 17.536 -8.913 -26.407 1.00 93.00 315 LYS A O 1
ATOM 2572 N N . PRO A 1 316 ? 19.211 -7.905 -25.288 1.00 93.00 316 PRO A N 1
ATOM 2573 C CA . PRO A 1 316 ? 18.949 -6.585 -25.861 1.00 93.00 316 PRO A CA 1
ATOM 2574 C C . PRO A 1 316 ? 19.023 -6.537 -27.395 1.00 93.00 316 PRO A C 1
ATOM 2576 O O . PRO A 1 316 ? 18.345 -5.726 -28.006 1.00 93.00 316 PRO A O 1
ATOM 2579 N N . GLU A 1 317 ? 19.793 -7.418 -28.030 1.00 93.50 317 GLU A N 1
ATOM 2580 C CA . GLU A 1 317 ? 19.968 -7.478 -29.488 1.00 93.50 317 GLU A CA 1
ATOM 2581 C C . GLU A 1 317 ? 18.814 -8.196 -30.213 1.00 93.50 317 GLU A C 1
ATOM 2583 O O . GLU A 1 317 ? 18.861 -8.382 -31.428 1.00 93.50 317 GLU A O 1
ATOM 2588 N N . THR A 1 318 ? 17.788 -8.643 -29.482 1.00 94.62 318 THR A N 1
ATOM 2589 C CA . THR A 1 318 ? 16.656 -9.373 -30.063 1.00 94.62 318 THR A CA 1
ATOM 2590 C C . THR A 1 318 ? 15.870 -8.463 -31.009 1.00 94.62 318 THR A C 1
ATOM 2592 O O . THR A 1 318 ? 15.386 -7.405 -30.605 1.00 94.62 318 THR A O 1
ATOM 2595 N N . THR A 1 319 ? 15.705 -8.886 -32.263 1.00 95.06 319 THR A N 1
ATOM 2596 C CA . THR A 1 319 ? 14.855 -8.189 -33.236 1.00 95.06 319 THR A CA 1
ATOM 2597 C C . THR A 1 319 ? 13.385 -8.487 -32.956 1.00 95.06 319 THR A C 1
ATOM 2599 O O . THR A 1 319 ? 12.998 -9.652 -32.863 1.00 95.06 319 THR A O 1
ATOM 2602 N N . LEU A 1 320 ? 12.570 -7.444 -32.823 1.00 95.25 320 LEU A N 1
ATOM 2603 C CA . LEU A 1 320 ? 11.148 -7.538 -32.494 1.00 95.25 320 LEU A CA 1
ATOM 2604 C C . LEU A 1 320 ? 10.312 -6.684 -33.448 1.00 95.25 320 LEU A C 1
ATOM 2606 O O . LEU A 1 320 ? 10.805 -5.727 -34.042 1.00 95.25 320 LEU A O 1
ATOM 2610 N N . SER A 1 321 ? 9.027 -7.018 -33.578 1.00 96.06 321 SER A N 1
ATOM 2611 C CA . SER A 1 321 ? 8.080 -6.155 -34.284 1.00 96.06 321 SER A CA 1
ATOM 2612 C C . SER A 1 321 ? 7.795 -4.879 -33.479 1.00 96.06 321 SER A C 1
ATOM 2614 O O . SER A 1 321 ? 7.920 -4.862 -32.253 1.00 96.06 321 SER A O 1
ATOM 2616 N N . ASP A 1 322 ? 7.339 -3.816 -34.147 1.00 95.31 322 ASP A N 1
ATOM 2617 C CA . ASP A 1 322 ? 6.943 -2.569 -33.472 1.00 95.31 322 ASP A CA 1
ATOM 2618 C C . ASP A 1 322 ? 5.826 -2.793 -32.433 1.00 95.31 322 ASP A C 1
ATOM 2620 O O . ASP A 1 322 ? 5.801 -2.142 -31.387 1.00 95.31 322 ASP A O 1
ATOM 2624 N N . ALA A 1 323 ? 4.933 -3.757 -32.683 1.00 95.75 323 ALA A N 1
ATOM 2625 C CA . ALA A 1 323 ? 3.883 -4.137 -31.744 1.00 95.75 323 ALA A CA 1
ATOM 2626 C C . ALA A 1 323 ? 4.458 -4.813 -30.487 1.00 95.75 323 ALA A C 1
ATOM 2628 O O . ALA A 1 323 ? 4.079 -4.459 -29.368 1.00 95.75 323 ALA A O 1
ATOM 2629 N N . ASP A 1 324 ? 5.408 -5.736 -30.651 1.00 95.19 324 ASP A N 1
ATOM 2630 C CA . ASP A 1 324 ? 6.053 -6.421 -29.525 1.00 95.19 324 ASP A CA 1
ATOM 2631 C C . ASP A 1 324 ? 6.907 -5.458 -28.693 1.00 95.19 324 ASP A C 1
ATOM 2633 O O . ASP A 1 324 ? 6.892 -5.522 -27.460 1.00 95.19 324 ASP A O 1
ATOM 2637 N N . LEU A 1 325 ? 7.605 -4.521 -29.345 1.00 95.81 325 LEU A N 1
ATOM 2638 C CA . LEU A 1 325 ? 8.331 -3.450 -28.659 1.00 95.81 325 LEU A CA 1
ATOM 2639 C C . LEU A 1 325 ? 7.382 -2.626 -27.783 1.00 95.81 325 LEU A C 1
ATOM 2641 O O . LEU A 1 325 ? 7.674 -2.419 -26.606 1.00 95.81 325 LEU A O 1
ATOM 2645 N N . ALA A 1 326 ? 6.213 -2.236 -28.300 1.00 95.12 326 ALA A N 1
ATOM 2646 C CA . ALA A 1 326 ? 5.219 -1.494 -27.525 1.00 95.12 326 ALA A CA 1
ATOM 2647 C C . ALA A 1 326 ? 4.698 -2.283 -26.306 1.00 95.12 326 ALA A C 1
ATOM 2649 O O . ALA A 1 326 ? 4.526 -1.711 -25.223 1.00 95.12 326 ALA A O 1
ATOM 2650 N N . VAL A 1 327 ? 4.500 -3.601 -26.437 1.00 94.50 327 VAL A N 1
ATOM 2651 C CA . VAL A 1 327 ? 4.115 -4.476 -25.313 1.00 94.50 327 VAL A CA 1
ATOM 2652 C C . VAL A 1 327 ? 5.185 -4.465 -24.215 1.00 94.50 327 VAL A C 1
ATOM 2654 O O . VAL A 1 327 ? 4.854 -4.313 -23.032 1.00 94.50 327 VAL A O 1
ATOM 2657 N N . TRP A 1 328 ? 6.465 -4.560 -24.583 1.00 95.75 328 TRP A N 1
ATOM 2658 C CA . TRP A 1 328 ? 7.567 -4.451 -23.622 1.00 95.75 328 TRP A CA 1
ATOM 2659 C C . TRP A 1 328 ? 7.706 -3.049 -23.038 1.00 95.75 328 TRP A C 1
ATOM 2661 O O . TRP A 1 328 ? 7.966 -2.918 -21.841 1.00 95.75 328 TRP A O 1
ATOM 2671 N N . GLY A 1 329 ? 7.430 -2.009 -23.822 1.00 95.19 329 GLY A N 1
ATOM 2672 C CA . GLY A 1 329 ? 7.344 -0.637 -23.332 1.00 95.19 329 GLY A CA 1
ATOM 2673 C C . GLY A 1 329 ? 6.324 -0.490 -22.208 1.00 95.19 329 GLY A C 1
ATOM 2674 O O . GLY A 1 329 ? 6.646 0.065 -21.158 1.00 95.19 329 GLY A O 1
ATOM 2675 N N . ASN A 1 330 ? 5.131 -1.068 -22.355 1.00 93.38 330 ASN A N 1
ATOM 2676 C CA . ASN A 1 330 ? 4.113 -1.056 -21.298 1.00 93.38 330 ASN A CA 1
ATOM 2677 C C . ASN A 1 330 ? 4.567 -1.811 -20.036 1.00 93.38 330 ASN A C 1
ATOM 2679 O O . ASN A 1 330 ? 4.359 -1.336 -18.915 1.00 93.38 330 ASN A O 1
ATOM 2683 N N . PHE A 1 331 ? 5.247 -2.951 -20.198 1.00 94.38 331 PHE A N 1
ATOM 2684 C CA . PHE A 1 331 ? 5.854 -3.680 -19.078 1.00 94.38 331 PHE A CA 1
ATOM 2685 C C . PHE A 1 331 ? 6.911 -2.836 -18.345 1.00 94.38 331 PHE A C 1
ATOM 2687 O O . PHE A 1 331 ? 6.931 -2.783 -17.109 1.00 94.38 331 PHE A O 1
ATOM 2694 N N . VAL A 1 332 ? 7.769 -2.142 -19.095 1.00 95.81 332 VAL A N 1
ATOM 2695 C CA . VAL A 1 332 ? 8.828 -1.282 -18.554 1.00 95.81 332 VAL A CA 1
ATOM 2696 C C . VAL A 1 332 ? 8.233 -0.067 -17.851 1.00 95.81 332 VAL A C 1
ATOM 2698 O O . VAL A 1 332 ? 8.670 0.235 -16.745 1.00 95.81 332 VAL A O 1
ATOM 2701 N N . LYS A 1 333 ? 7.188 0.568 -18.397 1.00 93.94 333 LYS A N 1
ATOM 2702 C CA . LYS A 1 333 ? 6.463 1.657 -17.717 1.00 93.94 333 LYS A CA 1
ATOM 2703 C C . LYS A 1 333 ? 5.895 1.208 -16.370 1.00 93.94 333 LYS A C 1
ATOM 2705 O O . LYS A 1 333 ? 6.062 1.894 -15.363 1.00 93.94 333 LYS A O 1
ATOM 2710 N N . ASN A 1 334 ? 5.283 0.021 -16.319 1.00 91.75 334 ASN A N 1
ATOM 2711 C CA . ASN A 1 334 ? 4.742 -0.521 -15.071 1.00 91.75 334 ASN A CA 1
ATOM 2712 C C . ASN A 1 334 ? 5.837 -0.745 -14.009 1.00 91.75 334 ASN A C 1
ATOM 2714 O O . ASN A 1 334 ? 5.598 -0.526 -12.818 1.00 91.75 334 ASN A O 1
ATOM 2718 N N . LYS A 1 335 ? 7.045 -1.148 -14.426 1.00 92.44 335 LYS A N 1
ATOM 2719 C CA . LYS A 1 335 ? 8.205 -1.360 -13.546 1.00 92.44 335 LYS A CA 1
ATOM 2720 C C . LYS A 1 335 ? 9.438 -0.637 -14.079 1.00 92.44 335 LYS A C 1
ATOM 2722 O O . LYS A 1 335 ? 10.395 -1.291 -14.501 1.00 92.44 335 LYS A O 1
ATOM 2727 N N . ALA A 1 336 ? 9.442 0.691 -13.996 1.00 93.88 336 ALA A N 1
ATOM 2728 C CA . ALA A 1 336 ? 10.505 1.554 -14.518 1.00 93.88 336 ALA A CA 1
ATOM 2729 C C . ALA A 1 336 ? 11.772 1.540 -13.640 1.00 93.88 336 ALA A C 1
ATOM 2731 O O . ALA A 1 336 ? 12.270 2.572 -13.218 1.00 93.88 336 ALA A O 1
ATOM 2732 N N . THR A 1 337 ? 12.281 0.346 -13.335 1.00 94.31 337 THR A N 1
ATOM 2733 C CA . THR A 1 337 ? 13.529 0.139 -12.593 1.00 94.31 337 THR A CA 1
ATOM 2734 C C . THR A 1 337 ? 14.741 0.504 -13.452 1.00 94.31 337 THR A C 1
ATOM 2736 O O . THR A 1 337 ? 14.650 0.405 -14.680 1.00 94.31 337 THR A O 1
ATOM 2739 N N . PRO A 1 338 ? 15.912 0.809 -12.855 1.00 94.44 338 PRO A N 1
ATOM 2740 C CA . PRO A 1 338 ? 17.107 1.132 -13.630 1.00 94.44 338 PRO A CA 1
ATOM 2741 C C . PRO A 1 338 ? 17.490 0.023 -14.612 1.00 94.44 338 PRO A C 1
ATOM 2743 O O . PRO A 1 338 ? 17.841 0.298 -15.753 1.00 94.44 338 PRO A O 1
ATOM 2746 N N . TYR A 1 339 ? 17.361 -1.238 -14.187 1.00 93.88 339 TYR A N 1
ATOM 2747 C CA . TYR A 1 339 ? 17.596 -2.402 -15.039 1.00 93.88 339 TYR A CA 1
ATOM 2748 C C . TYR A 1 339 ? 16.663 -2.421 -16.257 1.00 93.88 339 TYR A C 1
ATOM 2750 O O . TYR A 1 339 ? 17.132 -2.540 -17.386 1.00 93.88 339 TYR A O 1
ATOM 2758 N N . ASN A 1 340 ? 15.353 -2.264 -16.043 1.00 95.81 340 ASN A N 1
ATOM 2759 C CA . ASN A 1 340 ? 14.369 -2.327 -17.124 1.00 95.81 340 ASN A CA 1
ATOM 2760 C C . ASN A 1 340 ? 14.509 -1.158 -18.104 1.00 95.81 340 ASN A C 1
ATOM 2762 O O . ASN A 1 340 ? 14.468 -1.389 -19.307 1.00 95.81 340 ASN A O 1
ATOM 2766 N N . LEU A 1 341 ? 14.711 0.065 -17.604 1.00 96.12 341 LEU A N 1
ATOM 2767 C CA . LEU A 1 341 ? 14.884 1.255 -18.443 1.00 96.12 341 LEU A CA 1
ATOM 2768 C C . LEU A 1 341 ? 16.134 1.142 -19.322 1.00 96.12 341 LEU A C 1
ATOM 2770 O O . LEU A 1 341 ? 16.058 1.362 -20.526 1.00 96.12 341 LEU A O 1
ATOM 2774 N N . ARG A 1 342 ? 17.266 0.720 -18.741 1.00 95.81 342 ARG A N 1
ATOM 2775 C CA . ARG A 1 342 ? 18.516 0.487 -19.481 1.00 95.81 342 ARG A CA 1
ATOM 2776 C C . ARG A 1 342 ? 18.349 -0.593 -20.546 1.00 95.81 342 ARG A C 1
ATOM 2778 O O . ARG A 1 342 ? 18.661 -0.364 -21.709 1.00 95.81 342 ARG A O 1
ATOM 2785 N N . LYS A 1 343 ? 17.821 -1.756 -20.160 1.00 95.94 343 LYS A N 1
ATOM 2786 C CA . LYS A 1 343 ? 17.639 -2.884 -21.079 1.00 95.94 343 LYS A CA 1
ATOM 2787 C C . LYS A 1 343 ? 16.683 -2.540 -22.221 1.00 95.94 343 LYS A C 1
ATOM 2789 O O . LYS A 1 343 ? 16.943 -2.898 -23.364 1.00 95.94 343 LYS A O 1
ATOM 2794 N N . TYR A 1 344 ? 15.604 -1.820 -21.927 1.00 97.19 344 TYR A N 1
ATOM 2795 C CA . TYR A 1 344 ? 14.648 -1.404 -22.947 1.00 97.19 344 TYR A CA 1
ATOM 2796 C C . TYR A 1 344 ? 15.213 -0.325 -23.874 1.00 97.19 344 TYR A C 1
ATOM 2798 O O . TYR A 1 344 ? 14.996 -0.403 -25.077 1.00 97.19 344 TYR A O 1
ATOM 2806 N N . ALA A 1 345 ? 16.013 0.615 -23.360 1.00 96.69 345 ALA A N 1
ATOM 2807 C CA . ALA A 1 345 ? 16.740 1.570 -24.197 1.00 96.69 345 ALA A CA 1
ATOM 2808 C C . ALA A 1 345 ? 17.694 0.862 -25.177 1.00 96.69 345 ALA A C 1
ATOM 2810 O O . ALA A 1 345 ? 17.718 1.195 -26.359 1.00 96.69 345 ALA A O 1
ATOM 2811 N N . GLN A 1 346 ? 18.432 -0.156 -24.716 1.00 96.19 346 GLN A N 1
ATOM 2812 C CA . GLN A 1 346 ? 19.278 -0.979 -25.590 1.00 96.19 346 GLN A CA 1
ATOM 2813 C C . GLN A 1 346 ? 18.443 -1.717 -26.644 1.00 96.19 346 GLN A C 1
ATOM 2815 O O . GLN A 1 346 ? 18.765 -1.650 -27.827 1.00 96.19 346 GLN A O 1
ATOM 2820 N N . LEU A 1 347 ? 17.350 -2.366 -26.228 1.00 96.75 347 LEU A N 1
ATOM 2821 C CA . LEU A 1 347 ? 16.446 -3.089 -27.126 1.00 96.75 347 LEU A CA 1
ATOM 2822 C C . LEU A 1 347 ? 15.885 -2.182 -28.228 1.00 96.75 347 LEU A C 1
ATOM 2824 O O . LEU A 1 347 ? 15.902 -2.549 -29.401 1.00 96.75 347 LEU A O 1
ATOM 2828 N N . LEU A 1 348 ? 15.446 -0.976 -27.868 1.00 97.31 348 LEU A N 1
ATOM 2829 C CA . LEU A 1 348 ? 14.966 0.030 -28.815 1.00 97.31 348 LEU A CA 1
ATOM 2830 C C . LEU A 1 348 ? 16.068 0.482 -29.779 1.00 97.31 348 LEU A C 1
ATOM 2832 O O . LEU A 1 348 ? 15.832 0.542 -30.984 1.00 97.31 348 LEU A O 1
ATOM 2836 N N . ALA A 1 349 ? 17.274 0.749 -29.275 1.00 96.00 349 ALA A N 1
ATOM 2837 C CA . ALA A 1 349 ? 18.399 1.180 -30.099 1.00 96.00 349 ALA A CA 1
ATOM 2838 C C . ALA A 1 349 ? 18.822 0.109 -31.120 1.00 96.00 349 ALA A C 1
ATOM 2840 O O . ALA A 1 349 ? 18.999 0.432 -32.295 1.00 96.00 349 ALA A O 1
ATOM 2841 N N . TYR A 1 350 ? 18.907 -1.163 -30.714 1.00 95.00 350 TYR A N 1
ATOM 2842 C CA . TYR A 1 350 ? 19.215 -2.274 -31.626 1.00 95.00 350 TYR A CA 1
ATOM 2843 C C . TYR A 1 350 ? 18.115 -2.526 -32.667 1.00 95.00 350 TYR A C 1
ATOM 2845 O O . TYR A 1 350 ? 18.409 -3.016 -33.754 1.00 95.00 350 TYR A O 1
ATOM 2853 N N . ASN A 1 351 ? 16.871 -2.137 -32.377 1.00 96.25 351 ASN A N 1
ATOM 2854 C CA . ASN A 1 351 ? 15.754 -2.168 -33.326 1.00 96.25 351 ASN A CA 1
ATOM 2855 C C . ASN A 1 351 ? 15.580 -0.839 -34.102 1.00 96.25 351 ASN A C 1
ATOM 2857 O O . ASN A 1 351 ? 14.543 -0.609 -34.723 1.00 96.25 351 ASN A O 1
ATOM 2861 N N . GLY A 1 352 ? 16.574 0.060 -34.074 1.00 94.62 352 GLY A N 1
ATOM 2862 C CA . GLY A 1 352 ? 16.583 1.307 -34.852 1.00 94.62 352 GLY A CA 1
ATOM 2863 C C . GLY A 1 352 ? 15.691 2.432 -34.310 1.00 94.62 352 GLY A C 1
ATOM 2864 O O . GLY A 1 352 ? 15.528 3.458 -34.969 1.00 94.62 352 GLY A O 1
ATOM 2865 N N . LYS A 1 353 ? 15.122 2.288 -33.108 1.00 96.25 353 LYS A N 1
ATOM 2866 C CA . LYS A 1 353 ? 14.236 3.277 -32.463 1.00 96.25 353 LYS A CA 1
ATOM 2867 C C . LYS A 1 353 ? 15.023 4.200 -31.523 1.00 96.25 353 LYS A C 1
ATOM 2869 O O . LYS A 1 353 ? 14.788 4.229 -30.316 1.00 96.25 353 LYS A O 1
ATOM 2874 N N . VAL A 1 354 ? 15.975 4.949 -32.082 1.00 94.81 354 VAL A N 1
ATOM 2875 C CA . VAL A 1 354 ? 16.939 5.766 -31.316 1.00 94.81 354 VAL A CA 1
ATOM 2876 C C . VAL A 1 354 ? 16.253 6.814 -30.430 1.00 94.81 354 VAL A C 1
ATOM 2878 O O . VAL A 1 354 ? 16.542 6.881 -29.241 1.00 94.81 354 VAL A O 1
ATOM 2881 N N . GLU A 1 355 ? 15.284 7.560 -30.961 1.00 95.25 355 GLU A N 1
ATOM 2882 C CA . GLU A 1 355 ? 14.557 8.596 -30.205 1.00 95.25 355 GLU A CA 1
ATOM 2883 C C . GLU A 1 355 ? 13.817 8.014 -28.985 1.00 95.25 355 GLU A C 1
ATOM 2885 O O . GLU A 1 355 ? 13.880 8.542 -27.874 1.00 95.25 355 GLU A O 1
ATOM 2890 N N . GLN A 1 356 ? 13.171 6.856 -29.156 1.00 95.56 356 GLN A N 1
ATOM 2891 C CA . GLN A 1 356 ? 12.488 6.174 -28.053 1.00 95.56 356 GLN A CA 1
ATOM 2892 C C . GLN A 1 356 ? 13.485 5.667 -27.003 1.00 95.56 356 GLN A C 1
ATOM 2894 O O . GLN A 1 356 ? 13.172 5.671 -25.810 1.00 95.56 356 GLN A O 1
ATOM 2899 N N . ALA A 1 357 ? 14.683 5.240 -27.421 1.00 95.88 357 ALA A N 1
ATOM 2900 C CA . ALA A 1 357 ? 15.748 4.834 -26.508 1.00 95.88 357 ALA A CA 1
ATOM 2901 C C . ALA A 1 357 ? 16.248 6.017 -25.662 1.00 95.88 357 ALA A C 1
ATOM 2903 O O . ALA A 1 357 ? 16.414 5.879 -24.447 1.00 95.88 357 ALA A O 1
ATOM 2904 N N . GLU A 1 358 ? 16.420 7.192 -26.270 1.00 95.12 358 GLU A N 1
ATOM 2905 C CA . GLU A 1 358 ? 16.789 8.424 -25.563 1.00 95.12 358 GLU A CA 1
ATOM 2906 C C . GLU A 1 358 ? 15.716 8.850 -24.555 1.00 95.12 358 GLU A C 1
ATOM 2908 O O . GLU A 1 358 ? 16.045 9.232 -23.430 1.00 95.12 358 GLU A O 1
ATOM 2913 N N . GLN A 1 359 ? 14.433 8.675 -24.885 1.00 94.69 359 GLN A N 1
ATOM 2914 C CA . GLN A 1 359 ? 13.343 8.915 -23.937 1.00 94.69 359 GLN A CA 1
ATOM 2915 C C . GLN A 1 359 ? 13.449 8.022 -22.686 1.00 94.69 359 GLN A C 1
ATOM 2917 O O . GLN A 1 359 ? 13.213 8.487 -21.568 1.00 94.69 359 GLN A O 1
ATOM 2922 N N . GLN A 1 360 ? 13.842 6.751 -22.832 1.00 95.44 360 GLN A N 1
ATOM 2923 C CA . GLN A 1 360 ? 14.053 5.866 -21.675 1.00 95.44 360 GLN A CA 1
ATOM 2924 C C . GLN A 1 360 ? 15.233 6.317 -20.808 1.00 95.44 360 GLN A C 1
ATOM 2926 O O . GLN A 1 360 ? 15.176 6.217 -19.579 1.00 95.44 360 GLN A O 1
ATOM 2931 N N . ILE A 1 361 ? 16.289 6.841 -21.432 1.00 94.56 361 ILE A N 1
ATOM 2932 C CA . ILE A 1 361 ? 17.440 7.413 -20.727 1.00 94.56 361 ILE A CA 1
ATOM 2933 C C . ILE A 1 361 ? 17.033 8.680 -19.973 1.00 94.56 361 ILE A C 1
ATOM 2935 O O . ILE A 1 361 ? 17.422 8.842 -18.817 1.00 94.56 361 ILE A O 1
ATOM 2939 N N . PHE A 1 362 ? 16.202 9.535 -20.569 1.00 94.06 362 PHE A N 1
ATOM 2940 C CA . PHE A 1 362 ? 15.647 10.700 -19.884 1.00 94.06 362 PHE A CA 1
ATOM 2941 C C . PHE A 1 362 ? 14.855 10.294 -18.631 1.00 94.06 362 PHE A C 1
ATOM 2943 O O . PHE A 1 362 ? 15.083 10.840 -17.550 1.00 94.06 362 PHE A O 1
ATOM 2950 N N . ILE A 1 363 ? 13.988 9.279 -18.736 1.00 94.25 363 ILE A N 1
ATOM 2951 C CA . ILE A 1 363 ? 13.239 8.748 -17.584 1.00 94.25 363 ILE A CA 1
ATOM 2952 C C . ILE A 1 363 ? 14.203 8.216 -16.509 1.00 94.25 363 ILE A C 1
ATOM 2954 O O . ILE A 1 363 ? 14.019 8.488 -15.321 1.00 94.25 363 ILE A O 1
ATOM 2958 N N . LEU A 1 364 ? 15.257 7.496 -16.907 1.00 93.81 364 LEU A N 1
ATOM 2959 C CA . LEU A 1 364 ? 16.284 6.978 -15.997 1.00 93.81 364 LEU A CA 1
ATOM 2960 C C . LEU A 1 364 ? 17.027 8.107 -15.263 1.00 93.81 364 LEU A C 1
ATOM 2962 O O . LEU A 1 364 ? 17.199 8.044 -14.043 1.00 93.81 364 LEU A O 1
ATOM 2966 N N . GLN A 1 365 ? 17.444 9.142 -15.990 1.00 92.31 365 GLN A N 1
ATOM 2967 C CA . GLN A 1 365 ? 18.113 10.318 -15.439 1.00 92.31 365 GLN A CA 1
ATOM 2968 C C . GLN A 1 365 ? 17.202 11.054 -14.455 1.00 92.31 365 GLN A C 1
ATOM 2970 O O . GLN A 1 365 ? 17.633 11.389 -13.351 1.00 92.31 365 GLN A O 1
ATOM 2975 N N . HIS A 1 366 ? 15.932 11.247 -14.815 1.00 91.56 366 HIS A N 1
ATOM 2976 C CA . HIS A 1 366 ? 14.972 11.941 -13.970 1.00 91.56 366 HIS A CA 1
ATOM 2977 C C . HIS A 1 366 ? 14.666 11.163 -12.682 1.00 91.56 366 HIS A C 1
ATOM 2979 O O . HIS A 1 366 ? 14.707 11.743 -11.600 1.00 91.56 366 HIS A O 1
ATOM 2985 N N . LEU A 1 367 ? 14.393 9.856 -12.769 1.00 91.50 367 LEU A N 1
ATOM 2986 C CA . LEU A 1 367 ? 13.971 9.043 -11.619 1.00 91.50 367 LEU A CA 1
ATOM 2987 C C . LEU A 1 367 ? 15.116 8.566 -10.721 1.00 91.50 367 LEU A C 1
ATOM 2989 O O . LEU A 1 367 ? 14.860 8.210 -9.575 1.00 91.50 367 LEU A O 1
ATOM 2993 N N . TYR A 1 368 ? 16.348 8.495 -11.232 1.00 91.88 368 TYR A N 1
ATOM 2994 C CA . TYR A 1 368 ? 17.472 7.890 -10.503 1.00 91.88 368 TYR A CA 1
ATOM 2995 C C . TYR A 1 368 ? 18.732 8.754 -10.460 1.00 91.88 368 TYR A C 1
ATOM 2997 O O . TYR A 1 368 ? 19.726 8.328 -9.874 1.00 91.88 368 TYR A O 1
ATOM 3005 N N . ARG A 1 369 ? 18.719 9.946 -11.075 1.00 89.25 369 ARG A N 1
ATOM 3006 C CA . ARG A 1 369 ? 19.877 10.858 -11.170 1.00 89.25 369 ARG A CA 1
ATOM 3007 C C . ARG A 1 369 ? 21.128 10.201 -11.769 1.00 89.25 369 ARG A C 1
ATOM 3009 O O . ARG A 1 369 ? 22.251 10.599 -11.479 1.00 89.25 369 ARG A O 1
ATOM 3016 N N . GLN A 1 370 ? 20.938 9.184 -12.607 1.00 86.81 370 GLN A N 1
ATOM 3017 C CA . GLN A 1 370 ? 22.023 8.476 -13.282 1.00 86.81 370 GLN A CA 1
ATOM 3018 C C . GLN A 1 370 ? 22.292 9.124 -14.633 1.00 86.81 370 GLN A C 1
ATOM 3020 O O . GLN A 1 370 ? 21.520 8.927 -15.567 1.00 86.81 370 GLN A O 1
ATOM 3025 N N . GLN A 1 371 ? 23.387 9.871 -14.744 1.00 84.50 371 GLN A N 1
ATOM 3026 C CA . GLN A 1 371 ? 23.831 10.435 -16.016 1.00 84.50 371 GLN A CA 1
ATOM 3027 C C . GLN A 1 371 ? 24.526 9.348 -16.836 1.00 84.50 371 GLN A C 1
ATOM 3029 O O . GLN A 1 371 ? 25.672 9.001 -16.580 1.00 84.50 371 GLN A O 1
ATOM 3034 N N . ILE A 1 372 ? 23.783 8.761 -17.770 1.00 87.69 372 ILE A N 1
ATOM 3035 C CA . ILE A 1 372 ? 24.279 7.774 -18.732 1.00 87.69 372 ILE A CA 1
ATOM 3036 C C . ILE A 1 372 ? 23.847 8.241 -20.115 1.00 87.69 372 ILE A C 1
ATOM 3038 O O . ILE A 1 372 ? 22.701 8.667 -20.290 1.00 87.69 372 ILE A O 1
ATOM 3042 N N . THR A 1 373 ? 24.751 8.155 -21.084 1.00 89.94 373 THR A N 1
ATOM 3043 C CA . THR A 1 373 ? 24.458 8.411 -22.499 1.00 89.94 373 THR A CA 1
ATOM 3044 C C . THR A 1 373 ? 24.124 7.116 -23.237 1.00 89.94 373 THR A C 1
ATOM 3046 O O . THR A 1 373 ? 24.531 6.022 -22.835 1.00 89.94 373 THR A O 1
ATOM 3049 N N . LEU A 1 374 ? 23.411 7.221 -24.362 1.00 88.75 374 LEU A N 1
ATOM 3050 C CA . LEU A 1 374 ? 23.093 6.048 -25.181 1.00 88.75 374 LEU A CA 1
ATOM 3051 C C . LEU A 1 374 ? 24.366 5.345 -25.682 1.00 88.75 374 LEU A C 1
ATOM 3053 O O . LEU A 1 374 ? 24.442 4.120 -25.681 1.00 88.75 374 LEU A O 1
ATOM 3057 N N . ALA A 1 375 ? 25.400 6.115 -26.032 1.00 87.06 375 ALA A N 1
ATOM 3058 C CA . ALA A 1 375 ? 26.680 5.577 -26.479 1.00 87.06 375 ALA A CA 1
ATOM 3059 C C . ALA A 1 375 ? 27.392 4.758 -25.388 1.00 87.06 375 ALA A C 1
ATOM 3061 O O . ALA A 1 375 ? 27.926 3.690 -25.677 1.00 87.06 375 ALA A O 1
ATOM 3062 N N . GLU A 1 376 ? 27.397 5.223 -24.137 1.00 87.31 376 GLU A N 1
ATOM 3063 C CA . GLU A 1 376 ? 27.959 4.466 -23.007 1.00 87.31 376 GLU A CA 1
ATOM 3064 C C . GLU A 1 376 ? 27.169 3.186 -22.737 1.00 87.31 376 GLU A C 1
ATOM 3066 O O . GLU A 1 376 ? 27.753 2.132 -22.482 1.00 87.31 376 GLU A O 1
ATOM 3071 N N . LEU A 1 377 ? 25.842 3.258 -22.848 1.00 87.44 377 LEU A N 1
ATOM 3072 C CA . LEU A 1 377 ? 24.964 2.116 -22.629 1.00 87.44 377 LEU A CA 1
ATOM 3073 C C . LEU A 1 377 ? 25.175 0.996 -23.662 1.00 87.44 377 LEU A C 1
ATOM 3075 O O . LEU A 1 377 ? 25.032 -0.179 -23.323 1.00 87.44 377 LEU A O 1
ATOM 3079 N N . LEU A 1 378 ? 25.526 1.351 -24.900 1.00 86.12 378 LEU A N 1
ATOM 3080 C CA . LEU A 1 378 ? 25.805 0.405 -25.988 1.00 86.12 378 LEU A CA 1
ATOM 3081 C C . LEU A 1 378 ? 27.264 -0.092 -26.009 1.00 86.12 378 LEU A C 1
ATOM 3083 O O . LEU A 1 378 ? 27.559 -1.083 -26.674 1.00 86.12 378 LEU A O 1
ATOM 3087 N N . LYS A 1 379 ? 28.183 0.566 -25.287 1.00 76.75 379 LYS A N 1
ATOM 3088 C CA . LYS A 1 379 ? 29.601 0.165 -25.185 1.00 76.75 379 LYS A CA 1
ATOM 3089 C C . LYS A 1 379 ? 29.855 -0.959 -24.181 1.00 76.75 379 LYS A C 1
ATOM 3091 O O . LYS A 1 379 ? 30.821 -1.698 -24.351 1.00 76.75 379 LYS A O 1
ATOM 3096 N N . ASN A 1 380 ? 29.018 -1.085 -23.152 1.00 57.59 380 ASN A N 1
ATOM 3097 C CA . ASN A 1 380 ? 29.127 -2.151 -22.156 1.00 57.59 380 ASN A CA 1
ATOM 3098 C C . ASN A 1 380 ? 28.660 -3.486 -22.763 1.00 57.59 380 ASN A C 1
ATOM 3100 O O . ASN A 1 380 ? 27.474 -3.813 -22.690 1.00 57.59 380 ASN A O 1
ATOM 3104 N N . LYS A 1 381 ? 29.595 -4.214 -23.385 1.00 47.47 381 LYS A N 1
ATOM 3105 C CA . LYS A 1 381 ? 29.458 -5.636 -23.730 1.00 47.47 381 LYS A CA 1
ATOM 3106 C C . LYS A 1 381 ? 29.772 -6.525 -22.537 1.00 47.47 381 LYS A C 1
ATOM 3108 O O . LYS A 1 381 ? 30.781 -6.236 -21.855 1.00 47.47 381 LYS A O 1
#